Protein AF-A0A0F9TB15-F1 (afdb_monomer_lite)

Secondary structure (DSSP, 8-state):
-EEEE-TTTTTTTEEEEESEEEETTEEEE-TTTEEEEEE-GGGTEEEEEEEEEE-STT-EEEEESSSEEEEE---SS-EEEEEE-SSEEEEEESS--S-EEEEEEEEEE--------HHHHHHTSSEEEEEEEETTEEEEEEEEEEE-TT-EEEEEEESTT-EEEETTEEEESS-EEEEEEEEPS-PPPP--------PPPPPPPP-----------------PPPPPP-----S-TT-TTEEEETTTTTTTGGGGTS--TTEEEEEETTEEEEEEETT-EEEEEESS--TT-EEEEEEEEEEEEET-EEEEEEESSTT--TT-EEEE--SS-EEEEEEEE--PPPTTPPEEEEEE--TT--EEEEEEEEEEEESS-HHHHHHHHHTTT--S----------------TT-----HHHHHHHHHHT-PPP------S---EEEEESSHHHHHHHHHHGGG-TTEEEE--GGG--TT-EEEE-TTS----SEEEES---GGG--HHHHHHHHT-SEEEESBHHHHHHHHHH-TTSEEEE--------PPPP-GGGTT--EEEEE---HHHHHHHHHT--TTSPEEEEET--S---TTEEEE-TT--HHHHHHHHHH-S-EEE--S-TTB--HHHHHHHHTT--EEESSGGGTT-TTEEE----EEETTEEE--HHHHHHHHHHHHTSPPPPP-HHHHHHHHHHHHHHHH-

Radius of gyration: 34.21 Å; chains: 1; bounding box: 85×81×99 Å

Organism: NCBI:txid412755

pLDDT: mean 79.39, std 20.42, range [24.45, 98.0]

Foldseek 3Di:
DKDKQFLVRQVVFWPDWDCWDRDNQAIKQFAAFTKTKGFCVVVQFFKKKWKKAAPDFFQWKWKDAPDIDTDTHPHNPIDIDMDTHRTMMMMGNHHTDHIMGGGIMITHHPDPPPLDPVVVVLVLFPDWPQWDADPSWIKHAAFIKTQRQPQFPDWAWVVGPQWDDDRRMITGHGIITTRDTDGDDDGDDDDDDDDDDDDDDDDDDDDDDDDDDDDDDDDDDDDDDDDDDDDPDDPPPPPPWWQDKCFVVVQLVVCCVPPDPQWDWDADPNAIKIKHFEADKDKGWGDRDDAQFKKKKKWFKAFCDFFQKKWKAKDLDGPDRPPIDIDTHHRDGDIDIDMYTHHDDDPPTTIMIMMHRYNPTHGMMMTRMMIITGPPDPVVVCVCVVVPPDADDDDDDDDDDDDPDPDPPDDPDDDPLLVVLVVLQPPDPDPPPDDDVAFAFEEEEPDPVVVVQCVQVCVVHVRYHYDPDPVPADALYEYEYEQVDTDAYQEYEYADDDPVRHDVVVLVSQLNHQEYEYCFVVVQVVCCVSRVNHHYYHAASAGADDAADDDVVQPPFAEEEEECQDDQQVVLLLVLDDLVFGAYAYACDDDDGPPSHDDHHVPPDPSNVVVCLLRYLAYEDEHQDQRRDDNSVVQSLLSQHAYEYCHSNQPPRPRYDHAPQDDDDSPGRGHHSVSSNVRRVVSNPGDRDDHNNVVSNVVNVVSSSVSRD

Structure (mmCIF, N/CA/C/O backbone):
data_AF-A0A0F9TB15-F1
#
_entry.id   AF-A0A0F9TB15-F1
#
loop_
_atom_site.group_PDB
_atom_site.id
_atom_site.type_symbol
_atom_site.label_atom_id
_atom_site.label_alt_id
_atom_site.label_comp_id
_atom_site.label_asym_id
_atom_site.label_entity_id
_atom_site.label_seq_id
_atom_site.pdbx_PDB_ins_code
_atom_site.Cartn_x
_atom_site.Cartn_y
_atom_site.Cartn_z
_atom_site.occupancy
_atom_site.B_iso_or_equiv
_atom_site.auth_seq_id
_atom_site.auth_comp_id
_atom_site.auth_asym_id
_atom_site.auth_atom_id
_atom_site.pdbx_PDB_model_num
ATOM 1 N N . MET A 1 1 ? -4.907 39.452 16.111 1.00 71.50 1 MET A N 1
ATOM 2 C CA . MET A 1 1 ? -4.316 38.121 15.801 1.00 71.50 1 MET A CA 1
ATOM 3 C C . MET A 1 1 ? -3.968 38.005 14.310 1.00 71.50 1 MET A C 1
ATOM 5 O O . MET A 1 1 ? -4.663 38.622 13.511 1.00 71.50 1 MET A O 1
ATOM 9 N N . LYS A 1 2 ? -2.939 37.228 13.921 1.00 86.19 2 LYS A N 1
ATOM 10 C CA . LYS A 1 2 ? -2.677 36.831 12.517 1.00 86.19 2 LYS A CA 1
ATOM 11 C C . LYS A 1 2 ? -2.929 35.334 12.338 1.00 86.19 2 LYS A C 1
ATOM 13 O O . LYS A 1 2 ? -2.410 34.552 13.129 1.00 86.19 2 LYS A O 1
ATOM 18 N N . ILE A 1 3 ? -3.679 34.955 11.309 1.00 86.38 3 ILE A N 1
ATOM 19 C CA . ILE A 1 3 ? -3.998 33.566 10.952 1.00 86.38 3 ILE A CA 1
ATOM 20 C C . ILE A 1 3 ? -3.618 33.365 9.486 1.00 86.38 3 ILE A C 1
ATOM 22 O O . ILE A 1 3 ? -4.110 34.077 8.614 1.00 86.38 3 ILE A O 1
ATOM 26 N N . GLU A 1 4 ? -2.720 32.423 9.207 1.00 93.12 4 GLU A N 1
ATOM 27 C CA . GLU A 1 4 ? -2.354 32.057 7.839 1.00 93.12 4 GLU A CA 1
ATOM 28 C C . GLU A 1 4 ? -3.167 30.841 7.391 1.00 93.12 4 GLU A C 1
ATOM 30 O O . GLU A 1 4 ? -3.098 29.784 8.008 1.00 93.12 4 GLU A O 1
ATOM 35 N N . ILE A 1 5 ? -3.931 31.014 6.314 1.00 91.56 5 ILE A N 1
ATOM 36 C CA . ILE A 1 5 ? -4.712 29.972 5.656 1.00 91.56 5 ILE A CA 1
ATOM 37 C C . ILE A 1 5 ? -3.845 29.395 4.537 1.00 91.56 5 ILE A C 1
ATOM 39 O O . ILE A 1 5 ? -3.562 30.067 3.534 1.00 91.56 5 ILE A O 1
ATOM 43 N N . LEU A 1 6 ? -3.404 28.155 4.732 1.00 92.25 6 LEU A N 1
ATOM 44 C CA . LEU A 1 6 ? -2.473 27.459 3.843 1.00 92.25 6 LEU A CA 1
ATOM 45 C C . LEU A 1 6 ? -3.167 26.936 2.565 1.00 92.25 6 LEU A C 1
ATOM 47 O O . LEU A 1 6 ? -4.389 26.766 2.565 1.00 92.25 6 LEU A O 1
ATOM 51 N N . PRO A 1 7 ? -2.422 26.631 1.475 1.00 90.00 7 PRO A N 1
ATOM 52 C CA . PRO A 1 7 ? -2.982 26.177 0.194 1.00 90.00 7 PRO A CA 1
ATOM 53 C C . PRO A 1 7 ? -4.069 25.094 0.294 1.00 90.00 7 PRO A C 1
ATOM 55 O O . PRO A 1 7 ? -5.090 25.150 -0.391 1.00 90.00 7 PRO A O 1
ATOM 58 N N . ASN A 1 8 ? -3.855 24.114 1.175 1.00 84.88 8 ASN A N 1
ATOM 59 C CA . ASN A 1 8 ? -4.741 22.978 1.425 1.00 84.88 8 ASN A CA 1
ATOM 60 C C . ASN A 1 8 ? -6.025 23.344 2.194 1.00 84.88 8 ASN A C 1
ATOM 62 O O . ASN A 1 8 ? -6.975 22.564 2.189 1.00 84.88 8 ASN A O 1
ATOM 66 N N . GLU A 1 9 ? -6.066 24.508 2.840 1.00 89.44 9 GLU A N 1
ATOM 67 C CA . GLU A 1 9 ? -7.178 24.979 3.674 1.00 89.44 9 GLU A CA 1
ATOM 68 C C . GLU A 1 9 ? -8.055 26.013 2.959 1.00 89.44 9 GLU A C 1
ATOM 70 O O . GLU A 1 9 ? -9.236 26.131 3.280 1.00 89.44 9 GLU A O 1
ATOM 75 N N . LEU A 1 10 ? -7.530 26.705 1.937 1.00 90.50 10 LEU A N 1
ATOM 76 C CA . LEU A 1 10 ? -8.257 27.727 1.162 1.00 90.50 10 LEU A CA 1
ATOM 77 C C . LEU A 1 10 ? -9.624 27.244 0.639 1.00 90.50 10 LEU A C 1
ATOM 79 O O . LEU A 1 10 ? -10.572 28.025 0.556 1.00 90.50 10 LEU A O 1
ATOM 83 N N . LYS A 1 11 ? -9.753 25.948 0.320 1.00 92.38 11 LYS A N 1
ATOM 84 C CA . LYS A 1 11 ? -11.018 25.348 -0.133 1.00 92.38 11 LYS A CA 1
ATOM 85 C C . LYS A 1 11 ? -12.117 25.372 0.938 1.00 92.38 11 LYS A C 1
ATOM 87 O O . LYS A 1 11 ? -13.277 25.499 0.564 1.00 92.38 11 LYS A O 1
ATOM 92 N N . LYS A 1 12 ? -11.779 25.295 2.235 1.00 91.25 12 LYS A N 1
ATOM 93 C CA . LYS A 1 12 ? -12.755 25.389 3.342 1.00 91.25 12 LYS A CA 1
ATOM 94 C C . LYS A 1 12 ? -13.451 26.754 3.344 1.00 91.25 12 LYS A C 1
ATOM 96 O O . LYS A 1 12 ? -14.655 26.822 3.535 1.00 91.25 12 LYS A O 1
ATOM 101 N N . TYR A 1 13 ? -12.688 27.815 3.092 1.00 92.19 13 TYR A N 1
ATOM 102 C CA . TYR A 1 13 ? -13.160 29.200 3.136 1.00 92.19 13 TYR A CA 1
ATOM 103 C C . TYR A 1 13 ? -13.730 29.696 1.798 1.00 92.19 13 TYR A C 1
ATOM 105 O O . TYR A 1 13 ? -14.078 30.865 1.684 1.00 92.19 13 TYR A O 1
ATOM 113 N N . THR A 1 14 ? -13.801 28.852 0.760 1.00 95.56 14 THR A N 1
ATOM 114 C CA . THR A 1 14 ? -14.317 29.260 -0.556 1.00 95.56 14 THR A CA 1
ATOM 115 C C . THR A 1 14 ? -15.836 29.095 -0.633 1.00 95.56 14 THR A C 1
ATOM 117 O O . THR A 1 14 ? -16.330 27.970 -0.667 1.00 95.56 14 THR A O 1
ATOM 120 N N . VAL A 1 15 ? -16.565 30.203 -0.776 1.00 94.62 15 VAL A N 1
ATOM 121 C CA . VAL A 1 15 ? -18.026 30.224 -0.990 1.00 94.62 15 VAL A CA 1
ATOM 122 C C . VAL A 1 15 ? -18.382 29.834 -2.423 1.00 94.62 15 VAL A C 1
ATOM 124 O O . VAL A 1 15 ? -19.291 29.045 -2.668 1.00 94.62 15 VAL A O 1
ATOM 127 N N . SER A 1 16 ? -17.670 30.394 -3.403 1.00 95.12 16 SER A N 1
ATOM 128 C CA . SER A 1 16 ? -17.926 30.132 -4.822 1.00 95.12 16 SER A CA 1
ATOM 129 C C . SER A 1 16 ? -16.650 30.203 -5.648 1.00 95.12 16 SER A C 1
ATOM 131 O O . SER A 1 16 ? -15.737 30.969 -5.346 1.00 95.12 16 SER A O 1
ATOM 133 N N . SER A 1 17 ? -16.577 29.413 -6.721 1.00 95.19 17 SER A N 1
ATOM 134 C CA . SER A 1 17 ? -15.483 29.498 -7.689 1.00 95.19 17 SER A CA 1
ATOM 135 C C . SER A 1 17 ? -15.953 29.160 -9.106 1.00 95.19 17 SER A C 1
ATOM 137 O O . SER A 1 17 ? -16.857 28.347 -9.301 1.00 95.19 17 SER A O 1
ATOM 139 N N . LYS A 1 18 ? -15.354 29.808 -10.107 1.00 94.44 18 LYS A N 1
ATOM 140 C CA . LYS A 1 18 ? -15.624 29.619 -11.536 1.00 94.44 18 LYS A CA 1
ATOM 141 C C . LYS A 1 18 ? -14.320 29.750 -12.314 1.00 94.44 18 LYS A C 1
ATOM 143 O O . LYS A 1 18 ? -13.594 30.723 -12.133 1.00 94.44 18 LYS A O 1
ATOM 148 N N . SER A 1 19 ? -14.038 28.780 -13.184 1.00 91.00 19 SER A N 1
ATOM 149 C CA . SER A 1 19 ? -12.770 28.689 -13.929 1.00 91.00 19 SER A CA 1
ATOM 150 C C . SER A 1 19 ? -11.528 28.731 -13.017 1.00 91.00 19 SER A C 1
ATOM 152 O O . SER A 1 19 ? -10.506 29.319 -13.372 1.00 91.00 19 SER A O 1
ATOM 154 N N . CYS A 1 20 ? -11.626 28.102 -11.841 1.00 93.31 20 CYS A N 1
ATOM 155 C CA . CYS A 1 20 ? -10.538 27.949 -10.877 1.00 93.31 20 CYS A CA 1
ATOM 156 C C . CYS A 1 20 ? -10.235 26.464 -10.638 1.00 93.31 20 CYS A C 1
ATOM 158 O O . CYS A 1 20 ? -11.141 25.633 -10.691 1.00 93.31 20 CYS A O 1
ATOM 160 N N . VAL A 1 21 ? -8.975 26.138 -10.348 1.00 94.25 21 VAL A N 1
ATOM 161 C CA . VAL A 1 21 ? -8.515 24.775 -10.035 1.00 94.25 21 VAL A CA 1
ATOM 162 C C . VAL A 1 21 ? -7.727 24.807 -8.730 1.00 94.25 21 VAL A C 1
ATOM 164 O O . VAL A 1 21 ? -6.728 25.517 -8.621 1.00 94.25 21 VAL A O 1
ATOM 167 N N . PHE A 1 22 ? -8.175 24.037 -7.741 1.00 93.12 22 PHE A N 1
ATOM 168 C CA . PHE A 1 22 ? -7.489 23.875 -6.459 1.00 93.12 22 PHE A CA 1
ATOM 169 C C . PHE A 1 22 ? -6.326 22.893 -6.623 1.00 93.12 22 PHE A C 1
ATOM 171 O O . PHE A 1 22 ? -6.505 21.823 -7.201 1.00 93.12 22 PHE A O 1
ATOM 178 N N . GLN A 1 23 ? -5.142 23.256 -6.138 1.00 91.44 23 GLN A N 1
ATOM 179 C CA . GLN A 1 23 ? -3.912 22.470 -6.231 1.00 91.44 23 GLN A CA 1
ATOM 180 C C . GLN A 1 23 ? -3.130 22.535 -4.911 1.00 91.44 23 GLN A C 1
ATOM 182 O O . GLN A 1 23 ? -3.443 23.314 -4.013 1.00 91.44 23 GLN A O 1
ATOM 187 N N . LYS A 1 24 ? -2.092 21.702 -4.781 1.00 87.06 24 LYS A N 1
ATOM 188 C CA . LYS A 1 24 ? -1.266 21.626 -3.561 1.00 87.06 24 LYS A CA 1
ATOM 189 C C . LYS A 1 24 ? -0.468 22.904 -3.276 1.00 87.06 24 LYS A C 1
ATOM 191 O O . LYS A 1 24 ? -0.094 23.127 -2.131 1.00 87.06 24 LYS A O 1
ATOM 196 N N . ASP A 1 25 ? -0.194 23.709 -4.299 1.00 87.88 25 ASP A N 1
ATOM 197 C CA . ASP A 1 25 ? 0.546 24.974 -4.232 1.00 87.88 25 ASP A CA 1
ATOM 198 C C . ASP A 1 25 ? -0.358 26.222 -4.212 1.00 87.88 25 ASP A C 1
ATOM 200 O O . ASP A 1 25 ? 0.148 27.341 -4.127 1.00 87.88 25 ASP A O 1
ATOM 204 N N . GLY A 1 26 ? -1.683 26.044 -4.263 1.00 94.00 26 GLY A N 1
ATOM 205 C CA . GLY A 1 26 ? -2.662 27.123 -4.169 1.00 94.00 26 GLY A CA 1
ATOM 206 C C . GLY A 1 26 ? -3.855 26.929 -5.099 1.00 94.00 26 GLY A C 1
ATOM 207 O O . GLY A 1 26 ? -4.160 25.828 -5.553 1.00 94.00 26 GLY A O 1
ATOM 208 N N . ILE A 1 27 ? -4.539 28.024 -5.416 1.00 96.12 27 ILE A N 1
ATOM 209 C CA . ILE A 1 27 ? -5.694 28.035 -6.315 1.00 96.12 27 ILE A CA 1
ATOM 210 C C . ILE A 1 27 ? -5.304 28.714 -7.621 1.00 96.12 27 ILE A C 1
ATOM 212 O O . ILE A 1 27 ? -5.065 29.922 -7.648 1.00 96.12 27 ILE A O 1
ATOM 216 N N . ARG A 1 28 ? -5.271 27.955 -8.721 1.00 95.12 28 ARG A N 1
ATOM 217 C CA . ARG A 1 28 ? -5.123 28.511 -10.071 1.00 95.12 28 ARG A CA 1
ATOM 218 C C . ARG A 1 28 ? -6.407 29.206 -10.487 1.00 95.12 28 ARG A C 1
ATOM 220 O O . ARG A 1 28 ? -7.456 28.571 -10.538 1.00 95.12 28 ARG A O 1
ATOM 227 N N . ILE A 1 29 ? -6.306 30.479 -10.846 1.00 93.88 29 ILE A N 1
ATOM 228 C CA . ILE A 1 29 ? -7.403 31.296 -11.366 1.00 93.88 29 ILE A CA 1
ATOM 229 C C . ILE A 1 29 ? -7.184 31.471 -12.872 1.00 93.88 29 ILE A C 1
ATOM 231 O O . ILE A 1 29 ? -6.251 32.160 -13.311 1.00 93.88 29 ILE A O 1
ATOM 235 N N . GLY A 1 30 ? -8.030 30.811 -13.663 1.00 84.56 30 GLY A N 1
ATOM 236 C CA . GLY A 1 30 ? -7.862 30.661 -15.107 1.00 84.56 30 GLY A CA 1
ATOM 237 C C . GLY A 1 30 ? -7.944 31.968 -15.915 1.00 84.56 30 GLY A C 1
ATOM 238 O O . GLY A 1 30 ? -8.392 33.002 -15.408 1.00 84.56 30 GLY A O 1
ATOM 239 N N . PRO A 1 31 ? -7.500 31.939 -17.186 1.00 79.12 31 PRO A N 1
ATOM 240 C CA . PRO A 1 31 ? -7.587 33.075 -18.103 1.00 79.12 31 PRO A CA 1
ATOM 241 C C . PRO A 1 31 ? -9.041 33.367 -18.486 1.00 79.12 31 PRO A C 1
ATOM 243 O O . PRO A 1 31 ? -9.719 32.469 -18.977 1.00 79.12 31 PRO A O 1
ATOM 246 N N . ARG A 1 32 ? -9.464 34.635 -18.366 1.00 73.00 32 ARG A N 1
ATOM 247 C CA . ARG A 1 32 ? -10.823 35.148 -18.645 1.00 73.00 32 ARG A CA 1
ATOM 248 C C . ARG A 1 32 ? -11.950 34.435 -17.876 1.00 73.00 32 ARG A C 1
ATOM 250 O O . ARG A 1 32 ? -12.155 33.231 -17.965 1.00 73.00 32 ARG A O 1
ATOM 257 N N . PHE A 1 33 ? -12.749 35.215 -17.151 1.00 80.94 33 PHE A N 1
ATOM 258 C CA . PHE A 1 33 ? -13.874 34.738 -16.325 1.00 80.94 33 PHE A CA 1
ATOM 259 C C . PHE A 1 33 ? -13.492 33.866 -15.114 1.00 80.94 33 PHE A C 1
ATOM 261 O O . PHE A 1 33 ? -14.390 33.341 -14.455 1.00 80.94 33 PHE A O 1
ATOM 268 N N . GLY A 1 34 ? -12.200 33.750 -14.783 1.00 89.69 34 GLY A N 1
ATOM 269 C CA . GLY A 1 34 ? -11.756 33.244 -13.484 1.00 89.69 34 GLY A CA 1
ATOM 270 C C . GLY A 1 34 ? -12.341 34.105 -12.366 1.00 89.69 34 GLY A C 1
ATOM 271 O O . GLY A 1 34 ? -12.143 35.322 -12.372 1.00 89.69 34 GLY A O 1
ATOM 272 N N . ARG A 1 35 ? -13.100 33.503 -11.449 1.00 93.44 35 ARG A N 1
ATOM 273 C CA . ARG A 1 35 ? -13.715 34.176 -10.296 1.00 93.44 35 ARG A CA 1
ATOM 274 C C . ARG A 1 35 ? -13.680 33.255 -9.078 1.00 93.44 35 ARG A C 1
ATOM 276 O O . ARG A 1 35 ? -13.991 32.073 -9.206 1.00 93.44 35 ARG A O 1
ATOM 283 N N . ILE A 1 36 ? -13.345 33.780 -7.907 1.00 96.69 36 ILE A N 1
ATOM 284 C CA . ILE A 1 36 ? -13.430 33.063 -6.629 1.00 96.69 36 ILE A CA 1
ATOM 285 C C . ILE A 1 36 ? -13.843 34.019 -5.509 1.00 96.69 36 ILE A C 1
ATOM 287 O O . ILE A 1 36 ? -13.414 35.171 -5.501 1.00 96.69 36 ILE A O 1
ATOM 291 N N . THR A 1 37 ? -14.678 33.536 -4.592 1.00 96.69 37 THR A N 1
ATOM 292 C CA . THR A 1 37 ? -15.153 34.277 -3.417 1.00 96.69 37 THR A CA 1
ATOM 293 C C . THR A 1 37 ? -14.815 33.489 -2.163 1.00 96.69 37 THR A C 1
ATOM 295 O O . THR A 1 37 ? -15.150 32.304 -2.083 1.00 96.69 37 THR A O 1
ATOM 298 N N . PHE A 1 38 ? -14.181 34.140 -1.195 1.00 96.75 38 PHE A N 1
ATOM 299 C CA . PHE A 1 38 ? -13.924 33.599 0.137 1.00 96.75 38 PHE A CA 1
ATOM 300 C C . PHE A 1 38 ? -14.839 34.254 1.164 1.00 96.75 38 PHE A C 1
ATOM 302 O O . PHE A 1 38 ? -15.066 35.454 1.052 1.00 96.75 38 PHE A O 1
ATOM 309 N N . ASP A 1 39 ? -15.278 33.503 2.172 1.00 94.75 39 ASP A N 1
ATOM 310 C CA . ASP A 1 39 ? -15.848 34.050 3.407 1.00 94.75 3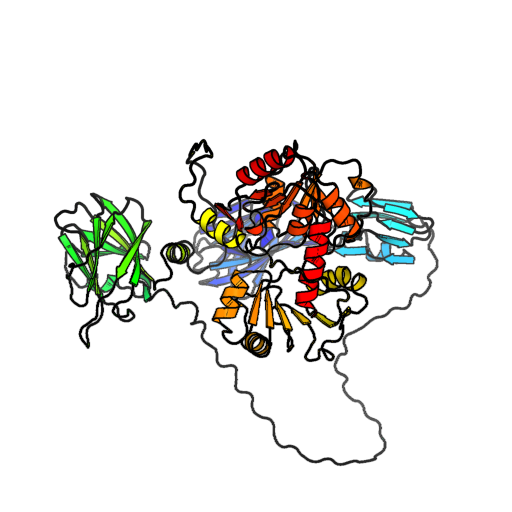9 ASP A CA 1
ATOM 311 C C . ASP A 1 39 ? -14.876 33.793 4.564 1.00 94.75 39 ASP A C 1
ATOM 313 O O . ASP A 1 39 ? -14.378 32.681 4.759 1.00 94.75 39 ASP A O 1
ATOM 317 N N . LEU A 1 40 ? -14.569 34.859 5.295 1.00 92.19 40 LEU A N 1
ATOM 318 C CA . LEU A 1 40 ? -13.649 34.906 6.426 1.00 92.19 40 LEU A CA 1
ATOM 319 C C . LEU A 1 40 ? -14.367 35.364 7.712 1.00 92.19 40 LEU A C 1
ATOM 321 O O . LEU A 1 40 ? -13.704 35.663 8.709 1.00 92.19 40 LEU A O 1
ATOM 325 N N . SER A 1 41 ? -15.707 35.389 7.707 1.00 86.62 41 SER A N 1
ATOM 326 C CA . SER A 1 41 ? -16.565 35.736 8.848 1.00 86.62 41 SER A CA 1
ATOM 327 C C . SER A 1 41 ? -16.239 34.925 10.111 1.00 86.62 41 SER A C 1
ATOM 329 O O . SER A 1 41 ? -16.074 35.515 11.181 1.00 86.62 41 SER A O 1
ATOM 331 N N . GLU A 1 42 ? -16.017 33.607 9.987 1.00 83.19 42 GLU A N 1
ATOM 332 C CA . GLU A 1 42 ? -15.588 32.719 11.090 1.00 83.19 42 GLU A CA 1
ATOM 333 C C . GLU A 1 42 ? -14.339 33.240 11.830 1.00 83.19 42 GLU A C 1
ATOM 335 O O . GLU A 1 42 ? -14.178 33.018 13.030 1.00 83.19 42 GLU A O 1
ATOM 340 N N . ILE A 1 43 ? -13.449 33.949 11.127 1.00 83.50 43 ILE A N 1
ATOM 341 C CA . ILE A 1 43 ? -12.151 34.410 11.639 1.00 83.50 43 ILE A CA 1
ATOM 342 C C . ILE A 1 43 ? -12.252 35.821 12.259 1.00 83.50 43 ILE A C 1
ATOM 344 O O . ILE A 1 43 ? -11.314 36.280 12.913 1.00 83.50 43 ILE A O 1
ATOM 348 N N . ASN A 1 44 ? -13.387 36.521 12.111 1.00 84.19 44 ASN A N 1
ATOM 349 C CA . ASN A 1 44 ? -13.560 37.924 12.527 1.00 84.19 44 ASN A CA 1
ATOM 350 C C . ASN A 1 44 ? -12.418 38.827 12.009 1.00 84.19 44 ASN A C 1
ATOM 352 O O . ASN A 1 44 ? -11.861 39.649 12.747 1.00 84.19 44 ASN A O 1
ATOM 356 N N . ALA A 1 45 ? -11.984 38.603 10.769 1.00 86.50 45 ALA A N 1
ATOM 357 C CA . ALA A 1 45 ? -10.858 39.309 10.175 1.00 86.50 45 ALA A CA 1
ATOM 358 C C . ALA A 1 45 ? -11.291 40.678 9.623 1.00 86.50 45 ALA A C 1
ATOM 360 O O . ALA A 1 45 ? -12.344 40.795 9.015 1.00 86.50 45 ALA A O 1
ATOM 361 N N . THR A 1 46 ? -10.469 41.709 9.823 1.00 88.62 46 THR A N 1
ATOM 362 C CA . THR A 1 46 ? -10.714 43.108 9.397 1.00 88.62 46 THR A CA 1
ATOM 363 C C . THR A 1 46 ? -9.792 43.544 8.255 1.00 88.62 46 THR A C 1
ATOM 365 O O . THR A 1 46 ? -9.991 44.573 7.601 1.00 88.62 46 THR A O 1
ATOM 368 N N . LYS A 1 47 ? -8.744 42.756 8.008 1.00 93.19 47 LYS A N 1
ATOM 369 C CA . LYS A 1 47 ? -7.800 42.896 6.902 1.00 93.19 47 LYS A CA 1
ATOM 370 C C . LYS A 1 47 ? -7.317 41.507 6.496 1.00 93.19 47 LYS A C 1
ATOM 372 O O . LYS A 1 47 ? -7.124 40.650 7.357 1.00 93.19 47 LYS A O 1
ATOM 377 N N . CYS A 1 48 ? -7.040 41.286 5.217 1.00 94.31 48 CYS A N 1
ATOM 378 C CA . CYS A 1 48 ? -6.281 40.120 4.772 1.00 94.31 48 CYS A CA 1
ATOM 379 C C . CYS A 1 48 ? -5.174 40.490 3.781 1.00 94.31 48 CYS A C 1
ATOM 381 O O . CYS A 1 48 ? -5.317 41.418 2.985 1.00 94.31 48 CYS A O 1
ATOM 383 N N . ASP A 1 49 ? -4.094 39.716 3.807 1.00 95.88 49 ASP A N 1
ATOM 384 C CA . ASP A 1 49 ? -3.023 39.747 2.818 1.00 95.88 49 ASP A CA 1
ATOM 385 C C . ASP A 1 49 ? -3.154 38.525 1.896 1.00 95.88 49 ASP A C 1
ATOM 387 O O . ASP A 1 49 ? -3.161 37.384 2.359 1.00 95.88 49 ASP A O 1
ATOM 391 N N . LEU A 1 50 ? -3.276 38.759 0.592 1.00 96.44 50 LEU A N 1
ATOM 392 C CA . LEU A 1 50 ? -3.462 37.735 -0.436 1.00 96.44 50 LEU A CA 1
ATOM 393 C C . LEU A 1 50 ? -2.137 37.496 -1.165 1.00 96.44 50 LEU A C 1
ATOM 395 O O . LEU A 1 50 ? -1.595 38.425 -1.769 1.00 96.44 50 LEU A O 1
ATOM 399 N N . HIS A 1 51 ? -1.616 36.270 -1.138 1.00 96.50 51 HIS A N 1
ATOM 400 C CA . HIS A 1 51 ? -0.314 35.936 -1.729 1.00 96.50 51 HIS A CA 1
ATOM 401 C C . HIS A 1 51 ? -0.491 35.295 -3.105 1.00 96.50 51 HIS A C 1
ATOM 403 O O . HIS A 1 51 ? -1.017 34.189 -3.219 1.00 96.50 51 HIS A O 1
ATOM 409 N N . PHE A 1 52 ? -0.061 35.987 -4.160 1.00 95.88 52 PHE A N 1
ATOM 410 C CA . PHE A 1 52 ? -0.239 35.565 -5.549 1.00 95.88 52 PHE A CA 1
ATOM 411 C C . PHE A 1 52 ? 1.074 35.270 -6.277 1.00 95.88 52 PHE A C 1
ATOM 413 O O . PHE A 1 52 ? 2.081 35.951 -6.106 1.00 95.88 52 PHE A O 1
ATOM 420 N N . LYS A 1 53 ? 1.025 34.322 -7.211 1.00 94.31 53 LYS A N 1
ATOM 421 C CA . LYS A 1 53 ? 2.108 33.964 -8.132 1.00 94.31 53 LYS A CA 1
ATOM 422 C C . LYS A 1 53 ? 1.594 33.961 -9.569 1.00 94.31 53 LYS A C 1
ATOM 424 O O . LYS A 1 53 ? 0.625 33.275 -9.885 1.00 94.31 53 LYS A O 1
ATOM 429 N N . ARG A 1 54 ? 2.254 34.678 -10.479 1.00 94.06 54 ARG A N 1
ATOM 430 C CA . ARG A 1 54 ? 1.961 34.601 -11.916 1.00 94.06 54 ARG A CA 1
ATOM 431 C C . ARG A 1 54 ? 2.602 33.355 -12.514 1.00 94.06 54 ARG A C 1
ATOM 433 O O . ARG A 1 54 ? 3.808 33.148 -12.393 1.00 94.06 54 ARG A O 1
ATOM 440 N N . ILE A 1 55 ? 1.796 32.568 -13.218 1.00 91.44 55 ILE A N 1
ATOM 441 C CA . ILE A 1 55 ? 2.247 31.406 -13.988 1.00 91.44 55 ILE A CA 1
ATOM 442 C C . ILE A 1 55 ? 2.474 31.817 -15.447 1.00 91.44 55 ILE A C 1
ATOM 444 O O . ILE A 1 55 ? 3.533 31.543 -16.011 1.00 91.44 55 ILE A O 1
ATOM 448 N N . SER A 1 56 ? 1.524 32.538 -16.052 1.00 87.62 56 SER A N 1
ATOM 449 C CA . SER A 1 56 ? 1.613 32.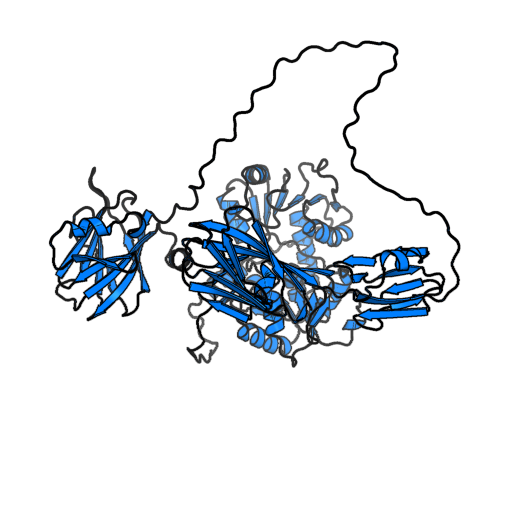985 -17.448 1.00 87.62 56 SER A CA 1
ATOM 450 C C . SER A 1 56 ? 0.793 34.255 -17.721 1.00 87.62 56 SER A C 1
ATOM 452 O O . SER A 1 56 ? -0.042 34.662 -16.917 1.00 87.62 56 SER A O 1
ATOM 454 N N . GLY A 1 57 ? 1.019 34.890 -18.876 1.00 89.50 57 GLY A N 1
ATOM 455 C CA . GLY A 1 57 ? 0.234 36.041 -19.338 1.00 89.50 57 GLY A CA 1
ATOM 456 C C . GLY A 1 57 ? 0.496 37.351 -18.587 1.00 89.50 57 GLY A C 1
ATOM 457 O O . GLY A 1 57 ? 1.634 37.646 -18.215 1.00 89.50 57 GLY A O 1
ATOM 458 N N . ASP A 1 58 ? -0.551 38.164 -18.425 1.00 88.50 58 ASP A N 1
ATOM 459 C CA . ASP A 1 58 ? -0.451 39.560 -17.965 1.00 88.50 58 ASP A CA 1
ATOM 460 C C . ASP A 1 58 ? -0.616 39.746 -16.450 1.00 88.50 58 ASP A C 1
ATOM 462 O O . ASP A 1 58 ? -0.364 40.835 -15.945 1.00 88.50 58 ASP A O 1
ATOM 466 N N . GLY A 1 59 ? -1.020 38.703 -15.718 1.00 88.75 59 GLY A N 1
ATOM 467 C CA . GLY A 1 59 ? -1.176 38.747 -14.260 1.00 88.75 59 GLY A CA 1
ATOM 468 C C . GLY A 1 59 ? -2.322 39.627 -13.745 1.00 88.75 59 GLY A C 1
ATOM 469 O O . GLY A 1 59 ? -2.461 39.765 -12.529 1.00 88.75 59 GLY A O 1
ATOM 470 N N . LYS A 1 60 ? -3.147 40.212 -14.625 1.00 92.38 60 LYS A N 1
ATOM 471 C CA . LYS A 1 60 ? -4.233 41.125 -14.230 1.00 92.38 60 LYS A CA 1
ATOM 472 C C . LYS A 1 60 ? -5.309 40.392 -13.431 1.00 92.38 60 LYS A C 1
ATOM 474 O O . LYS A 1 60 ? -5.807 39.353 -13.886 1.00 92.38 60 LYS A O 1
ATOM 479 N N . THR A 1 61 ? -5.648 40.941 -12.267 1.00 92.06 61 THR A N 1
ATOM 480 C CA . THR A 1 61 ? -6.595 40.387 -11.289 1.00 92.06 61 THR A CA 1
ATOM 481 C C . THR A 1 61 ? -7.256 41.524 -10.509 1.00 92.06 61 THR A C 1
ATOM 483 O O . THR A 1 61 ? -6.555 42.361 -9.960 1.00 92.06 61 THR A O 1
ATOM 486 N N . THR A 1 62 ? -8.581 41.550 -10.416 1.00 93.19 62 THR A N 1
ATOM 487 C CA . THR A 1 62 ? -9.320 42.527 -9.604 1.00 93.19 62 THR A CA 1
ATOM 488 C C . THR A 1 62 ? -9.740 41.868 -8.294 1.00 93.19 62 THR A C 1
ATOM 490 O O . THR A 1 62 ? -10.339 40.794 -8.302 1.00 93.19 62 THR A O 1
ATOM 493 N N . ILE A 1 63 ? -9.425 42.500 -7.168 1.00 94.69 63 ILE A N 1
ATOM 494 C CA . ILE A 1 63 ? -9.743 42.035 -5.815 1.00 94.69 63 ILE A CA 1
ATOM 495 C C . ILE A 1 63 ? -10.767 43.012 -5.229 1.00 94.69 63 ILE A C 1
ATOM 497 O O . ILE A 1 63 ? -10.545 44.220 -5.272 1.00 94.69 63 ILE A O 1
ATOM 501 N N . LYS A 1 64 ? -11.886 42.522 -4.691 1.00 92.12 64 LYS A N 1
ATOM 502 C CA . LYS A 1 64 ? -12.941 43.343 -4.080 1.00 92.12 64 LYS A CA 1
ATOM 503 C C . LYS A 1 64 ? -13.328 42.807 -2.705 1.00 92.12 64 LYS A C 1
ATOM 505 O O . LYS A 1 64 ? -13.460 41.601 -2.524 1.00 92.12 64 LYS A O 1
ATOM 510 N N . SER A 1 65 ? -13.534 43.706 -1.756 1.00 90.25 65 SER A N 1
ATOM 511 C CA . SER A 1 65 ? -14.212 43.439 -0.485 1.00 90.25 65 SER A CA 1
ATOM 512 C C . SER A 1 65 ? -14.940 44.723 -0.078 1.00 90.25 65 SER A C 1
ATOM 514 O O . SER A 1 65 ? -15.852 45.120 -0.797 1.00 90.25 65 SER A O 1
ATOM 516 N N . GLU A 1 66 ? -14.505 45.438 0.965 1.00 84.75 66 GLU A N 1
ATOM 517 C CA . GLU A 1 66 ? -14.948 46.824 1.195 1.00 84.75 66 GLU A CA 1
ATOM 518 C C . GLU A 1 66 ? -14.463 47.765 0.086 1.00 84.75 66 GLU A C 1
ATOM 520 O O . GLU A 1 66 ? -15.227 48.562 -0.451 1.00 84.75 66 GLU A O 1
ATOM 525 N N . ASN A 1 67 ? -13.188 47.630 -0.283 1.00 83.31 67 ASN A N 1
ATOM 526 C CA . ASN A 1 67 ? -12.552 48.396 -1.351 1.00 83.31 67 ASN A CA 1
ATOM 527 C C . ASN A 1 67 ? -12.359 47.522 -2.600 1.00 83.31 67 ASN A C 1
ATOM 529 O O . ASN A 1 67 ? -12.416 46.295 -2.530 1.00 83.31 67 ASN A O 1
ATOM 533 N N . THR A 1 68 ? -12.105 48.143 -3.754 1.00 89.44 68 THR A N 1
ATOM 534 C CA . THR A 1 68 ? -11.679 47.450 -4.984 1.00 89.44 68 THR A CA 1
ATOM 535 C C . THR A 1 68 ? -10.217 47.778 -5.277 1.00 89.44 68 THR A C 1
ATOM 537 O O . THR A 1 68 ? -9.827 48.941 -5.238 1.00 89.44 68 THR A O 1
ATOM 540 N N . ILE A 1 69 ? -9.419 46.756 -5.586 1.00 90.38 69 ILE A N 1
ATOM 541 C CA . ILE A 1 69 ? -8.011 46.856 -5.975 1.00 90.38 69 ILE A CA 1
ATOM 542 C C . ILE A 1 69 ? -7.835 46.152 -7.321 1.00 90.38 69 ILE A C 1
ATOM 544 O O . ILE A 1 69 ? -7.994 44.934 -7.416 1.00 90.38 69 ILE A O 1
ATOM 548 N N . ASP A 1 70 ? -7.453 46.901 -8.353 1.00 88.44 70 ASP A N 1
ATOM 549 C CA . ASP A 1 70 ? -6.992 46.328 -9.618 1.00 88.44 70 ASP A CA 1
ATOM 550 C C . ASP A 1 70 ? -5.496 46.006 -9.524 1.00 88.44 70 ASP A C 1
ATOM 552 O O . ASP A 1 70 ? -4.630 46.879 -9.574 1.00 88.44 70 ASP A O 1
ATOM 556 N N . ALA A 1 71 ? -5.193 44.722 -9.350 1.00 86.88 71 ALA A N 1
ATOM 557 C CA . ALA A 1 71 ? -3.856 44.196 -9.131 1.00 86.88 71 ALA A CA 1
ATOM 558 C C . ALA A 1 71 ? -3.231 43.635 -10.420 1.00 86.88 71 ALA A C 1
ATOM 560 O O . ALA A 1 71 ? -3.884 42.999 -11.255 1.00 86.88 71 ALA A O 1
ATOM 561 N N . ILE A 1 72 ? -1.913 43.806 -10.553 1.00 88.75 72 ILE A N 1
ATOM 562 C CA . ILE A 1 72 ? -1.104 43.167 -11.596 1.00 88.75 72 ILE A CA 1
ATOM 563 C C . ILE A 1 72 ? -0.048 42.299 -10.912 1.00 88.75 72 ILE A C 1
ATOM 565 O O . ILE A 1 72 ? 0.923 42.802 -10.344 1.00 88.75 72 ILE A O 1
ATOM 569 N N . VAL A 1 73 ? -0.245 40.981 -10.961 1.00 88.31 73 VAL A N 1
ATOM 570 C CA . VAL A 1 73 ? 0.697 40.002 -10.406 1.00 88.31 73 VAL A CA 1
ATOM 571 C C . VAL A 1 73 ? 1.880 39.868 -11.368 1.00 88.31 73 VAL A C 1
ATOM 573 O O . VAL A 1 73 ? 1.790 39.193 -12.393 1.00 88.31 73 VAL A O 1
ATOM 576 N N . VAL A 1 74 ? 3.005 40.515 -11.067 1.00 84.94 74 VAL A N 1
ATOM 577 C CA . VAL A 1 74 ? 4.208 40.475 -11.918 1.00 84.94 74 VAL A CA 1
ATOM 578 C C . VAL A 1 74 ? 5.121 39.298 -11.573 1.00 84.94 74 VAL A C 1
ATOM 580 O O . VAL A 1 74 ? 5.713 38.695 -12.477 1.00 84.94 74 VAL A O 1
ATOM 583 N N . SER A 1 75 ? 5.193 38.938 -10.289 1.00 80.56 75 SER A N 1
ATOM 584 C CA . SER A 1 75 ? 6.126 37.951 -9.731 1.00 80.56 75 SER A CA 1
ATOM 585 C C . SER A 1 75 ? 5.806 36.510 -10.140 1.00 80.56 75 SER A C 1
ATOM 587 O O . SER A 1 75 ? 4.659 36.074 -10.058 1.00 80.56 75 SER A O 1
ATOM 589 N N . LYS A 1 76 ? 6.838 35.737 -10.509 1.00 84.62 76 LYS A N 1
ATOM 590 C CA . LYS A 1 76 ? 6.761 34.270 -10.684 1.00 84.62 76 LYS A CA 1
ATOM 591 C C . LYS A 1 76 ? 7.029 33.483 -9.388 1.00 84.62 76 LYS A C 1
ATOM 593 O O . LYS A 1 76 ? 7.029 32.254 -9.426 1.00 84.62 76 LYS A O 1
ATOM 598 N N . VAL A 1 77 ? 7.281 34.159 -8.263 1.00 80.81 77 VAL A N 1
ATOM 599 C CA . VAL A 1 77 ? 7.614 33.524 -6.973 1.00 80.81 77 VAL A CA 1
ATOM 600 C C . VAL A 1 77 ? 6.447 33.685 -6.001 1.00 80.81 77 VAL A C 1
ATOM 602 O O . VAL A 1 77 ? 5.695 32.738 -5.806 1.00 80.81 77 VAL A O 1
ATOM 605 N N . SER A 1 78 ? 6.265 34.889 -5.460 1.00 87.56 78 SER A N 1
ATOM 606 C CA . SER A 1 78 ? 5.065 35.347 -4.753 1.00 87.56 78 SER A CA 1
ATOM 607 C C . SER A 1 78 ? 5.016 36.883 -4.783 1.00 87.56 78 SER A C 1
ATOM 609 O O . SER A 1 78 ? 6.043 37.529 -5.026 1.00 87.56 78 SER A O 1
ATOM 611 N N . GLN A 1 79 ? 3.836 37.462 -4.590 1.00 93.12 79 GLN A N 1
ATOM 612 C CA . GLN A 1 79 ? 3.558 38.892 -4.478 1.00 93.12 79 GLN A CA 1
ATOM 613 C C . GLN A 1 79 ? 2.290 39.080 -3.641 1.00 93.12 79 GLN A C 1
ATOM 615 O O . GLN A 1 79 ? 1.249 38.495 -3.941 1.00 93.12 79 GLN A O 1
ATOM 620 N N . THR A 1 80 ? 2.379 39.902 -2.602 1.00 95.00 80 THR A N 1
ATOM 621 C CA . THR A 1 80 ? 1.312 40.077 -1.612 1.00 95.00 80 THR A CA 1
ATOM 622 C C . THR A 1 80 ? 0.472 41.318 -1.912 1.00 95.00 80 THR A C 1
ATOM 624 O O . THR A 1 80 ? 1.023 42.379 -2.204 1.00 95.00 80 THR A O 1
ATOM 627 N N . PHE A 1 81 ? -0.852 41.204 -1.793 1.00 94.19 81 PHE A N 1
ATOM 628 C CA . PHE A 1 81 ? -1.797 42.319 -1.886 1.00 94.19 81 PHE A CA 1
ATOM 629 C C . PHE A 1 81 ? -2.665 42.379 -0.626 1.00 94.19 81 PHE A C 1
ATOM 631 O O . PHE A 1 81 ? -3.393 41.435 -0.328 1.00 94.19 81 PHE A O 1
ATOM 638 N N . SER A 1 82 ? -2.587 43.486 0.112 1.00 93.75 82 SER A N 1
ATOM 639 C CA . SER A 1 82 ? -3.380 43.725 1.321 1.00 93.75 82 SER A CA 1
ATOM 640 C C . SER A 1 82 ? -4.724 44.376 0.993 1.00 93.75 82 SER A C 1
ATOM 642 O O . SER A 1 82 ? -4.758 45.346 0.238 1.00 93.75 82 SER A O 1
ATOM 644 N N . ILE A 1 83 ? -5.811 43.923 1.618 1.00 93.88 83 ILE A N 1
ATOM 645 C CA . ILE A 1 83 ? -7.149 44.518 1.479 1.00 93.88 83 ILE A CA 1
ATOM 646 C C . ILE A 1 83 ? -7.908 44.516 2.817 1.00 93.88 83 ILE A C 1
ATOM 648 O O . ILE A 1 83 ? -7.753 43.599 3.623 1.00 93.88 83 ILE A O 1
ATOM 652 N N . HIS A 1 84 ? -8.704 45.561 3.060 1.00 90.94 84 HIS A N 1
ATOM 653 C CA . HIS A 1 84 ? -9.641 45.639 4.187 1.00 90.94 84 HIS A CA 1
ATOM 654 C C . HIS A 1 84 ? -10.937 44.901 3.865 1.00 90.94 84 HIS A C 1
ATOM 656 O O . HIS A 1 84 ? -11.417 44.953 2.728 1.00 90.94 84 HIS A O 1
ATOM 662 N N . ILE A 1 85 ? -11.455 44.175 4.853 1.00 89.12 85 ILE A N 1
ATOM 663 C CA . ILE A 1 85 ? -12.525 43.198 4.661 1.00 89.12 85 ILE A CA 1
ATOM 664 C C . ILE A 1 85 ? -13.580 43.317 5.760 1.00 89.12 85 ILE A C 1
ATOM 666 O O . ILE A 1 85 ? -13.249 43.587 6.913 1.00 89.12 85 ILE A O 1
ATOM 670 N N . ARG A 1 86 ? -14.845 43.078 5.390 1.00 80.44 86 ARG A N 1
ATOM 671 C CA . ARG A 1 86 ? -15.933 42.816 6.350 1.00 80.44 86 ARG A CA 1
ATOM 672 C C . ARG A 1 86 ? -16.005 41.328 6.647 1.00 80.44 86 ARG A C 1
ATOM 674 O O . ARG A 1 86 ? -15.565 40.885 7.695 1.00 80.44 86 ARG A O 1
ATOM 681 N N . ASN A 1 87 ? -16.510 40.580 5.667 1.00 84.69 87 ASN A N 1
ATOM 682 C CA . ASN A 1 87 ? -16.701 39.135 5.745 1.00 84.69 87 ASN A CA 1
ATOM 683 C C . ASN A 1 87 ? -16.036 38.455 4.540 1.00 84.69 87 ASN A C 1
ATOM 685 O O . ASN A 1 87 ? -15.204 37.569 4.702 1.00 84.69 87 ASN A O 1
ATOM 689 N N . GLU A 1 88 ? -16.348 38.921 3.325 1.00 92.81 88 GLU A N 1
ATOM 690 C CA . GLU A 1 88 ? -15.995 38.220 2.089 1.00 92.81 88 GLU A CA 1
ATOM 691 C C . GLU A 1 88 ? -14.908 38.905 1.252 1.00 92.81 88 GLU A C 1
ATOM 693 O O . GLU A 1 88 ? -14.769 40.130 1.255 1.00 92.81 88 GLU A O 1
ATOM 698 N N . VAL A 1 89 ? -14.178 38.110 0.466 1.00 95.75 89 VAL A N 1
ATOM 699 C CA . VAL A 1 89 ? -13.165 38.564 -0.500 1.00 95.75 89 VAL A CA 1
ATOM 700 C C . VAL A 1 89 ? -13.437 37.961 -1.870 1.00 95.75 89 VAL A C 1
ATOM 702 O O . VAL A 1 89 ? -13.394 36.747 -2.050 1.00 95.75 89 VAL A O 1
ATOM 705 N N . TYR A 1 90 ? -13.646 38.824 -2.856 1.00 95.38 90 TYR A N 1
ATOM 706 C CA . TYR A 1 90 ? -13.952 38.485 -4.239 1.00 95.38 90 TYR A CA 1
ATOM 707 C C . TYR A 1 90 ? -12.722 38.718 -5.117 1.00 95.38 90 TYR A C 1
ATOM 709 O O . TYR A 1 90 ? -12.150 39.804 -5.115 1.00 95.38 90 TYR A O 1
ATOM 717 N N . ILE A 1 91 ? -12.317 37.729 -5.906 1.00 95.88 91 ILE A N 1
ATOM 718 C CA . ILE A 1 91 ? -11.136 37.802 -6.777 1.00 95.88 91 ILE A CA 1
ATOM 719 C C . ILE A 1 91 ? -11.565 37.422 -8.193 1.00 95.88 91 ILE A C 1
ATOM 721 O O . ILE A 1 91 ? -12.080 36.325 -8.411 1.00 95.88 91 ILE A O 1
ATOM 725 N N . THR A 1 92 ? -11.374 38.312 -9.167 1.00 93.69 92 THR A N 1
ATOM 726 C CA . THR A 1 92 ? -11.866 38.142 -10.543 1.00 93.69 92 THR A CA 1
ATOM 727 C C . THR A 1 92 ? -10.806 38.455 -11.602 1.00 93.69 92 THR A C 1
ATOM 729 O O . THR A 1 92 ? -9.883 39.242 -11.397 1.00 93.69 92 THR A O 1
ATOM 732 N N . ARG A 1 93 ? -10.916 37.812 -12.770 1.00 90.81 93 ARG A N 1
ATOM 733 C CA . ARG A 1 93 ? -10.009 37.977 -13.919 1.00 90.81 93 ARG A CA 1
ATOM 734 C C . ARG A 1 93 ? -10.800 38.134 -15.209 1.00 90.81 93 ARG A C 1
ATOM 736 O O . ARG A 1 93 ? -10.834 37.249 -16.062 1.00 90.81 93 ARG A O 1
ATOM 743 N N . GLU A 1 94 ? -11.488 39.261 -15.337 1.00 79.06 94 GLU A N 1
ATOM 744 C CA . GLU A 1 94 ? -12.455 39.473 -16.424 1.00 79.06 94 GLU A CA 1
ATOM 745 C C . GLU A 1 94 ? -11.770 39.710 -17.778 1.00 79.06 94 GLU A C 1
ATOM 747 O O . GLU A 1 94 ? -12.200 39.165 -18.791 1.00 79.06 94 GLU A O 1
ATOM 752 N N . ILE A 1 95 ? -10.645 40.436 -17.782 1.00 76.94 95 ILE A N 1
ATOM 753 C CA . ILE A 1 95 ? -9.905 40.815 -19.002 1.00 76.94 95 ILE A CA 1
ATOM 754 C C . ILE A 1 95 ? -8.529 40.110 -19.098 1.00 76.94 95 ILE A C 1
ATOM 756 O O . ILE A 1 95 ? -7.937 40.042 -20.177 1.00 76.94 95 ILE A O 1
ATOM 760 N N . GLY A 1 96 ? -8.032 39.541 -17.991 1.00 75.19 96 GLY A N 1
ATOM 761 C CA . GLY A 1 96 ? -6.670 39.006 -17.868 1.00 75.19 96 GLY A CA 1
ATOM 762 C C . GLY A 1 96 ? -6.348 37.804 -18.766 1.00 75.19 96 GLY A C 1
ATOM 763 O O . GLY A 1 96 ? -7.168 36.898 -18.959 1.00 75.19 96 GLY A O 1
ATOM 764 N N . LYS A 1 97 ? -5.115 37.776 -19.282 1.00 82.00 97 LYS A N 1
ATOM 765 C CA . LYS A 1 97 ? -4.539 36.679 -20.084 1.00 82.00 97 LYS A CA 1
ATOM 766 C C . LYS A 1 97 ? -3.647 35.772 -19.220 1.00 82.00 97 LYS A C 1
ATOM 768 O O . LYS A 1 97 ? -3.051 36.226 -18.246 1.00 82.00 97 LYS A O 1
ATOM 773 N N . GLY A 1 98 ? -3.505 34.501 -19.606 1.00 85.44 98 GLY A N 1
ATOM 774 C CA . GLY A 1 98 ? -2.695 33.503 -18.883 1.00 85.44 98 GLY A CA 1
ATOM 775 C C . GLY A 1 98 ? -3.229 33.150 -17.488 1.00 85.44 98 GLY A C 1
ATOM 776 O O . GLY A 1 98 ? -4.389 33.417 -17.195 1.00 85.44 98 GLY A O 1
ATOM 777 N N . GLU A 1 99 ? -2.401 32.554 -16.632 1.00 88.50 99 GLU A N 1
ATOM 778 C CA . GLU A 1 99 ? -2.771 32.000 -15.317 1.00 88.50 99 GLU A CA 1
ATOM 779 C C . GLU A 1 99 ? -2.064 32.700 -14.142 1.00 88.50 99 GLU A C 1
ATOM 781 O O . GLU A 1 99 ? -0.880 33.047 -14.220 1.00 88.50 99 GLU A O 1
ATOM 786 N N . VAL A 1 100 ? -2.775 32.819 -13.016 1.00 93.25 100 VAL A N 1
ATOM 787 C CA . VAL A 1 100 ? -2.219 33.180 -11.699 1.00 93.25 100 VAL A CA 1
ATOM 788 C C . VAL A 1 100 ? -2.634 32.141 -10.655 1.00 93.25 100 VAL A C 1
ATOM 790 O O . VAL A 1 100 ? -3.686 31.520 -10.788 1.00 93.25 100 VAL A O 1
ATOM 793 N N . VAL A 1 101 ? -1.818 31.963 -9.621 1.00 96.25 101 VAL A N 1
ATOM 794 C CA . VAL A 1 101 ? -2.085 31.138 -8.436 1.00 96.25 101 VAL A CA 1
ATOM 795 C C . VAL A 1 101 ? -2.248 32.057 -7.232 1.00 96.25 101 VAL A C 1
ATOM 797 O O . VAL A 1 101 ? -1.406 32.928 -7.033 1.00 96.25 101 VAL A O 1
ATOM 800 N N . LEU A 1 102 ? -3.284 31.852 -6.422 1.00 96.44 102 LEU A N 1
ATOM 801 C CA . LEU A 1 102 ? -3.358 32.348 -5.044 1.00 96.44 102 LEU A CA 1
ATOM 802 C C . LEU A 1 102 ? -2.798 31.255 -4.123 1.00 96.44 102 LEU A C 1
ATOM 804 O O . LEU A 1 102 ? -3.421 30.201 -4.004 1.00 96.44 102 LEU A O 1
ATOM 808 N N . SER A 1 103 ? -1.626 31.463 -3.523 1.00 95.00 103 SER A N 1
ATOM 809 C CA . SER A 1 103 ? -0.942 30.444 -2.714 1.00 95.00 103 SER A CA 1
ATOM 810 C C . SER A 1 103 ? -1.439 30.391 -1.271 1.00 95.00 103 SER A C 1
ATOM 812 O O . SER A 1 103 ? -1.620 29.306 -0.734 1.00 95.00 103 SER A O 1
ATOM 814 N N . SER A 1 104 ? -1.682 31.538 -0.637 1.00 95.94 104 SER A N 1
ATOM 815 C CA . SER A 1 104 ? -2.189 31.608 0.741 1.00 95.94 104 SER A CA 1
ATOM 816 C C . SER A 1 104 ? -2.917 32.926 1.010 1.00 95.94 104 SER A C 1
ATOM 818 O O . SER A 1 104 ? -2.801 33.892 0.246 1.00 95.94 104 SER A O 1
ATOM 820 N N . ILE A 1 105 ? -3.675 32.958 2.107 1.00 96.50 105 ILE A N 1
ATOM 821 C CA . ILE A 1 105 ? -4.328 34.160 2.640 1.00 96.50 105 ILE A CA 1
ATOM 822 C C . ILE A 1 105 ? -3.872 34.332 4.089 1.00 96.50 105 ILE A C 1
ATOM 824 O O . ILE A 1 105 ? -4.038 33.421 4.894 1.00 96.50 105 ILE A O 1
ATOM 828 N N . THR A 1 106 ? -3.331 35.492 4.454 1.00 95.69 106 THR A N 1
ATOM 829 C CA . THR A 1 106 ? -3.060 35.837 5.858 1.00 95.69 106 THR A CA 1
ATOM 830 C C . THR A 1 106 ? -4.150 36.774 6.363 1.00 95.69 106 THR A C 1
ATOM 832 O O . THR A 1 106 ? -4.175 37.953 6.016 1.00 95.69 106 THR A O 1
ATOM 835 N N . ALA A 1 107 ? -5.066 36.257 7.174 1.00 92.06 107 ALA A N 1
ATOM 836 C CA . ALA A 1 107 ? -6.118 37.025 7.821 1.00 92.06 107 ALA A CA 1
ATOM 837 C C . ALA A 1 107 ? -5.585 37.728 9.083 1.00 92.06 107 ALA A C 1
ATOM 839 O O . ALA A 1 107 ? -4.871 37.132 9.895 1.00 92.06 107 ALA A O 1
ATOM 840 N N . HIS A 1 108 ? -5.955 38.992 9.272 1.00 88.94 108 HIS A N 1
ATOM 841 C CA . HIS A 1 108 ? -5.669 39.783 10.468 1.00 88.94 108 HIS A CA 1
ATOM 842 C C . HIS A 1 108 ? -6.997 40.104 11.149 1.00 88.94 108 HIS A C 1
ATOM 844 O O . HIS A 1 108 ? -7.849 40.770 10.562 1.00 88.94 108 HIS A O 1
ATOM 850 N N . SER A 1 109 ? -7.177 39.633 12.380 1.00 81.06 109 SER A N 1
ATOM 851 C CA . SER A 1 109 ? -8.324 40.001 13.213 1.00 81.06 109 SER A CA 1
ATOM 852 C C . SER A 1 109 ? -7.932 41.075 14.221 1.00 81.06 109 SER A C 1
ATOM 854 O O . SER A 1 109 ? -6.909 40.939 14.903 1.00 81.06 109 SER A O 1
ATOM 856 N N . ASN A 1 110 ? -8.777 42.103 14.343 1.00 64.12 110 ASN A N 1
ATOM 857 C CA . ASN A 1 110 ? -8.680 43.137 15.378 1.00 64.12 110 ASN A CA 1
ATOM 858 C C . ASN A 1 110 ? -9.122 42.644 16.763 1.00 64.12 110 ASN A C 1
ATOM 860 O O . ASN A 1 110 ? -8.960 43.378 17.734 1.00 64.12 110 ASN A O 1
ATOM 864 N N . LYS A 1 111 ? -9.656 41.421 16.888 1.00 53.22 111 LYS A N 1
ATOM 865 C CA . LYS A 1 111 ? -9.861 40.822 18.203 1.00 53.22 111 LYS A CA 1
ATOM 866 C C . LYS A 1 111 ? -8.506 40.521 18.845 1.00 53.22 111 LYS A C 1
ATOM 868 O O . LYS A 1 111 ? -7.839 39.534 18.523 1.00 53.22 111 LYS A O 1
ATOM 873 N N . GLU A 1 112 ? -8.133 41.365 19.797 1.00 48.06 112 GLU A N 1
ATOM 874 C CA . GLU A 1 112 ? -7.453 40.914 21.008 1.00 48.06 112 GLU A CA 1
ATOM 875 C C . GLU A 1 112 ? -8.479 40.161 21.865 1.00 48.06 112 GLU A C 1
ATOM 877 O O . GLU A 1 112 ? -8.995 40.660 22.860 1.00 48.06 112 GLU A O 1
ATOM 882 N N . GLU A 1 113 ? -8.815 38.934 21.457 1.00 46.22 113 GLU A N 1
ATOM 883 C CA . GLU A 1 113 ? -9.282 37.971 22.449 1.00 46.22 113 GLU A CA 1
ATOM 884 C C . GLU A 1 113 ? -8.108 37.724 23.401 1.00 46.22 113 GLU A C 1
ATOM 886 O O . GLU A 1 113 ? -6.983 37.489 22.949 1.00 46.22 113 GLU A O 1
ATOM 891 N N . ASN A 1 114 ? -8.372 37.834 24.708 1.00 50.31 114 ASN A N 1
ATOM 892 C CA . ASN A 1 114 ? -7.405 37.645 25.790 1.00 50.31 114 ASN A CA 1
ATOM 893 C C . ASN A 1 114 ? -6.883 36.198 25.803 1.00 50.31 114 ASN A C 1
ATOM 895 O O . ASN A 1 114 ? -7.246 35.403 26.670 1.00 50.31 114 ASN A O 1
ATOM 899 N N . MET A 1 115 ? -6.023 35.841 24.846 1.00 55.00 115 MET A N 1
ATOM 900 C CA . MET A 1 115 ? -5.237 34.619 24.929 1.00 55.00 115 MET A CA 1
ATOM 901 C C . MET A 1 115 ? -4.391 34.711 26.201 1.00 55.00 115 MET A C 1
ATOM 903 O O . MET A 1 115 ? -3.621 35.668 26.339 1.00 55.00 115 MET A O 1
ATOM 907 N N . PRO A 1 116 ? -4.507 33.746 27.131 1.00 64.44 116 PRO A N 1
ATOM 908 C CA . PRO A 1 116 ? -3.691 33.747 28.332 1.00 64.44 116 PRO A CA 1
ATOM 909 C C . PRO A 1 116 ? -2.215 33.828 27.941 1.00 64.44 116 PRO A C 1
ATOM 911 O O . PRO A 1 116 ? -1.779 33.141 27.013 1.00 64.44 116 PRO A O 1
ATOM 914 N N . ASN A 1 117 ? -1.427 34.655 28.635 1.00 77.88 117 ASN A N 1
ATOM 915 C CA . ASN A 1 117 ? 0.010 34.748 28.383 1.00 77.88 117 ASN A CA 1
ATOM 916 C C . ASN A 1 117 ? 0.696 33.463 28.873 1.00 77.88 117 ASN A C 1
ATOM 918 O O . ASN A 1 117 ? 1.316 33.426 29.937 1.00 77.88 117 ASN A O 1
ATOM 922 N N . TRP A 1 118 ? 0.576 32.381 28.101 1.00 83.12 118 TRP A N 1
ATOM 923 C CA . TRP A 1 118 ? 1.024 31.041 28.474 1.00 83.12 118 TRP A CA 1
ATOM 924 C C . TRP A 1 118 ? 2.507 30.997 28.834 1.00 83.12 118 TRP A C 1
ATOM 926 O O . TRP A 1 118 ? 2.904 30.216 29.695 1.00 83.12 118 TRP A O 1
ATOM 936 N N . ARG A 1 119 ? 3.329 31.861 28.221 1.00 77.81 119 ARG A N 1
ATOM 937 C CA . ARG A 1 119 ? 4.751 31.997 28.570 1.00 77.81 119 ARG A CA 1
ATOM 938 C C . ARG A 1 119 ? 4.942 32.499 29.994 1.00 77.81 119 ARG A C 1
ATOM 940 O O . ARG A 1 119 ? 5.870 32.060 30.658 1.00 77.81 119 ARG A O 1
ATOM 947 N N . GLU A 1 120 ? 4.105 33.418 30.449 1.00 79.81 120 GLU A N 1
ATOM 948 C CA . GLU A 1 120 ? 4.178 33.983 31.792 1.00 79.81 120 GLU A CA 1
ATOM 949 C C . GLU A 1 120 ? 3.538 33.057 32.831 1.00 79.81 120 GLU A C 1
ATOM 951 O O . GLU A 1 120 ? 4.144 32.801 33.866 1.00 79.81 120 GLU A O 1
ATOM 956 N N . ILE A 1 121 ? 2.380 32.469 32.520 1.00 81.94 121 ILE A N 1
ATOM 957 C CA . ILE A 1 121 ? 1.698 31.497 33.390 1.00 81.94 121 ILE A CA 1
ATOM 958 C C . ILE A 1 121 ? 2.605 30.289 33.668 1.00 81.94 121 ILE A C 1
ATOM 960 O O . ILE A 1 121 ? 2.824 29.925 34.822 1.00 81.94 121 ILE A O 1
ATOM 964 N N . ILE A 1 122 ? 3.211 29.708 32.627 1.00 82.19 122 ILE A N 1
ATOM 965 C CA . ILE A 1 122 ? 4.113 28.557 32.777 1.00 82.19 122 ILE A CA 1
ATOM 966 C C . ILE A 1 122 ? 5.461 28.953 33.407 1.00 82.19 122 ILE A C 1
ATOM 968 O O . ILE A 1 122 ? 6.054 28.135 34.103 1.00 82.19 122 ILE A O 1
ATOM 972 N N . LYS A 1 123 ? 5.922 30.206 33.264 1.00 79.69 123 LYS A N 1
ATOM 973 C CA . LYS A 1 123 ? 7.090 30.727 34.009 1.00 79.69 123 LYS A CA 1
ATOM 974 C C . LYS A 1 123 ? 6.862 30.819 35.521 1.00 79.69 123 LYS A C 1
ATOM 976 O O . LYS A 1 123 ? 7.839 30.770 36.259 1.00 79.69 123 LYS A O 1
ATOM 981 N N . ARG A 1 124 ? 5.614 30.973 35.981 1.00 81.25 124 ARG A N 1
ATOM 982 C CA . ARG A 1 124 ? 5.264 30.986 37.415 1.00 81.25 124 ARG A CA 1
ATOM 983 C C . ARG A 1 124 ? 5.180 29.576 38.024 1.00 81.25 124 ARG A C 1
ATOM 985 O O . ARG A 1 124 ? 5.060 29.448 39.237 1.00 81.25 124 ARG A O 1
ATOM 992 N N . CYS A 1 125 ? 5.247 28.529 37.201 1.00 82.38 125 CYS A N 1
ATOM 993 C CA . CYS A 1 125 ? 5.317 27.136 37.642 1.00 82.38 125 CYS A CA 1
ATOM 994 C C . CYS A 1 125 ? 6.783 26.728 37.867 1.00 82.38 125 CYS A C 1
ATOM 996 O O . CYS A 1 125 ? 7.661 27.154 37.116 1.00 82.38 125 CYS A O 1
ATOM 998 N N . SER A 1 126 ? 7.069 25.891 38.867 1.00 76.12 126 SER A N 1
ATOM 999 C CA . SER A 1 126 ? 8.452 25.588 39.271 1.00 76.12 126 SER A CA 1
ATOM 1000 C C . SER A 1 126 ? 9.175 24.670 38.280 1.00 76.12 126 SER A C 1
ATOM 1002 O O . SER A 1 126 ? 10.339 24.912 37.955 1.00 76.12 126 SER A O 1
ATOM 1004 N N . LYS A 1 127 ? 8.489 23.649 37.747 1.00 87.75 127 LYS A N 1
ATOM 1005 C CA . LYS A 1 127 ? 8.955 22.816 36.620 1.00 87.75 127 LYS A CA 1
ATOM 1006 C C . LYS A 1 127 ? 7.784 22.353 35.760 1.00 87.75 127 LYS A C 1
ATOM 1008 O O . LYS A 1 127 ? 6.646 22.293 36.208 1.00 87.75 127 LYS A O 1
ATOM 1013 N N . TYR A 1 128 ? 8.066 21.941 34.528 1.00 91.06 128 TYR A N 1
ATOM 1014 C CA . TYR A 1 128 ? 7.093 21.261 33.675 1.00 91.06 128 TYR A CA 1
ATOM 1015 C C . TYR A 1 128 ? 7.781 20.301 32.698 1.00 91.06 128 TYR A C 1
ATOM 1017 O O . TYR A 1 128 ? 8.963 20.452 32.381 1.00 91.06 128 TYR A O 1
ATOM 1025 N N . LYS A 1 129 ? 7.045 19.300 32.203 1.00 90.69 129 LYS A N 1
ATOM 1026 C CA . LYS A 1 129 ? 7.543 18.318 31.226 1.00 90.69 129 LYS A CA 1
ATOM 1027 C C . LYS A 1 129 ? 6.449 17.908 30.245 1.00 90.69 129 LYS A C 1
ATOM 1029 O O . LYS A 1 129 ? 5.304 17.712 30.637 1.00 90.69 129 LYS A O 1
ATOM 1034 N N . CYS A 1 130 ? 6.828 17.717 28.979 1.00 89.81 130 CYS A N 1
ATOM 1035 C CA . CYS A 1 130 ? 5.937 17.298 27.884 1.00 89.81 130 CYS A CA 1
ATOM 1036 C C . CYS A 1 130 ? 4.723 18.224 27.661 1.00 89.81 130 CYS A C 1
ATOM 1038 O O . CYS A 1 130 ? 3.675 17.776 27.191 1.00 89.81 130 CYS A O 1
ATOM 1040 N N . ILE A 1 131 ? 4.906 19.516 27.952 1.00 89.88 131 ILE A N 1
ATOM 1041 C CA . ILE A 1 131 ? 3.988 20.604 27.610 1.00 89.88 131 ILE A CA 1
ATOM 1042 C C . ILE A 1 131 ? 4.637 21.421 26.496 1.00 89.88 131 ILE A C 1
ATOM 1044 O O . ILE A 1 131 ? 5.843 21.676 26.537 1.00 89.88 131 ILE A O 1
ATOM 1048 N N . ARG A 1 132 ? 3.860 21.791 25.480 1.00 86.06 132 ARG A N 1
ATOM 1049 C CA . ARG A 1 132 ? 4.332 22.526 24.302 1.00 86.06 132 ARG A CA 1
ATOM 1050 C C . ARG A 1 132 ? 3.299 23.540 23.834 1.00 86.06 132 ARG A C 1
ATOM 1052 O O . ARG A 1 132 ? 2.105 23.359 24.046 1.00 86.06 132 ARG A O 1
ATOM 1059 N N . MET A 1 133 ? 3.771 24.566 23.142 1.00 81.25 133 MET A N 1
ATOM 1060 C CA . MET A 1 133 ? 2.933 25.588 22.524 1.00 81.25 133 MET A CA 1
ATOM 1061 C C . MET A 1 133 ? 2.849 25.332 21.018 1.00 81.25 133 MET A C 1
ATOM 1063 O O . MET A 1 133 ? 3.881 25.118 20.380 1.00 81.25 133 MET A O 1
ATOM 1067 N N . VAL A 1 134 ? 1.644 25.339 20.451 1.00 70.50 134 VAL A N 1
ATOM 1068 C CA . VAL A 1 134 ? 1.401 25.182 19.005 1.00 70.50 134 VAL A CA 1
ATOM 1069 C C . VAL A 1 134 ? 0.307 26.173 18.619 1.00 70.50 134 VAL A C 1
ATOM 1071 O O . VAL A 1 134 ? -0.731 26.201 19.263 1.00 70.50 134 VAL A O 1
ATOM 1074 N N . GLY A 1 135 ? 0.547 27.035 17.626 1.00 67.25 135 GLY A N 1
ATOM 1075 C CA . GLY A 1 135 ? -0.458 28.011 17.167 1.00 67.25 135 GLY A CA 1
ATOM 1076 C C . GLY A 1 135 ? -0.919 29.047 18.210 1.00 67.25 135 GLY A C 1
ATOM 1077 O O . GLY A 1 135 ? -1.947 29.677 18.016 1.00 67.25 135 GLY A O 1
ATOM 1078 N N . GLY A 1 136 ? -0.188 29.217 19.320 1.00 73.62 136 GLY A N 1
ATOM 1079 C CA . GLY A 1 136 ? -0.603 30.050 20.461 1.00 73.62 136 GLY A CA 1
ATOM 1080 C C . GLY A 1 136 ? -1.393 29.299 21.541 1.00 73.62 136 GLY A C 1
ATOM 1081 O O . GLY A 1 136 ? -1.492 29.790 22.660 1.00 73.62 136 GLY A O 1
ATOM 1082 N N . GLN A 1 137 ? -1.864 28.083 21.257 1.00 82.44 137 GLN A N 1
ATOM 1083 C CA . GLN A 1 137 ? -2.498 27.187 22.227 1.00 82.44 137 GLN A CA 1
ATOM 1084 C C . GLN A 1 137 ? -1.450 26.374 23.002 1.00 82.44 137 GLN A C 1
ATOM 1086 O O . GLN A 1 137 ? -0.337 26.124 22.516 1.00 82.44 137 GLN A O 1
ATOM 1091 N N . LEU A 1 138 ? -1.812 25.940 24.211 1.00 90.56 138 LEU A N 1
ATOM 1092 C CA . LEU A 1 138 ? -0.961 25.152 25.098 1.00 90.56 138 LEU A CA 1
ATOM 1093 C C . LEU A 1 138 ? -1.441 23.694 25.134 1.00 90.56 138 LEU A C 1
ATOM 1095 O O . LEU A 1 138 ? -2.609 23.425 25.381 1.00 90.56 138 LEU A O 1
ATOM 1099 N N . PHE A 1 139 ? -0.537 22.740 24.917 1.00 91.88 139 PHE A N 1
ATOM 1100 C CA . PHE A 1 139 ? -0.857 21.311 24.865 1.00 91.88 139 PHE A CA 1
ATOM 1101 C C . PHE A 1 139 ? 0.014 20.510 25.825 1.00 91.88 139 PHE A C 1
ATOM 1103 O O . PHE A 1 139 ? 1.238 20.661 25.822 1.00 91.88 139 PHE A O 1
ATOM 1110 N N . ALA A 1 140 ? -0.600 19.591 26.564 1.00 94.69 140 ALA A N 1
ATOM 1111 C CA . ALA A 1 140 ? 0.091 18.547 27.309 1.00 94.69 140 ALA A CA 1
ATOM 1112 C C . ALA A 1 140 ? 0.051 17.209 26.553 1.00 94.69 140 ALA A C 1
ATOM 1114 O O . ALA A 1 140 ? -0.869 16.926 25.784 1.00 94.69 140 ALA A O 1
ATOM 1115 N N . SER A 1 141 ? 1.062 16.372 26.782 1.00 88.50 141 SER A N 1
ATOM 1116 C CA . SER A 1 141 ? 1.089 14.971 26.339 1.00 88.50 141 SER A CA 1
ATOM 1117 C C . SER A 1 141 ? 0.846 14.038 27.528 1.00 88.50 141 SER A C 1
ATOM 1119 O O . SER A 1 141 ? 1.137 14.407 28.665 1.00 88.50 141 SER A O 1
ATOM 1121 N N . SER A 1 142 ? 0.408 12.804 27.263 1.00 88.00 142 SER A N 1
ATOM 1122 C CA . SER A 1 142 ? 0.266 11.749 28.282 1.00 88.00 142 SER A CA 1
ATOM 1123 C C . SER A 1 142 ? 1.518 11.616 29.162 1.00 88.00 142 SER A C 1
ATOM 1125 O O . SER A 1 142 ? 2.629 11.487 28.647 1.00 88.00 142 SER A O 1
ATOM 1127 N N . GLY A 1 143 ? 1.346 11.641 30.486 1.00 82.44 143 GLY A N 1
ATOM 1128 C CA . GLY A 1 143 ? 2.442 11.586 31.465 1.00 82.44 143 GLY A CA 1
ATOM 1129 C C . GLY A 1 143 ? 3.242 12.889 31.620 1.00 82.44 143 GLY A C 1
ATOM 1130 O O . GLY A 1 143 ? 4.160 12.951 32.444 1.00 82.44 143 GLY A O 1
ATOM 1131 N N . GLY A 1 144 ? 2.899 13.933 30.859 1.00 93.00 144 GLY A N 1
ATOM 1132 C CA . GLY A 1 144 ? 3.381 15.293 31.074 1.00 93.00 144 GLY A CA 1
ATOM 1133 C C . GLY A 1 144 ? 2.896 15.862 32.403 1.00 93.00 144 GLY A C 1
ATOM 1134 O O . GLY A 1 144 ? 1.969 15.334 33.021 1.00 93.00 144 GLY A O 1
ATOM 1135 N N . PHE A 1 145 ? 3.540 16.926 32.873 1.00 94.00 145 PHE A N 1
ATOM 1136 C CA . PHE A 1 145 ? 3.213 17.515 34.168 1.00 94.00 145 PHE A CA 1
ATOM 1137 C C . PHE A 1 145 ? 3.609 18.984 34.301 1.00 94.00 145 PHE A C 1
ATOM 1139 O O . PHE A 1 145 ? 4.483 19.463 33.576 1.00 94.00 145 PHE A O 1
ATOM 1146 N N . ILE A 1 146 ? 2.994 19.643 35.282 1.00 93.50 146 ILE A N 1
ATOM 1147 C CA . ILE A 1 146 ? 3.376 20.931 35.867 1.00 93.50 146 ILE A CA 1
ATOM 1148 C C . ILE A 1 146 ? 3.634 20.673 37.354 1.00 93.50 146 ILE A C 1
ATOM 1150 O O . ILE A 1 146 ? 2.736 20.205 38.045 1.00 93.50 146 ILE A O 1
ATOM 1154 N N . GLU A 1 147 ? 4.836 20.951 37.848 1.00 91.38 147 GLU A N 1
ATOM 1155 C CA . GLU A 1 147 ? 5.064 21.196 39.275 1.00 91.38 147 GLU A CA 1
ATOM 1156 C C . GLU A 1 147 ? 4.633 22.643 39.541 1.00 91.38 147 GLU A C 1
ATOM 1158 O O . GLU A 1 147 ? 5.208 23.588 38.993 1.00 91.38 147 GLU A O 1
ATOM 1163 N N . ASP A 1 148 ? 3.560 22.806 40.310 1.00 86.12 148 ASP A N 1
ATOM 1164 C CA . ASP A 1 148 ? 2.914 24.094 40.564 1.00 86.12 148 ASP A CA 1
ATOM 1165 C C . ASP A 1 148 ? 3.085 24.557 42.016 1.00 86.12 148 ASP A C 1
ATOM 1167 O O . ASP A 1 148 ? 2.700 25.676 42.338 1.00 86.12 148 ASP A O 1
ATOM 1171 N N . ASN A 1 149 ? 3.639 23.718 42.900 1.00 84.50 149 ASN A N 1
ATOM 1172 C CA . ASN A 1 149 ? 3.726 23.976 44.344 1.00 84.50 149 ASN A CA 1
ATOM 1173 C C . ASN A 1 149 ? 2.363 24.376 44.946 1.00 84.50 149 ASN A C 1
ATOM 1175 O O . ASN A 1 149 ? 2.278 25.254 45.802 1.00 84.50 149 ASN A O 1
ATOM 1179 N N . ASN A 1 150 ? 1.288 23.760 44.446 1.00 81.00 150 ASN A N 1
ATOM 1180 C CA . ASN A 1 150 ? -0.102 24.072 44.767 1.00 81.00 150 ASN A CA 1
ATOM 1181 C C . ASN A 1 150 ? -0.608 25.484 44.398 1.00 81.00 150 ASN A C 1
ATOM 1183 O O . ASN A 1 150 ? -1.706 25.870 44.810 1.00 81.00 150 ASN A O 1
ATOM 1187 N N . THR A 1 151 ? 0.124 26.244 43.580 1.00 84.94 151 THR A N 1
ATOM 1188 C CA . THR A 1 151 ? -0.310 27.576 43.128 1.00 84.94 151 THR A CA 1
ATOM 1189 C C . THR A 1 151 ? -1.436 27.543 42.095 1.00 84.94 151 THR A C 1
ATOM 1191 O O . THR A 1 151 ? -2.213 28.492 42.043 1.00 84.94 151 THR A O 1
ATOM 1194 N N . ILE A 1 152 ? -1.618 26.481 41.304 1.00 89.00 152 ILE A N 1
ATOM 1195 C CA . ILE A 1 152 ? -2.744 26.378 40.363 1.00 89.00 152 ILE A CA 1
ATOM 1196 C C . ILE A 1 152 ? -3.995 25.958 41.139 1.00 89.00 152 ILE A C 1
ATOM 1198 O O . ILE A 1 152 ? -4.092 24.829 41.621 1.00 89.00 152 ILE A O 1
ATOM 1202 N N . LYS A 1 153 ? -4.992 26.844 41.235 1.00 85.69 153 LYS A N 1
ATOM 1203 C CA . LYS A 1 153 ? -6.278 26.553 41.897 1.00 85.69 153 LYS A CA 1
ATOM 1204 C C . LYS A 1 153 ? -7.267 25.836 40.983 1.00 85.69 153 LYS A C 1
ATOM 1206 O O . LYS A 1 153 ? -8.029 24.997 41.452 1.00 85.69 153 LYS A O 1
ATOM 1211 N N . LYS A 1 154 ? -7.263 26.157 39.689 1.00 87.44 154 LYS A N 1
ATOM 1212 C CA . LYS A 1 154 ? -8.148 25.554 38.685 1.00 87.44 154 LYS A CA 1
ATOM 1213 C C . LYS A 1 154 ? -7.399 25.438 37.363 1.00 87.44 154 LYS A C 1
ATOM 1215 O O . LYS A 1 154 ? -6.691 26.358 36.970 1.00 87.44 154 LYS A O 1
ATOM 1220 N N . ILE A 1 155 ? -7.579 24.315 36.683 1.00 91.75 155 ILE A N 1
ATOM 1221 C CA . ILE A 1 155 ? -7.108 24.083 35.318 1.00 91.75 155 ILE A CA 1
ATOM 1222 C C . ILE A 1 155 ? -8.254 23.452 34.529 1.00 91.75 155 ILE A C 1
ATOM 1224 O O . ILE A 1 155 ? -8.997 22.629 35.070 1.00 91.75 155 ILE A O 1
ATOM 1228 N N . SER A 1 156 ? -8.422 23.844 33.270 1.00 91.12 156 SER A N 1
ATOM 1229 C CA . SER A 1 156 ? -9.374 23.207 32.358 1.00 91.12 156 SER A CA 1
ATOM 1230 C C . SER A 1 156 ? -8.671 22.704 31.100 1.00 91.12 156 SER A C 1
ATOM 1232 O O . SER A 1 156 ? -7.635 23.225 30.682 1.00 91.12 156 SER A O 1
ATOM 1234 N N . THR A 1 157 ? -9.198 21.618 30.545 1.00 93.81 157 THR A N 1
ATOM 1235 C CA . THR A 1 157 ? -8.557 20.827 29.491 1.00 93.81 157 THR A CA 1
ATOM 1236 C C . THR A 1 157 ? -9.572 20.419 28.429 1.00 93.81 157 THR A C 1
ATOM 1238 O O . THR A 1 157 ? -10.771 20.364 28.706 1.00 93.81 157 THR A O 1
ATOM 1241 N N . ASN A 1 158 ? -9.089 20.130 27.222 1.00 80.31 158 ASN A N 1
ATOM 1242 C CA . ASN A 1 158 ? -9.855 19.490 26.155 1.00 80.31 158 ASN A CA 1
ATOM 1243 C C . ASN A 1 158 ? -9.109 18.224 25.674 1.00 80.31 158 ASN A C 1
ATOM 1245 O O . ASN A 1 158 ? -8.008 18.359 25.128 1.00 80.31 158 ASN A O 1
ATOM 1249 N N . PRO A 1 159 ? -9.645 17.001 25.869 1.00 84.25 159 PRO A N 1
ATOM 1250 C CA . PRO A 1 159 ? -10.890 16.678 26.579 1.00 84.25 159 PRO A CA 1
ATOM 1251 C C . PRO A 1 159 ? -10.901 17.136 28.054 1.00 84.25 159 PRO A C 1
ATOM 1253 O O . PRO A 1 159 ? -9.828 17.308 28.638 1.00 84.25 159 PRO A O 1
ATOM 1256 N N . PRO A 1 160 ? -12.080 17.340 28.671 1.00 86.88 160 PRO A N 1
ATOM 1257 C CA . PRO A 1 160 ? -12.182 17.767 30.066 1.00 86.88 160 PRO A CA 1
ATOM 1258 C C . PRO A 1 160 ? -11.698 16.687 31.041 1.00 86.88 160 PRO A C 1
ATOM 1260 O O . PRO A 1 160 ? -11.852 15.493 30.800 1.00 86.88 160 PRO A O 1
ATOM 1263 N N . GLY A 1 161 ? -11.131 17.117 32.173 1.00 85.19 161 GLY A N 1
ATOM 1264 C CA . GLY A 1 161 ? -10.691 16.218 33.250 1.00 85.19 161 GLY A CA 1
ATOM 1265 C C . GLY A 1 161 ? -9.421 15.415 32.944 1.00 85.19 161 GLY A C 1
ATOM 1266 O O . GLY A 1 161 ? -9.135 14.441 33.633 1.00 85.19 161 GLY A O 1
ATOM 1267 N N . MET A 1 162 ? -8.630 15.806 31.940 1.00 94.00 162 MET A N 1
ATOM 1268 C CA . MET A 1 162 ? -7.469 15.037 31.456 1.00 94.00 162 MET A CA 1
ATOM 1269 C C . MET A 1 162 ? -6.213 15.129 32.346 1.00 94.00 162 MET A C 1
ATOM 1271 O O . MET A 1 162 ? -5.087 14.970 31.869 1.00 94.00 162 MET A O 1
ATOM 1275 N N . PHE A 1 163 ? -6.381 15.367 33.647 1.00 94.94 163 PHE A N 1
ATOM 1276 C CA . PHE A 1 163 ? -5.297 15.520 34.614 1.00 94.94 163 PHE A CA 1
ATOM 1277 C C . PHE A 1 163 ? -5.670 14.966 35.997 1.00 94.94 163 PHE A C 1
ATOM 1279 O O . PHE A 1 163 ? -6.836 14.940 36.380 1.00 94.94 163 PHE A O 1
ATOM 1286 N N . THR A 1 164 ? -4.657 14.588 36.773 1.00 92.75 164 THR A N 1
ATOM 1287 C CA . THR A 1 164 ? -4.741 14.346 38.220 1.00 92.75 164 THR A CA 1
ATOM 1288 C C . THR A 1 164 ? -3.842 15.323 38.973 1.00 92.75 164 THR A C 1
ATOM 1290 O O . THR A 1 164 ? -2.896 15.880 38.408 1.00 92.75 164 THR A O 1
ATOM 1293 N N . ARG A 1 165 ? -4.139 15.543 40.258 1.00 89.12 165 ARG A N 1
ATOM 1294 C CA . ARG A 1 165 ? -3.295 16.316 41.176 1.00 89.12 165 ARG A CA 1
ATOM 1295 C C . ARG A 1 165 ? -2.594 15.353 42.134 1.00 89.12 165 ARG A C 1
ATOM 1297 O O . ARG A 1 165 ? -3.256 14.613 42.852 1.00 89.12 165 ARG A O 1
ATOM 1304 N N . GLU A 1 166 ? -1.269 15.365 42.115 1.00 88.06 166 GLU A N 1
ATOM 1305 C CA . GLU A 1 166 ? -0.371 14.587 42.970 1.00 88.06 166 GLU A CA 1
ATOM 1306 C C . GLU A 1 166 ? 0.424 15.595 43.817 1.00 88.06 166 GLU A C 1
ATOM 1308 O O . GLU A 1 166 ? 1.397 16.173 43.341 1.00 88.06 166 GLU A O 1
ATOM 1313 N N . GLU A 1 167 ? -0.031 15.865 45.045 1.00 82.94 167 GLU A N 1
ATOM 1314 C CA . GLU A 1 167 ? 0.556 16.855 45.970 1.00 82.94 167 GLU A CA 1
ATOM 1315 C C . GLU A 1 167 ? 0.811 18.236 45.330 1.00 82.94 167 GLU A C 1
ATOM 1317 O O . GLU A 1 167 ? -0.123 19.017 45.169 1.00 82.94 167 GLU A O 1
ATOM 1322 N N . ASN A 1 168 ? 2.065 18.540 44.976 1.00 87.38 168 ASN A N 1
ATOM 1323 C CA . ASN A 1 168 ? 2.554 19.802 44.400 1.00 87.38 168 ASN A CA 1
ATOM 1324 C C . ASN A 1 168 ? 2.633 19.783 42.859 1.00 87.38 168 ASN A C 1
ATOM 1326 O O . ASN A 1 168 ? 3.389 20.558 42.259 1.00 87.38 168 ASN A O 1
ATOM 1330 N N . ARG A 1 169 ? 1.944 18.832 42.217 1.00 91.19 169 ARG A N 1
ATOM 1331 C CA . ARG A 1 169 ? 2.089 18.537 40.793 1.00 91.19 169 ARG A CA 1
ATOM 1332 C C . ARG A 1 169 ? 0.760 18.187 40.132 1.00 91.19 169 ARG A C 1
ATOM 1334 O O . ARG A 1 169 ? 0.021 17.316 40.580 1.00 91.19 169 ARG A O 1
ATOM 1341 N N . ILE A 1 170 ? 0.502 18.802 38.985 1.00 93.00 170 ILE A N 1
ATOM 1342 C CA . ILE A 1 170 ? -0.571 18.436 38.058 1.00 93.00 170 ILE A CA 1
ATOM 1343 C C . ILE A 1 170 ? 0.022 17.524 36.984 1.00 93.00 170 ILE A C 1
ATOM 1345 O O . ILE A 1 170 ? 1.030 17.864 36.363 1.00 93.00 170 ILE A O 1
ATOM 1349 N N . LYS A 1 171 ? -0.585 16.361 36.756 1.00 94.94 171 LYS A N 1
ATOM 1350 C CA . LYS A 1 171 ? -0.095 15.316 35.846 1.00 94.94 171 LYS A CA 1
ATOM 1351 C C . LYS A 1 171 ? -1.169 14.960 34.833 1.00 94.94 171 LYS A C 1
ATOM 1353 O O . LYS A 1 171 ? -2.289 14.636 35.206 1.00 94.94 171 LYS A O 1
ATOM 1358 N N . PHE A 1 172 ? -0.831 15.004 33.551 1.00 95.19 172 PHE A N 1
ATOM 1359 C CA . PHE A 1 172 ? -1.795 14.800 32.474 1.00 95.19 172 PHE A CA 1
ATOM 1360 C C . PHE A 1 172 ? -1.946 13.315 32.142 1.00 95.19 172 PHE A C 1
ATOM 1362 O O . PHE A 1 172 ? -0.966 12.615 31.866 1.00 95.19 172 PHE A O 1
ATOM 1369 N N . LEU A 1 173 ? -3.189 12.837 32.174 1.00 83.50 173 LEU A N 1
ATOM 1370 C CA . LEU A 1 173 ? -3.546 11.431 31.968 1.00 83.50 173 LEU A CA 1
ATOM 1371 C C . LEU A 1 173 ? -3.393 11.002 30.504 1.00 83.50 173 LEU A C 1
ATOM 1373 O O . LEU A 1 173 ? -3.065 9.854 30.224 1.00 83.50 173 LEU A O 1
ATOM 1377 N N . GLY A 1 174 ? -3.580 11.938 29.575 1.00 79.88 174 GLY A N 1
ATOM 1378 C CA . GLY A 1 174 ? -3.432 11.733 28.139 1.00 79.88 174 GLY A CA 1
ATOM 1379 C C . GLY A 1 174 ? -3.013 13.021 27.437 1.00 79.88 174 GLY A C 1
ATOM 1380 O O . GLY A 1 174 ? -2.667 14.007 28.083 1.00 79.88 174 GLY A O 1
ATOM 1381 N N . SER A 1 175 ? -3.026 13.014 26.106 1.00 89.12 175 SER A N 1
ATOM 1382 C CA . SER A 1 175 ? -2.813 14.242 25.335 1.00 89.12 175 SER A CA 1
ATOM 1383 C C . SER A 1 175 ? -4.065 15.116 25.375 1.00 89.12 175 SER A C 1
ATOM 1385 O O . SER A 1 175 ? -5.149 14.637 25.046 1.00 89.12 175 SER A O 1
ATOM 1387 N N . CYS A 1 176 ? -3.908 16.384 25.746 1.00 89.50 176 CYS A N 1
ATOM 1388 C CA . CYS A 1 176 ? -4.997 17.355 25.818 1.00 89.50 176 CYS A CA 1
ATOM 1389 C C . CYS A 1 176 ? -4.499 18.774 25.515 1.00 89.50 176 CYS A C 1
ATOM 1391 O O . CYS A 1 176 ? -3.333 19.111 25.746 1.00 89.50 176 CYS A O 1
ATOM 1393 N N . GLU A 1 177 ? -5.399 19.621 25.034 1.00 92.56 177 GLU A N 1
ATOM 1394 C CA . GLU A 1 177 ? -5.229 21.072 25.087 1.00 92.56 177 GLU A CA 1
ATOM 1395 C C . GLU A 1 177 ? -5.481 21.550 26.524 1.00 92.56 177 GLU A C 1
ATOM 1397 O O . GLU A 1 177 ? -6.339 21.004 27.222 1.00 92.56 177 GLU A O 1
ATOM 1402 N N . ILE A 1 178 ? -4.731 22.550 26.976 1.00 92.44 178 ILE A N 1
ATOM 1403 C CA . ILE A 1 178 ? -4.970 23.271 28.225 1.00 92.44 178 ILE A CA 1
ATOM 1404 C C . ILE A 1 178 ? -5.657 24.579 27.839 1.00 92.44 178 ILE A C 1
ATOM 1406 O O . ILE A 1 178 ? -5.045 25.431 27.199 1.00 92.44 178 ILE A O 1
ATOM 1410 N N . LEU A 1 179 ? -6.927 24.713 28.214 1.00 87.12 179 LEU A N 1
ATOM 1411 C CA . LEU A 1 179 ? -7.761 25.854 27.831 1.00 87.12 179 LEU A CA 1
ATOM 1412 C C . LEU A 1 179 ? -7.590 27.039 28.791 1.00 87.12 179 LEU A C 1
ATOM 1414 O O . LEU A 1 179 ? -7.650 28.190 28.373 1.00 87.12 179 LEU A O 1
ATOM 1418 N N . ASP A 1 180 ? -7.374 26.760 30.081 1.00 87.81 180 ASP A N 1
ATOM 1419 C CA . ASP A 1 180 ? -7.303 27.768 31.145 1.00 87.81 180 ASP A CA 1
ATOM 1420 C C . ASP A 1 180 ? -6.494 27.243 32.347 1.00 87.81 180 ASP A C 1
ATOM 1422 O O . ASP A 1 180 ? -6.597 26.064 32.697 1.00 87.81 180 ASP A O 1
ATOM 1426 N N . ILE A 1 181 ? -5.717 28.126 32.984 1.00 88.25 181 ILE A N 1
ATOM 1427 C CA . ILE A 1 181 ? -5.005 27.915 34.252 1.00 88.25 181 ILE A CA 1
ATOM 1428 C C . ILE A 1 181 ? -5.233 29.154 35.133 1.00 88.25 181 ILE A C 1
ATOM 1430 O O . ILE A 1 181 ? -4.686 30.223 34.866 1.00 88.25 181 ILE A O 1
ATOM 1434 N N . HIS A 1 182 ? -5.962 28.993 36.237 1.00 85.00 182 HIS A N 1
ATOM 1435 C CA . HIS A 1 182 ? -6.095 30.015 37.275 1.00 85.00 182 HIS A CA 1
ATOM 1436 C C . HIS A 1 182 ? -5.099 29.765 38.413 1.00 85.00 182 HIS A C 1
ATOM 1438 O O . HIS A 1 182 ? -5.206 28.780 39.154 1.00 85.00 182 HIS A O 1
ATOM 1444 N N . MET A 1 183 ? -4.173 30.706 38.595 1.00 82.81 183 MET A N 1
ATOM 1445 C CA . MET A 1 183 ? -3.238 30.743 39.722 1.00 82.81 183 MET A CA 1
ATOM 1446 C C . MET A 1 183 ? -3.910 31.363 40.959 1.00 82.81 183 MET A C 1
ATOM 1448 O O . MET A 1 183 ? -4.582 32.389 40.872 1.00 82.81 183 MET A O 1
ATOM 1452 N N . GLY A 1 184 ? -3.710 30.769 42.132 1.00 70.56 184 GLY A N 1
ATOM 1453 C CA . GLY A 1 184 ? -4.003 31.368 43.427 1.00 70.56 184 GLY A CA 1
ATOM 1454 C C . GLY A 1 184 ? -2.840 32.236 43.898 1.00 70.56 184 GLY A C 1
ATOM 1455 O O . GLY A 1 184 ? -1.700 31.784 43.926 1.00 70.56 184 GLY A O 1
ATOM 1456 N N . GLY A 1 185 ? -3.127 33.477 44.291 1.00 51.34 185 GLY A N 1
ATOM 1457 C CA . GLY A 1 185 ? -2.097 34.428 44.708 1.00 51.34 185 GLY A CA 1
ATOM 1458 C C . GLY A 1 185 ? -1.398 34.061 46.020 1.00 51.34 185 GLY A C 1
ATOM 1459 O O . GLY A 1 185 ? -1.970 34.243 47.094 1.00 51.34 185 GLY A O 1
ATOM 1460 N N . LYS A 1 186 ? -0.146 33.610 45.909 1.00 43.03 186 LYS A N 1
ATOM 1461 C CA . LYS A 1 186 ? 1.043 34.119 46.622 1.00 43.03 186 LYS A CA 1
ATOM 1462 C C . LYS A 1 186 ? 2.278 33.589 45.885 1.00 43.03 186 LYS A C 1
ATOM 1464 O O . LYS A 1 186 ? 2.333 32.400 45.583 1.00 43.03 186 LYS A O 1
ATOM 1469 N N . ASP A 1 187 ? 3.221 34.465 45.551 1.00 38.53 187 ASP A N 1
ATOM 1470 C CA . ASP A 1 187 ? 4.336 34.119 44.662 1.00 38.53 187 ASP A CA 1
ATOM 1471 C C . ASP A 1 187 ? 5.295 33.090 45.295 1.00 38.53 187 ASP A C 1
ATOM 1473 O O . ASP A 1 187 ? 5.787 33.318 46.405 1.00 38.53 187 ASP A O 1
ATOM 1477 N N . PRO A 1 188 ? 5.599 31.965 44.618 1.00 39.78 188 PRO A N 1
ATOM 1478 C CA . PRO A 1 188 ? 6.640 31.049 45.056 1.00 39.78 188 PRO A CA 1
ATOM 1479 C C . PRO A 1 188 ? 8.032 31.595 44.705 1.00 39.78 188 PRO A C 1
ATOM 1481 O O . PRO A 1 188 ? 8.263 32.179 43.647 1.00 39.78 188 PRO A O 1
ATOM 1484 N N . ILE A 1 189 ? 8.972 31.372 45.622 1.00 40.16 189 ILE A N 1
ATOM 1485 C CA . ILE A 1 189 ? 10.328 31.931 45.615 1.00 40.16 189 ILE A CA 1
ATOM 1486 C C . ILE A 1 189 ? 11.128 31.475 44.384 1.00 40.16 189 ILE A C 1
ATOM 1488 O O . ILE A 1 189 ? 11.144 30.296 44.030 1.00 40.16 189 ILE A O 1
ATOM 1492 N N . SER A 1 190 ? 11.848 32.417 43.768 1.00 30.25 190 SER A N 1
ATOM 1493 C CA . SER A 1 190 ? 12.758 32.148 42.651 1.00 30.25 190 SER A CA 1
ATOM 1494 C C . SER A 1 190 ? 13.916 31.247 43.101 1.00 30.25 190 SER A C 1
ATOM 1496 O O . SER A 1 190 ? 14.712 31.644 43.953 1.00 30.25 190 SER A O 1
ATOM 1498 N N . VAL A 1 191 ? 14.058 30.080 42.471 1.00 33.59 191 VAL A N 1
ATOM 1499 C CA . VAL A 1 191 ? 15.265 29.246 42.549 1.00 33.59 191 VAL A CA 1
ATOM 1500 C C . VAL A 1 191 ? 15.824 29.095 41.140 1.00 33.59 191 VAL A C 1
ATOM 1502 O O . VAL A 1 191 ? 15.104 28.739 40.206 1.00 33.59 191 VAL A O 1
ATOM 1505 N N . SER A 1 192 ? 17.109 29.399 40.976 1.00 32.31 192 SER A N 1
ATOM 1506 C CA . SER A 1 192 ? 17.806 29.313 39.697 1.00 32.31 192 SER A CA 1
ATOM 1507 C C . SER A 1 192 ? 17.866 27.869 39.188 1.00 32.31 192 SER A C 1
ATOM 1509 O O . SER A 1 192 ? 18.228 26.941 39.908 1.00 32.31 192 SER A O 1
ATOM 1511 N N . SER A 1 193 ? 17.528 27.686 37.912 1.00 29.52 193 SER A N 1
ATOM 1512 C CA . SER A 1 193 ? 17.632 26.409 37.200 1.00 29.52 193 SER A CA 1
ATOM 1513 C C . SER A 1 193 ? 18.666 26.542 36.074 1.00 29.52 193 SER A C 1
ATOM 1515 O O . SER A 1 193 ? 18.696 27.587 35.414 1.00 29.52 193 SER A O 1
ATOM 1517 N N . PRO A 1 194 ? 19.539 25.543 35.846 1.00 30.45 194 PRO A N 1
ATOM 1518 C CA . PRO A 1 194 ? 20.627 25.659 34.884 1.00 30.45 194 PRO A CA 1
ATOM 1519 C C . PRO A 1 194 ? 20.102 25.601 33.445 1.00 30.45 194 PRO A C 1
ATOM 1521 O O . PRO A 1 194 ? 19.598 24.577 32.980 1.00 30.45 194 PRO A O 1
ATOM 1524 N N . TYR A 1 195 ? 20.269 26.697 32.707 1.00 29.42 195 TYR A N 1
ATOM 1525 C CA . TYR A 1 195 ? 20.023 26.716 31.269 1.00 29.42 195 TYR A CA 1
ATOM 1526 C C . TYR A 1 195 ? 21.158 26.017 30.515 1.00 29.42 195 TYR A C 1
ATOM 1528 O O . TYR A 1 195 ? 22.306 26.450 30.560 1.00 29.42 195 TYR A O 1
ATOM 1536 N N . ALA A 1 196 ? 20.813 25.001 29.725 1.00 28.08 196 ALA A N 1
ATOM 1537 C CA . ALA A 1 196 ? 21.667 24.486 28.660 1.00 28.08 196 ALA A CA 1
ATOM 1538 C C . ALA A 1 196 ? 21.222 25.076 27.310 1.00 28.08 196 ALA A C 1
ATOM 1540 O O . ALA A 1 196 ? 20.533 24.423 26.525 1.00 28.08 196 ALA A O 1
ATOM 1541 N N . HIS A 1 197 ? 21.610 26.325 27.032 1.00 31.42 197 HIS A N 1
ATOM 1542 C CA . HIS A 1 197 ? 21.526 26.874 25.678 1.00 31.42 197 HIS A CA 1
ATOM 1543 C C . HIS A 1 197 ? 22.658 26.291 24.819 1.00 31.42 197 HIS A C 1
ATOM 1545 O O . HIS A 1 197 ? 23.834 26.470 25.124 1.00 31.42 197 HIS A O 1
ATOM 1551 N N . ARG A 1 198 ? 22.311 25.621 23.713 1.00 28.67 198 ARG A N 1
ATOM 1552 C CA . ARG A 1 198 ? 23.232 25.397 22.588 1.00 28.67 198 ARG A CA 1
ATOM 1553 C C . ARG A 1 198 ? 22.892 26.386 21.483 1.00 28.67 198 ARG A C 1
ATOM 1555 O O . ARG A 1 198 ? 22.005 26.138 20.669 1.00 28.67 198 ARG A O 1
ATOM 1562 N N . GLU A 1 199 ? 23.594 27.509 21.478 1.00 31.11 199 GLU A N 1
ATOM 1563 C CA . GLU A 1 199 ? 23.584 28.433 20.347 1.00 31.11 199 GLU A CA 1
ATOM 1564 C C . GLU A 1 199 ? 24.459 27.895 19.205 1.00 31.11 199 GLU A C 1
ATOM 1566 O O . GLU A 1 199 ? 25.361 27.078 19.410 1.00 31.11 199 GLU A O 1
ATOM 1571 N N . LYS A 1 200 ? 24.163 28.324 17.975 1.00 31.20 200 LYS A N 1
ATOM 1572 C CA . LYS A 1 200 ? 25.001 28.021 16.809 1.00 31.20 200 LYS A CA 1
ATOM 1573 C C . LYS A 1 200 ? 26.254 28.904 16.864 1.00 31.20 200 LYS A C 1
ATOM 1575 O O . LYS A 1 200 ? 26.090 30.108 17.051 1.00 31.20 200 LYS A O 1
ATOM 1580 N N . PRO A 1 201 ? 27.468 28.381 16.624 1.00 32.81 201 PRO A N 1
ATOM 1581 C CA . PRO A 1 201 ? 28.637 29.236 16.474 1.00 32.81 201 PRO A CA 1
ATOM 1582 C C . PRO A 1 201 ? 28.526 30.057 15.180 1.00 32.81 201 PRO A C 1
ATOM 1584 O O . PRO A 1 201 ? 28.442 29.501 14.083 1.00 32.81 201 PRO A O 1
ATOM 1587 N N . GLY A 1 202 ? 28.515 31.383 15.325 1.00 29.27 202 GLY A N 1
ATOM 1588 C CA . GLY A 1 202 ? 28.848 32.317 14.249 1.00 29.27 202 GLY A CA 1
ATOM 1589 C C . GLY A 1 202 ? 30.370 32.414 14.044 1.00 29.27 202 GLY A C 1
ATOM 1590 O O . GLY A 1 202 ? 31.132 31.852 14.834 1.00 29.27 202 GLY A O 1
ATOM 1591 N N . PRO A 1 203 ? 30.836 33.095 12.984 1.00 31.53 203 PRO A N 1
ATOM 1592 C CA . PRO A 1 203 ? 32.257 33.176 12.667 1.00 31.53 203 PRO A CA 1
ATOM 1593 C C . PRO A 1 203 ? 32.984 34.154 13.602 1.00 31.53 203 PRO A C 1
ATOM 1595 O O . PRO A 1 203 ? 32.627 35.329 13.670 1.00 31.53 203 PRO A O 1
ATOM 1598 N N . ASN A 1 204 ? 34.043 33.694 14.272 1.00 31.47 204 ASN A N 1
ATOM 1599 C CA . ASN A 1 204 ? 34.933 34.579 15.023 1.00 31.47 204 ASN A CA 1
ATOM 1600 C C . ASN A 1 204 ? 35.944 35.249 14.086 1.00 31.47 204 ASN A C 1
ATOM 1602 O O . ASN A 1 204 ? 36.748 34.580 13.437 1.00 31.47 204 ASN A O 1
ATOM 1606 N N . ILE A 1 205 ? 35.921 36.581 14.071 1.00 30.14 205 ILE A N 1
ATOM 1607 C CA . ILE A 1 205 ? 37.000 37.420 13.546 1.00 30.14 205 ILE A CA 1
ATOM 1608 C C . ILE A 1 205 ? 38.123 37.451 14.592 1.00 30.14 205 ILE A C 1
ATOM 1610 O O . ILE A 1 205 ? 37.865 37.504 15.793 1.00 30.14 205 ILE A O 1
ATOM 1614 N N . SER A 1 206 ? 39.372 37.394 14.136 1.00 29.44 206 SER A N 1
ATOM 1615 C CA . SER A 1 206 ? 40.556 37.368 14.995 1.00 29.44 206 SER A CA 1
ATOM 1616 C C . SER A 1 206 ? 40.895 38.734 15.593 1.00 29.44 206 SER A C 1
ATOM 1618 O O . SER A 1 206 ? 40.978 39.719 14.859 1.00 29.44 206 SER A O 1
ATOM 1620 N N . THR A 1 207 ? 41.287 38.752 16.865 1.00 30.31 207 THR A N 1
ATOM 1621 C CA . THR A 1 207 ? 42.248 39.728 17.398 1.00 30.31 207 THR A CA 1
ATOM 1622 C C . THR A 1 207 ? 43.420 39.004 18.062 1.00 30.31 207 THR A C 1
ATOM 1624 O O . THR A 1 207 ? 43.293 37.898 18.582 1.00 30.31 207 THR A O 1
ATOM 1627 N N . SER A 1 208 ? 44.596 39.610 17.937 1.00 30.95 208 SER A N 1
ATOM 1628 C CA . SER A 1 208 ? 45.922 39.029 18.162 1.00 30.95 208 SER A CA 1
ATOM 1629 C C . SER A 1 208 ? 46.507 39.332 19.541 1.00 30.95 208 SER A C 1
ATOM 1631 O O . SER A 1 208 ? 46.450 40.491 19.942 1.00 30.95 208 SER A O 1
ATOM 1633 N N . VAL A 1 209 ? 47.227 38.374 20.147 1.00 31.19 209 VAL A N 1
ATOM 1634 C CA . VAL A 1 209 ? 48.464 38.613 20.934 1.00 31.19 209 VAL A CA 1
ATOM 1635 C C . VAL A 1 209 ? 49.421 37.411 20.756 1.00 31.19 209 VAL A C 1
ATOM 1637 O O . VAL A 1 209 ? 48.977 36.285 20.551 1.00 31.19 209 VAL A O 1
ATOM 1640 N N . GLU A 1 210 ? 50.732 37.668 20.784 1.00 28.72 210 GLU A N 1
ATOM 1641 C CA . GLU A 1 210 ? 51.849 36.702 20.667 1.00 28.72 210 GLU A CA 1
ATOM 1642 C C . GLU A 1 210 ? 52.118 35.918 21.987 1.00 28.72 210 GLU A C 1
ATOM 1644 O O . GLU A 1 210 ? 51.509 36.248 22.999 1.00 28.72 210 GLU A O 1
ATOM 1649 N N . ARG A 1 211 ? 52.991 34.900 22.152 1.00 27.66 211 ARG A N 1
ATOM 1650 C CA . ARG A 1 211 ? 54.061 34.169 21.396 1.00 27.66 211 ARG A CA 1
ATOM 1651 C C . ARG A 1 211 ? 54.297 32.815 22.161 1.00 27.66 211 ARG A C 1
ATOM 1653 O O . ARG A 1 211 ? 53.615 32.622 23.167 1.00 27.66 211 ARG A O 1
ATOM 1660 N N . PRO A 1 212 ? 55.280 31.922 21.865 1.00 35.75 212 PRO A N 1
ATOM 1661 C CA . PRO A 1 212 ? 56.098 31.709 20.664 1.00 35.75 212 PRO A CA 1
ATOM 1662 C C . PRO A 1 212 ? 56.147 30.243 20.136 1.00 35.75 212 PRO A C 1
ATOM 1664 O O . PRO A 1 212 ? 56.019 29.273 20.872 1.00 35.75 212 PRO A O 1
ATOM 1667 N N . VAL A 1 213 ? 56.441 30.119 18.837 1.00 29.33 213 VAL A N 1
ATOM 1668 C CA . VAL A 1 213 ? 57.339 29.139 18.175 1.00 29.33 213 VAL A CA 1
ATOM 1669 C C . VAL A 1 213 ? 57.639 27.788 18.865 1.00 29.33 213 VAL A C 1
ATOM 1671 O O . VAL A 1 213 ? 58.458 27.711 19.775 1.00 29.33 213 VAL A O 1
ATOM 1674 N N . ASN A 1 214 ? 57.197 26.692 18.231 1.00 29.83 214 ASN A N 1
ATOM 1675 C CA . ASN A 1 214 ? 58.137 25.661 17.764 1.00 29.83 214 ASN A CA 1
ATOM 1676 C C . ASN A 1 214 ? 57.604 24.927 16.524 1.00 29.83 214 ASN A C 1
ATOM 1678 O O . ASN A 1 214 ? 56.403 24.710 16.382 1.00 29.83 214 ASN A O 1
ATOM 1682 N N . SER A 1 215 ? 58.496 24.628 15.577 1.00 28.98 215 SER A N 1
ATOM 1683 C CA . SER A 1 215 ? 58.144 24.290 14.194 1.00 28.98 215 SER A CA 1
ATOM 1684 C C . SER A 1 215 ? 58.367 22.816 13.855 1.00 28.98 215 SER A C 1
ATOM 1686 O O . SER A 1 215 ? 59.412 22.249 14.157 1.00 28.98 215 SER A O 1
ATOM 1688 N N . ILE A 1 216 ? 57.420 22.214 13.128 1.00 32.66 216 ILE A N 1
ATOM 1689 C CA . ILE A 1 216 ? 57.656 20.991 12.348 1.00 32.66 216 ILE A CA 1
ATOM 1690 C C . ILE A 1 216 ? 57.119 21.230 10.934 1.00 32.66 216 ILE A C 1
ATOM 1692 O O . ILE A 1 216 ? 55.941 21.527 10.744 1.00 32.66 216 ILE A O 1
ATOM 1696 N N . LYS A 1 217 ? 58.008 21.135 9.941 1.00 28.64 217 LYS A N 1
ATOM 1697 C CA . LYS A 1 217 ? 57.683 21.243 8.512 1.00 28.64 217 LYS A CA 1
ATOM 1698 C C . LYS A 1 217 ? 57.281 19.868 7.977 1.00 28.64 217 LYS A C 1
ATOM 1700 O O . LYS A 1 217 ? 58.068 18.936 8.106 1.00 28.64 217 LYS A O 1
ATOM 1705 N N . ILE A 1 218 ? 56.143 19.763 7.291 1.00 32.53 218 ILE A N 1
ATOM 1706 C CA . ILE A 1 218 ? 55.851 18.663 6.352 1.00 32.53 218 ILE A CA 1
ATOM 1707 C C . ILE A 1 218 ? 55.341 19.278 5.037 1.00 32.53 218 ILE A C 1
ATOM 1709 O O . ILE A 1 218 ? 54.817 20.390 5.027 1.00 32.53 218 ILE A O 1
ATOM 1713 N N . ALA A 1 219 ? 55.648 18.611 3.924 1.00 30.03 219 ALA A N 1
ATOM 1714 C CA . ALA A 1 219 ? 55.817 19.218 2.607 1.00 30.03 219 ALA A CA 1
ATOM 1715 C C . ALA A 1 219 ? 54.528 19.510 1.810 1.00 30.03 219 ALA A C 1
ATOM 1717 O O . ALA A 1 219 ? 53.447 18.996 2.086 1.00 30.03 219 ALA A O 1
ATOM 1718 N N . ASN A 1 220 ? 54.709 20.330 0.771 1.00 29.59 220 ASN A N 1
ATOM 1719 C CA . ASN A 1 220 ? 53.695 20.770 -0.186 1.00 29.59 220 ASN A CA 1
ATOM 1720 C C . ASN A 1 220 ? 52.983 19.608 -0.902 1.00 29.59 220 ASN A C 1
ATOM 1722 O O . ASN A 1 220 ? 53.636 18.703 -1.421 1.00 29.59 220 ASN A O 1
ATOM 1726 N N . VAL A 1 221 ? 51.664 19.736 -1.075 1.00 31.09 221 VAL A N 1
ATOM 1727 C CA . VAL A 1 221 ? 50.889 19.034 -2.113 1.00 31.09 221 VAL A CA 1
ATOM 1728 C C . VAL A 1 221 ? 50.284 20.100 -3.040 1.00 31.09 221 VAL A C 1
ATOM 1730 O O . VAL A 1 221 ? 49.687 21.052 -2.532 1.00 31.09 221 VAL A O 1
ATOM 1733 N N . PRO A 1 222 ? 50.461 20.011 -4.372 1.00 32.28 222 PRO A N 1
ATOM 1734 C CA . PRO A 1 222 ? 50.063 21.076 -5.288 1.00 32.28 222 PRO A CA 1
ATOM 1735 C C . PRO A 1 222 ? 48.578 21.038 -5.684 1.00 32.28 222 PRO A C 1
ATOM 1737 O O . PRO A 1 222 ? 48.012 19.977 -5.913 1.00 32.28 222 PRO A O 1
ATOM 1740 N N . ASN A 1 223 ? 48.030 22.246 -5.844 1.00 30.39 223 ASN A N 1
ATOM 1741 C CA . ASN A 1 223 ? 46.881 22.684 -6.648 1.00 30.39 223 ASN A CA 1
ATOM 1742 C C . ASN A 1 223 ? 45.562 21.886 -6.665 1.00 30.39 223 ASN A C 1
ATOM 1744 O O . ASN A 1 223 ? 45.458 20.728 -7.054 1.00 30.39 223 ASN A O 1
ATOM 1748 N N . GLN A 1 224 ? 44.499 22.634 -6.366 1.00 32.12 224 GLN A N 1
ATOM 1749 C CA . GLN A 1 224 ? 43.106 22.219 -6.468 1.00 32.12 224 GLN A CA 1
ATOM 1750 C C . GLN A 1 224 ? 42.690 21.929 -7.917 1.00 32.12 224 GLN A C 1
ATOM 1752 O O . GLN A 1 224 ? 43.012 22.671 -8.845 1.00 32.12 224 GLN A O 1
ATOM 1757 N N . ILE A 1 225 ? 41.886 20.879 -8.071 1.00 32.03 225 ILE A N 1
ATOM 1758 C CA . ILE A 1 225 ? 41.142 20.557 -9.289 1.00 32.03 225 ILE A CA 1
ATOM 1759 C C . ILE A 1 225 ? 40.005 21.585 -9.451 1.00 32.03 225 ILE A C 1
ATOM 1761 O O . ILE A 1 225 ? 39.241 21.774 -8.499 1.00 32.03 225 ILE A O 1
ATOM 1765 N N . PRO A 1 226 ? 39.824 22.225 -10.622 1.00 30.73 226 PRO A N 1
ATOM 1766 C CA . PRO A 1 226 ? 38.619 23.001 -10.885 1.00 30.73 226 PRO A CA 1
ATOM 1767 C C . PRO A 1 226 ? 37.427 22.049 -11.047 1.00 30.73 226 PRO A C 1
ATOM 1769 O O . PRO A 1 226 ? 37.436 21.163 -11.902 1.00 30.73 226 PRO A O 1
ATOM 1772 N N . PHE A 1 227 ? 36.384 22.231 -10.234 1.00 29.64 227 PHE A N 1
ATOM 1773 C CA . PHE A 1 227 ? 35.133 21.491 -10.401 1.00 29.64 227 PHE A CA 1
ATOM 1774 C C . PHE A 1 227 ? 34.494 21.836 -11.759 1.00 29.64 227 PHE A C 1
ATOM 1776 O O . PHE A 1 227 ? 34.252 23.020 -12.017 1.00 29.64 227 PHE A O 1
ATOM 1783 N N . PRO A 1 228 ? 34.153 20.852 -12.613 1.00 28.53 228 PRO A N 1
ATOM 1784 C CA . PRO A 1 228 ? 33.253 21.110 -13.727 1.00 28.53 228 PRO A CA 1
ATOM 1785 C C . PRO A 1 228 ? 31.870 21.483 -13.175 1.00 28.53 228 PRO A C 1
ATOM 1787 O O . PRO A 1 228 ? 31.397 20.886 -12.204 1.00 28.53 228 PRO A O 1
ATOM 1790 N N . LEU A 1 229 ? 31.210 22.466 -13.796 1.00 29.03 229 LEU A N 1
ATOM 1791 C CA . LEU A 1 229 ? 29.813 22.766 -13.478 1.00 29.03 229 LEU A CA 1
ATOM 1792 C C . LEU A 1 229 ? 28.943 21.516 -13.707 1.00 29.03 229 LEU A C 1
ATOM 1794 O O . LEU A 1 229 ? 29.228 20.753 -14.633 1.00 29.03 229 LEU A O 1
ATOM 1798 N N . PRO A 1 230 ? 27.858 21.317 -12.934 1.00 26.86 230 PRO A N 1
ATOM 1799 C CA . PRO A 1 230 ? 26.924 20.232 -13.193 1.00 26.86 230 PRO A CA 1
ATOM 1800 C C . PRO A 1 230 ? 26.310 20.389 -14.586 1.00 26.86 230 PRO A C 1
ATOM 1802 O O . PRO A 1 230 ? 25.481 21.272 -14.819 1.00 26.86 230 PRO A O 1
ATOM 1805 N N . THR A 1 231 ? 26.706 19.519 -15.513 1.00 29.08 231 THR A N 1
ATOM 1806 C CA . THR A 1 231 ? 26.013 19.350 -16.787 1.00 29.08 231 THR A CA 1
ATOM 1807 C C . THR A 1 231 ? 24.560 18.996 -16.485 1.00 29.08 231 THR A C 1
ATOM 1809 O O . THR A 1 231 ? 24.298 18.094 -15.686 1.00 29.08 231 THR A O 1
ATOM 1812 N N . GLN A 1 232 ? 23.608 19.695 -17.104 1.00 31.94 232 GLN A N 1
ATOM 1813 C CA . GLN A 1 232 ? 22.197 19.325 -17.008 1.00 31.94 232 GLN A CA 1
ATOM 1814 C C . GLN A 1 232 ? 22.024 17.919 -17.596 1.00 31.94 232 GLN A C 1
ATOM 1816 O O . GLN A 1 232 ? 22.094 17.749 -18.808 1.00 31.94 232 GLN A O 1
ATOM 1821 N N . GLN A 1 233 ? 21.837 16.908 -16.744 1.00 28.53 233 GLN A N 1
ATOM 1822 C CA . GLN A 1 233 ? 21.462 15.575 -17.207 1.00 28.53 233 GLN A CA 1
ATOM 1823 C C . GLN A 1 233 ? 19.990 15.579 -17.626 1.00 28.53 233 GLN A C 1
ATOM 1825 O O . GLN A 1 233 ? 19.116 16.020 -16.876 1.00 28.53 233 GLN A O 1
ATOM 1830 N N . ASP A 1 234 ? 19.744 15.097 -18.842 1.00 30.30 234 ASP A N 1
ATOM 1831 C CA . ASP A 1 234 ? 18.437 15.095 -19.490 1.00 30.30 234 ASP A CA 1
ATOM 1832 C C . ASP A 1 234 ? 17.345 14.383 -18.682 1.00 30.30 234 ASP A C 1
ATOM 1834 O O . ASP A 1 234 ? 17.496 13.245 -18.234 1.00 30.30 234 ASP A O 1
ATOM 1838 N N . GLN A 1 235 ? 16.164 15.000 -18.629 1.00 30.02 235 GLN A N 1
ATOM 1839 C CA . GLN A 1 235 ? 14.929 14.373 -18.143 1.00 30.02 235 GLN A CA 1
ATOM 1840 C C . GLN A 1 235 ? 14.283 13.466 -19.217 1.00 30.02 235 GLN A C 1
ATOM 1842 O O . GLN A 1 235 ? 13.079 13.544 -19.456 1.00 30.02 235 GLN A O 1
ATOM 1847 N N . SER A 1 236 ? 15.062 12.622 -19.905 1.00 35.12 236 SER A N 1
ATOM 1848 C CA . SER A 1 236 ? 14.611 11.899 -21.111 1.00 35.12 236 SER A CA 1
ATOM 1849 C C . SER A 1 236 ? 14.185 10.434 -20.902 1.00 35.12 236 SER A C 1
ATOM 1851 O O . SER A 1 236 ? 13.480 9.883 -21.745 1.00 35.12 236 SER A O 1
ATOM 1853 N N . GLN A 1 237 ? 14.534 9.786 -19.783 1.00 34.19 237 GLN A N 1
ATOM 1854 C CA . GLN A 1 237 ? 14.448 8.315 -19.651 1.00 34.19 237 GLN A CA 1
ATOM 1855 C C . GLN A 1 237 ? 13.114 7.715 -19.138 1.00 34.19 237 GLN A C 1
ATOM 1857 O O . GLN A 1 237 ? 13.085 6.552 -18.738 1.00 34.19 237 GLN A O 1
ATOM 1862 N N . MET A 1 238 ? 11.987 8.441 -19.165 1.00 32.94 238 MET A N 1
ATOM 1863 C CA . MET A 1 238 ? 10.657 7.857 -18.854 1.00 32.94 238 MET A CA 1
ATOM 1864 C C . MET A 1 238 ? 9.730 7.655 -20.068 1.00 32.94 238 MET A C 1
ATOM 1866 O O . MET A 1 238 ? 8.612 7.172 -19.896 1.00 32.94 238 MET A O 1
ATOM 1870 N N . ASN A 1 239 ? 10.186 7.942 -21.293 1.00 45.66 239 ASN A N 1
ATOM 1871 C CA . ASN A 1 239 ? 9.353 7.853 -22.504 1.00 45.66 239 ASN A CA 1
ATOM 1872 C C . ASN A 1 239 ? 9.387 6.484 -23.222 1.00 45.66 239 ASN A C 1
ATOM 1874 O O . ASN A 1 239 ? 8.584 6.257 -24.126 1.00 45.66 239 ASN A O 1
ATOM 1878 N N . ASN A 1 240 ? 10.271 5.564 -22.816 1.00 53.78 240 ASN A N 1
ATOM 1879 C CA . ASN A 1 240 ? 10.705 4.380 -23.585 1.00 53.78 240 ASN A CA 1
ATOM 1880 C C . ASN A 1 240 ? 9.682 3.220 -23.686 1.00 53.78 240 ASN A C 1
ATOM 1882 O O . ASN A 1 240 ? 10.033 2.064 -23.485 1.00 53.78 240 ASN A O 1
ATOM 1886 N N . SER A 1 241 ? 8.405 3.499 -23.947 1.00 71.88 241 SER A N 1
ATOM 1887 C CA . SER A 1 241 ? 7.422 2.457 -24.304 1.00 71.88 241 SER A CA 1
ATOM 1888 C C . SER A 1 241 ? 6.413 2.887 -25.366 1.00 71.88 241 SER A C 1
ATOM 1890 O O . SER A 1 241 ? 5.821 2.022 -26.006 1.00 71.88 241 SER A O 1
ATOM 1892 N N . ILE A 1 242 ? 6.221 4.193 -25.594 1.00 83.56 242 ILE A N 1
ATOM 1893 C CA . ILE A 1 242 ? 5.375 4.708 -26.678 1.00 83.56 242 ILE A CA 1
ATOM 1894 C C . ILE A 1 242 ? 6.282 5.022 -27.872 1.00 83.56 242 ILE A C 1
ATOM 1896 O O . ILE A 1 242 ? 6.911 6.073 -27.908 1.00 83.56 242 ILE A O 1
ATOM 1900 N N . VAL A 1 243 ? 6.327 4.114 -28.849 1.00 89.06 243 VAL A N 1
ATOM 1901 C CA . VAL A 1 243 ? 7.163 4.224 -30.066 1.00 89.06 243 VAL A CA 1
ATOM 1902 C C . VAL A 1 243 ? 6.513 5.061 -31.177 1.00 89.06 243 VAL A C 1
ATOM 1904 O O . VAL A 1 243 ? 7.106 5.302 -32.223 1.00 89.06 243 VAL A O 1
ATOM 1907 N N . PHE A 1 244 ? 5.259 5.489 -30.989 1.00 91.75 244 PHE A N 1
ATOM 1908 C CA . PHE A 1 244 ? 4.582 6.426 -31.887 1.00 91.75 244 PHE A CA 1
ATOM 1909 C C . PHE A 1 244 ? 3.417 7.133 -31.186 1.00 91.75 244 PHE A C 1
ATOM 1911 O O . PHE A 1 244 ? 2.605 6.489 -30.518 1.00 91.75 244 PHE A O 1
ATOM 1918 N N . ASN A 1 245 ? 3.279 8.442 -31.414 1.00 90.62 245 ASN A N 1
ATOM 1919 C CA . ASN A 1 245 ? 2.112 9.234 -31.020 1.00 90.62 245 ASN A CA 1
ATOM 1920 C C . ASN A 1 245 ? 1.705 10.176 -32.171 1.00 90.62 245 ASN A C 1
ATOM 1922 O O . ASN A 1 245 ? 2.450 11.088 -32.539 1.00 90.62 245 ASN A O 1
ATOM 1926 N N . SER A 1 246 ? 0.501 9.986 -32.726 1.00 90.75 246 SER A N 1
ATOM 1927 C CA . SER A 1 246 ? 0.005 10.783 -33.859 1.00 90.75 246 SER A CA 1
ATOM 1928 C C . SER A 1 246 ? -0.202 12.265 -33.541 1.00 90.75 246 SER A C 1
ATOM 1930 O O . SER A 1 246 ? -0.098 13.100 -34.440 1.00 90.75 246 SER A O 1
ATOM 1932 N N . THR A 1 247 ? -0.532 12.591 -32.291 1.00 84.69 247 THR A N 1
ATOM 1933 C CA . THR A 1 247 ? -0.790 13.954 -31.812 1.00 84.69 247 THR A CA 1
ATOM 1934 C C . THR A 1 247 ? 0.521 14.720 -31.671 1.00 84.69 247 THR A C 1
ATOM 1936 O O . THR A 1 247 ? 0.654 15.811 -32.223 1.00 84.69 247 THR A O 1
ATOM 1939 N N . ALA A 1 248 ? 1.507 14.122 -30.996 1.00 82.06 248 ALA A N 1
ATOM 1940 C CA . ALA A 1 248 ? 2.826 14.713 -30.766 1.00 82.06 248 ALA A CA 1
ATOM 1941 C C . ALA A 1 248 ? 3.586 14.956 -32.080 1.00 82.06 248 ALA A C 1
ATOM 1943 O O . ALA A 1 248 ? 4.158 16.024 -32.278 1.00 82.06 248 ALA A O 1
ATOM 1944 N N . LEU A 1 249 ? 3.520 13.999 -33.013 1.00 83.25 249 LEU A N 1
ATOM 1945 C CA . LEU A 1 249 ? 4.143 14.098 -34.338 1.00 83.25 249 LEU A CA 1
ATOM 1946 C C . LEU A 1 249 ? 3.290 14.870 -35.364 1.00 83.25 249 LEU A C 1
ATOM 1948 O O . LEU A 1 249 ? 3.669 14.963 -36.531 1.00 83.25 249 LEU A O 1
ATOM 1952 N N . ASN A 1 250 ? 2.117 15.385 -34.968 1.00 83.88 250 ASN A N 1
ATOM 1953 C CA . ASN A 1 250 ? 1.139 16.037 -35.850 1.00 83.88 250 ASN A CA 1
ATOM 1954 C C . ASN A 1 250 ? 0.837 15.223 -37.136 1.00 83.88 250 ASN A C 1
ATOM 1956 O O . ASN A 1 250 ? 0.629 15.767 -38.226 1.00 83.88 250 ASN A O 1
ATOM 1960 N N . ALA A 1 251 ? 0.822 13.892 -37.019 1.00 85.69 251 ALA A N 1
ATOM 1961 C CA . ALA A 1 251 ? 0.940 12.957 -38.139 1.00 85.69 251 ALA A CA 1
ATOM 1962 C C . ALA A 1 251 ? -0.240 13.006 -39.130 1.00 85.69 251 ALA A C 1
ATOM 1964 O O . ALA A 1 251 ? -0.118 12.553 -40.269 1.00 85.69 251 ALA A O 1
ATOM 1965 N N . PHE A 1 252 ? -1.379 13.575 -38.723 1.00 89.25 252 PHE A N 1
ATOM 1966 C CA . PHE A 1 252 ? -2.548 13.762 -39.585 1.00 89.25 252 PHE A CA 1
ATOM 1967 C C . PHE A 1 252 ? -2.421 14.954 -40.548 1.00 89.25 252 PHE A C 1
ATOM 1969 O O . PHE A 1 252 ? -3.135 14.993 -41.551 1.00 89.25 252 PHE A O 1
ATOM 1976 N N . ALA A 1 253 ? -1.510 15.904 -40.301 1.00 82.69 253 ALA A N 1
ATOM 1977 C CA . ALA A 1 253 ? -1.376 17.115 -41.117 1.00 82.69 253 ALA A CA 1
ATOM 1978 C C . ALA A 1 253 ? -1.046 16.816 -42.590 1.00 82.69 253 ALA A C 1
ATOM 1980 O O . ALA A 1 253 ? -1.550 17.502 -43.482 1.00 82.69 253 ALA A O 1
ATOM 1981 N N . LYS A 1 254 ? -0.290 15.742 -42.865 1.00 81.56 254 LYS A N 1
ATOM 1982 C CA . LYS A 1 254 ? 0.054 15.316 -44.233 1.00 81.56 254 LYS A CA 1
ATOM 1983 C C . LYS A 1 254 ? -1.171 14.997 -45.100 1.00 81.56 254 LYS A C 1
ATOM 1985 O O . LYS A 1 254 ? -1.149 15.217 -46.306 1.00 81.56 254 LYS A O 1
ATOM 1990 N N . PHE A 1 255 ? -2.274 14.545 -44.496 1.00 81.75 255 PHE A N 1
ATOM 1991 C CA . PHE A 1 255 ? -3.517 14.276 -45.225 1.00 81.75 255 PHE A CA 1
ATOM 1992 C C . PHE A 1 255 ? -4.251 15.560 -45.642 1.00 81.75 255 PHE A C 1
ATOM 1994 O O . PHE A 1 255 ? -5.165 15.493 -46.453 1.00 81.75 255 PHE A O 1
ATOM 2001 N N . GLY A 1 256 ? -3.848 16.734 -45.140 1.00 72.19 256 GLY A N 1
ATOM 2002 C CA . GLY A 1 256 ? -4.421 18.024 -45.540 1.00 72.19 256 GLY A CA 1
ATOM 2003 C C . GLY A 1 256 ? -3.940 18.502 -46.910 1.00 72.19 256 GLY A C 1
ATOM 2004 O O . GLY A 1 256 ? -4.621 19.291 -47.557 1.00 72.19 256 GLY A O 1
ATOM 2005 N N . GLN A 1 257 ? -2.790 17.997 -47.366 1.00 67.56 257 GLN A N 1
ATOM 2006 C CA . GLN A 1 257 ? -2.233 18.275 -48.693 1.00 67.56 257 GLN A CA 1
ATOM 2007 C C . GLN A 1 257 ? -2.866 17.391 -49.782 1.00 67.56 257 GLN A C 1
ATOM 2009 O O . GLN A 1 257 ? -2.872 17.748 -50.958 1.00 67.56 257 GLN A O 1
ATOM 2014 N N . ILE A 1 258 ? -3.439 16.247 -49.396 1.00 67.44 258 ILE A N 1
ATOM 2015 C CA . ILE A 1 258 ? -4.067 15.292 -50.309 1.00 67.44 258 ILE A CA 1
ATOM 2016 C C . ILE A 1 258 ? -5.549 15.659 -50.453 1.00 67.44 258 ILE A C 1
ATOM 2018 O O . ILE A 1 258 ? -6.310 15.576 -49.493 1.00 67.44 258 ILE A O 1
ATOM 2022 N N . LYS A 1 259 ? -6.005 16.006 -51.666 1.00 65.38 259 LYS A N 1
ATOM 2023 C CA . LYS A 1 259 ? -7.419 16.337 -51.965 1.00 65.38 259 LYS A CA 1
ATOM 2024 C C . LYS A 1 259 ? -8.363 15.110 -51.953 1.00 65.38 259 LYS A C 1
ATOM 2026 O O . LYS A 1 259 ? -9.288 15.023 -52.760 1.00 65.38 259 LYS A O 1
ATOM 2031 N N . ASN A 1 260 ? -8.155 14.149 -51.053 1.00 73.62 260 ASN A N 1
ATOM 2032 C CA . ASN A 1 260 ? -9.001 12.965 -50.926 1.00 73.62 260 ASN A CA 1
ATOM 2033 C C . ASN A 1 260 ? -10.264 13.294 -50.108 1.00 73.62 260 ASN A C 1
ATOM 2035 O O . ASN A 1 260 ? -10.192 13.600 -48.922 1.00 73.62 260 ASN A O 1
ATOM 2039 N N . LYS A 1 261 ? -11.452 13.195 -50.719 1.00 77.69 261 LYS A N 1
ATOM 2040 C CA . LYS A 1 261 ? -12.731 13.447 -50.025 1.00 77.69 261 LYS A CA 1
ATOM 2041 C C . LYS A 1 261 ? -13.085 12.391 -48.963 1.00 77.69 261 LYS A C 1
ATOM 2043 O O . LYS A 1 261 ? -14.004 12.646 -48.181 1.00 77.69 261 LYS A O 1
ATOM 2048 N N . LEU A 1 262 ? -12.403 11.240 -48.945 1.00 88.00 262 LEU A N 1
ATOM 2049 C CA . LEU A 1 262 ? -12.662 10.098 -48.056 1.00 88.00 262 LEU A CA 1
ATOM 2050 C C . LEU A 1 262 ? -11.783 10.083 -46.790 1.00 88.00 262 LEU A C 1
ATOM 2052 O O . LEU A 1 262 ? -12.164 9.462 -45.800 1.00 88.00 262 LEU A O 1
ATOM 2056 N N . VAL A 1 263 ? -10.641 10.780 -46.804 1.00 90.94 263 VAL A N 1
ATOM 2057 C CA . VAL A 1 263 ? -9.732 10.940 -45.654 1.00 90.94 263 VAL A CA 1
ATOM 2058 C C . VAL A 1 263 ? -9.441 12.423 -45.484 1.00 90.94 263 VAL A C 1
ATOM 2060 O O . VAL A 1 263 ? -8.758 13.011 -46.318 1.00 90.94 263 VAL A O 1
ATOM 2063 N N . LYS A 1 264 ? -9.955 13.039 -44.417 1.00 90.75 264 LYS A N 1
ATOM 2064 C CA . LYS A 1 264 ? -9.864 14.492 -44.207 1.00 90.75 264 LYS A CA 1
ATOM 2065 C C . LYS A 1 264 ? -9.381 14.816 -42.791 1.00 90.75 264 LYS A C 1
ATOM 2067 O O . LYS A 1 264 ? -10.059 14.430 -41.838 1.00 90.75 264 LYS A O 1
ATOM 2072 N N . PRO A 1 265 ? -8.282 15.570 -42.604 1.00 90.25 265 PRO A N 1
ATOM 2073 C CA . PRO A 1 265 ? -7.966 16.115 -41.293 1.00 90.25 265 PRO A CA 1
ATOM 2074 C C . PRO A 1 265 ? -8.950 17.234 -40.929 1.00 90.25 265 PRO A C 1
ATOM 2076 O O . PRO A 1 265 ? -9.332 18.057 -41.766 1.00 90.25 265 PRO A O 1
ATOM 2079 N N . ILE A 1 266 ? -9.362 17.272 -39.667 1.00 89.75 266 ILE A N 1
ATOM 2080 C CA . ILE A 1 266 ? -10.280 18.271 -39.113 1.00 89.75 266 ILE A CA 1
ATOM 2081 C C . ILE A 1 266 ? -9.620 18.890 -37.887 1.00 89.75 266 ILE A C 1
ATOM 2083 O O . ILE A 1 266 ? -9.187 18.170 -36.994 1.00 89.75 266 ILE A O 1
ATOM 2087 N N . ARG A 1 267 ? -9.581 20.222 -37.807 1.00 85.50 267 ARG A N 1
ATOM 2088 C CA . ARG A 1 267 ? -9.124 20.936 -36.612 1.00 85.50 267 ARG A CA 1
ATOM 2089 C C . ARG A 1 267 ? -10.324 21.505 -35.863 1.00 85.50 267 ARG A C 1
ATOM 2091 O O . ARG A 1 267 ? -11.123 22.227 -36.452 1.00 85.50 267 ARG A O 1
ATOM 2098 N N . SER A 1 268 ? -10.457 21.176 -34.582 1.00 83.94 268 SER A N 1
ATOM 2099 C CA . SER A 1 268 ? -11.531 21.669 -33.709 1.00 83.94 268 SER A CA 1
ATOM 2100 C C . SER A 1 268 ? -11.045 21.715 -32.262 1.00 83.94 268 SER A C 1
ATOM 2102 O O . SER A 1 268 ? -10.293 20.837 -31.847 1.00 83.94 268 SER A O 1
ATOM 2104 N N . ASN A 1 269 ? -11.426 22.743 -31.498 1.00 79.38 269 ASN A N 1
ATOM 2105 C CA . ASN A 1 269 ? -11.019 22.935 -30.095 1.00 79.38 269 ASN A CA 1
ATOM 2106 C C . ASN A 1 269 ? -9.503 22.745 -29.856 1.00 79.38 269 ASN A C 1
ATOM 2108 O O . ASN A 1 269 ? -9.085 22.078 -28.914 1.00 79.38 269 ASN A O 1
ATOM 2112 N N . ASN A 1 270 ? -8.676 23.303 -30.751 1.00 78.19 270 ASN A N 1
ATOM 2113 C CA . ASN A 1 270 ? -7.212 23.153 -30.792 1.00 78.19 270 ASN A CA 1
ATOM 2114 C C . ASN A 1 270 ? -6.660 21.719 -30.933 1.00 78.19 270 ASN A C 1
ATOM 2116 O O . ASN A 1 270 ? -5.444 21.547 -30.886 1.00 78.19 270 ASN A O 1
ATOM 2120 N N . LYS A 1 271 ? -7.501 20.715 -31.201 1.00 80.69 271 LYS A N 1
ATOM 2121 C CA . LYS A 1 271 ? -7.095 19.342 -31.529 1.00 80.69 271 LYS A CA 1
ATOM 2122 C C . LYS A 1 271 ? -7.195 19.067 -33.028 1.00 80.69 271 LYS A C 1
ATOM 2124 O O . LYS A 1 271 ? -8.063 19.616 -33.712 1.00 80.69 271 LYS A O 1
ATOM 2129 N N . ASN A 1 272 ? -6.314 18.196 -33.516 1.00 85.69 272 ASN A N 1
ATOM 2130 C CA . ASN A 1 272 ? -6.317 17.687 -34.885 1.00 85.69 272 ASN A CA 1
ATOM 2131 C C . ASN A 1 272 ? -6.902 16.271 -34.881 1.00 85.69 272 ASN A C 1
ATOM 2133 O O . ASN A 1 272 ? -6.388 15.394 -34.199 1.00 85.69 272 ASN A O 1
ATOM 2137 N N . TYR A 1 273 ? -7.957 16.063 -35.656 1.00 91.81 273 TYR A N 1
ATOM 2138 C CA . TYR A 1 273 ? -8.646 14.790 -35.837 1.00 91.81 273 TYR A CA 1
ATOM 2139 C C . TYR A 1 273 ? -8.456 14.292 -37.270 1.00 91.81 273 TYR A C 1
ATOM 2141 O O . TYR A 1 273 ? -8.262 15.096 -38.185 1.00 91.81 273 TYR A O 1
ATOM 2149 N N . LEU A 1 274 ? -8.608 12.988 -37.490 1.00 94.50 274 LEU A N 1
ATOM 2150 C CA . LEU A 1 274 ? -8.695 12.386 -38.820 1.00 94.50 274 LEU A CA 1
ATOM 2151 C C . LEU A 1 274 ? -10.102 11.820 -39.044 1.00 94.50 274 LEU A C 1
ATOM 2153 O O . LEU A 1 274 ? -10.523 10.899 -38.343 1.00 94.50 274 LEU A O 1
ATOM 2157 N N . LEU A 1 275 ? -10.832 12.372 -40.015 1.00 94.56 275 LEU A N 1
ATOM 2158 C CA . LEU A 1 275 ? -12.094 11.814 -40.498 1.00 94.56 275 LEU A CA 1
ATOM 2159 C C . LEU A 1 275 ? -11.799 10.765 -41.573 1.00 94.56 275 LEU A C 1
ATOM 2161 O O . LEU A 1 275 ? -11.172 11.082 -42.586 1.00 94.56 275 LEU A O 1
ATOM 2165 N N . ILE A 1 276 ? -12.288 9.547 -41.362 1.00 94.81 276 ILE A N 1
ATOM 2166 C CA . ILE A 1 276 ? -12.207 8.417 -42.290 1.00 94.81 276 ILE A CA 1
ATOM 2167 C C . ILE A 1 276 ? -13.634 8.019 -42.685 1.00 94.81 276 ILE A C 1
ATOM 2169 O O . ILE A 1 276 ? -14.513 7.894 -41.832 1.00 94.81 276 ILE A O 1
ATOM 2173 N N . ARG A 1 277 ? -13.872 7.846 -43.985 1.00 95.19 277 ARG A N 1
ATOM 2174 C CA . ARG A 1 277 ? -15.175 7.490 -44.571 1.00 95.19 277 ARG A CA 1
ATOM 2175 C C . ARG A 1 277 ? -15.162 6.085 -45.159 1.00 95.19 277 ARG A C 1
ATOM 2177 O O . ARG A 1 277 ? -14.100 5.533 -45.420 1.00 95.19 277 ARG A O 1
ATOM 2184 N N . LYS A 1 278 ? -16.340 5.537 -45.456 1.00 94.12 278 LYS A N 1
ATOM 2185 C CA . LYS A 1 278 ? -16.487 4.350 -46.314 1.00 94.12 278 LYS A CA 1
ATOM 2186 C C . LYS A 1 278 ? -15.597 4.430 -47.574 1.00 94.12 278 LYS A C 1
ATOM 2188 O O . LYS A 1 278 ? -15.562 5.468 -48.233 1.00 94.12 278 LYS A O 1
ATOM 2193 N N . GLY A 1 279 ? -14.894 3.340 -47.887 1.00 90.19 279 GLY A N 1
ATOM 2194 C CA . GLY A 1 279 ? -13.955 3.214 -49.011 1.00 90.19 279 GLY A CA 1
ATOM 2195 C C . GLY A 1 279 ? -12.571 3.834 -48.766 1.00 90.19 279 GLY A C 1
ATOM 2196 O O . GLY A 1 279 ? -11.665 3.692 -49.589 1.00 90.19 279 GLY A O 1
ATOM 2197 N N . ALA A 1 280 ? -12.365 4.524 -47.642 1.00 93.38 280 ALA A N 1
ATOM 2198 C CA . ALA A 1 280 ? -11.101 5.177 -47.335 1.00 93.38 280 ALA A CA 1
ATOM 2199 C C . ALA A 1 280 ? -9.984 4.186 -46.991 1.00 93.38 280 ALA A C 1
ATOM 2201 O O . ALA A 1 280 ? -10.178 3.216 -46.252 1.00 93.38 280 ALA A O 1
ATOM 2202 N N . ARG A 1 281 ? -8.771 4.514 -47.444 1.00 93.31 281 ARG A N 1
ATOM 2203 C CA . ARG A 1 281 ? -7.515 3.884 -47.028 1.00 93.31 281 ARG A CA 1
ATOM 2204 C C . ARG A 1 281 ? -6.465 4.972 -46.811 1.00 93.31 281 ARG A C 1
ATOM 2206 O O . ARG A 1 281 ? -6.410 5.936 -47.577 1.00 93.31 281 ARG A O 1
ATOM 2213 N N . CYS A 1 282 ? -5.656 4.846 -45.766 1.00 93.31 282 CYS A N 1
ATOM 2214 C CA . CYS A 1 282 ? -4.536 5.743 -45.492 1.00 93.31 282 CYS A CA 1
ATOM 2215 C C . CYS A 1 282 ? -3.413 5.024 -44.739 1.00 93.31 282 CYS A C 1
ATOM 2217 O O . CYS A 1 282 ? -3.660 4.052 -44.030 1.00 93.31 282 CYS A O 1
ATOM 2219 N N . SER A 1 283 ? -2.192 5.548 -44.854 1.00 93.12 283 SER A N 1
ATOM 2220 C CA . SER A 1 283 ? -0.987 4.937 -44.280 1.00 93.12 283 SER A CA 1
ATOM 2221 C C . SER A 1 283 ? -0.209 5.958 -43.444 1.00 93.12 283 SER A C 1
ATOM 2223 O O . SER A 1 283 ? 0.017 7.089 -43.890 1.00 93.12 283 SER A O 1
ATOM 2225 N N . LEU A 1 284 ? 0.228 5.588 -42.241 1.00 93.06 284 LEU A N 1
ATOM 2226 C CA . LEU A 1 284 ? 1.138 6.371 -41.391 1.00 93.06 284 LEU A CA 1
ATOM 2227 C C . LEU A 1 284 ? 2.520 5.710 -41.400 1.00 93.06 284 LEU A C 1
ATOM 2229 O O . LEU A 1 284 ? 2.606 4.528 -41.109 1.00 93.06 284 LEU A O 1
ATOM 2233 N N . SER A 1 285 ? 3.578 6.449 -41.744 1.00 89.56 285 SER A N 1
ATOM 2234 C CA . SER A 1 285 ? 4.954 5.926 -41.764 1.00 89.56 285 SER A CA 1
ATOM 2235 C C . SER A 1 285 ? 5.545 5.929 -40.357 1.00 89.56 285 SER A C 1
ATOM 2237 O O . SER A 1 285 ? 5.306 6.881 -39.613 1.00 89.56 285 SER A O 1
ATOM 2239 N N . LEU A 1 286 ? 6.312 4.895 -40.012 1.00 90.94 286 LEU A N 1
ATOM 2240 C CA . LEU A 1 286 ? 6.802 4.623 -38.661 1.00 90.94 286 LEU A CA 1
ATOM 2241 C C . LEU A 1 286 ? 8.311 4.353 -38.721 1.00 90.94 286 LEU A C 1
ATOM 2243 O O . LEU A 1 286 ? 8.747 3.396 -39.358 1.00 90.94 286 LEU A O 1
ATOM 2247 N N . SER A 1 287 ? 9.104 5.212 -38.083 1.00 76.69 287 SER A N 1
ATOM 2248 C CA . SER A 1 287 ? 10.574 5.157 -38.091 1.00 76.69 287 SER A CA 1
ATOM 2249 C C . SER A 1 287 ? 11.175 4.294 -36.978 1.00 76.69 287 SER A C 1
ATOM 2251 O O . SER A 1 287 ? 12.287 3.807 -37.131 1.00 76.69 287 SER A O 1
ATOM 2253 N N . GLU A 1 288 ? 10.454 4.111 -35.869 1.00 80.88 288 GLU A N 1
ATOM 2254 C CA . GLU A 1 288 ? 10.987 3.588 -34.595 1.00 80.88 288 GLU A CA 1
ATOM 2255 C C . GLU A 1 288 ? 10.444 2.191 -34.237 1.00 80.88 288 GLU A C 1
ATOM 2257 O O . GLU A 1 288 ? 10.474 1.766 -33.085 1.00 80.88 288 GLU A O 1
ATOM 2262 N N . ILE A 1 289 ? 9.922 1.463 -35.227 1.00 87.56 289 ILE A N 1
ATOM 2263 C CA . ILE A 1 289 ? 9.316 0.139 -35.042 1.00 87.56 289 ILE A CA 1
ATOM 2264 C C . ILE A 1 289 ? 10.233 -0.951 -35.599 1.00 87.56 289 ILE A C 1
ATOM 2266 O O . ILE A 1 289 ? 10.722 -0.844 -36.722 1.00 87.56 289 ILE A O 1
ATOM 2270 N N . GLN A 1 290 ? 10.433 -2.009 -34.812 1.00 87.62 290 GLN A N 1
ATOM 2271 C CA . GLN A 1 290 ? 11.302 -3.140 -35.137 1.00 87.62 290 GLN A CA 1
ATOM 2272 C C . GLN A 1 290 ? 10.567 -4.221 -35.944 1.00 87.62 290 GLN A C 1
ATOM 2274 O O . GLN A 1 290 ? 9.347 -4.379 -35.852 1.00 87.62 290 GLN A O 1
ATOM 2279 N N . ASP A 1 291 ? 11.330 -5.005 -36.704 1.00 89.00 291 ASP A N 1
ATOM 2280 C CA . ASP A 1 291 ? 10.850 -6.167 -37.456 1.00 89.00 291 ASP A CA 1
ATOM 2281 C C . ASP A 1 291 ? 10.475 -7.344 -36.538 1.00 89.00 291 ASP A C 1
ATOM 2283 O O . ASP A 1 291 ? 11.121 -7.586 -35.522 1.00 89.00 291 ASP A O 1
ATOM 2287 N N . ASN A 1 292 ? 9.459 -8.121 -36.933 1.00 87.88 292 ASN A N 1
ATOM 2288 C CA . ASN A 1 292 ? 8.971 -9.343 -36.261 1.00 87.88 292 ASN A CA 1
ATOM 2289 C C . ASN A 1 292 ? 8.446 -9.181 -34.815 1.00 87.88 292 ASN A C 1
ATOM 2291 O O . ASN A 1 292 ? 8.042 -10.172 -34.182 1.00 87.88 292 ASN A O 1
ATOM 2295 N N . SER A 1 293 ? 8.379 -7.942 -34.331 1.00 88.81 293 SER A N 1
ATOM 2296 C CA . SER A 1 293 ? 7.925 -7.546 -33.000 1.00 88.81 293 SER A CA 1
ATOM 2297 C C . SER A 1 293 ? 6.410 -7.338 -32.931 1.00 88.81 293 SER A C 1
ATOM 2299 O O . SER A 1 293 ? 5.732 -7.030 -33.913 1.00 88.81 293 SER A O 1
ATOM 2301 N N . GLU A 1 294 ? 5.859 -7.530 -31.736 1.00 89.81 294 GLU A N 1
ATOM 2302 C CA . GLU A 1 294 ? 4.449 -7.294 -31.430 1.00 89.81 294 GLU A CA 1
ATOM 2303 C C . GLU A 1 294 ? 4.278 -5.927 -30.759 1.00 89.81 294 GLU A C 1
ATOM 2305 O O . GLU A 1 294 ? 5.085 -5.538 -29.917 1.00 89.81 294 GLU A O 1
ATOM 2310 N N . TYR A 1 295 ? 3.217 -5.206 -31.117 1.00 92.31 295 TYR A N 1
ATOM 2311 C CA . TYR A 1 295 ? 2.890 -3.897 -30.562 1.00 92.31 295 TYR A CA 1
ATOM 2312 C C . TYR A 1 295 ? 1.399 -3.786 -30.275 1.00 92.31 295 TYR A C 1
ATOM 2314 O O . TYR A 1 295 ? 0.557 -4.370 -30.964 1.00 92.31 295 TYR A O 1
ATOM 2322 N N . ILE A 1 296 ? 1.062 -2.965 -29.286 1.00 93.00 296 ILE A N 1
ATOM 2323 C CA . ILE A 1 296 ? -0.323 -2.629 -28.971 1.00 93.00 296 ILE A CA 1
ATOM 2324 C C . ILE A 1 296 ? -0.606 -1.246 -29.551 1.00 93.00 296 ILE A C 1
ATOM 2326 O O . ILE A 1 296 ? -0.121 -0.227 -29.055 1.00 93.00 296 ILE A O 1
ATOM 2330 N N . VAL A 1 297 ? -1.395 -1.221 -30.622 1.00 94.38 297 VAL A N 1
ATOM 2331 C CA . VAL A 1 297 ? -1.917 0.001 -31.231 1.00 94.38 297 VAL A CA 1
ATOM 2332 C C . VAL A 1 297 ? -3.173 0.414 -30.483 1.00 94.38 297 VAL A C 1
ATOM 2334 O O . VAL A 1 297 ? -4.110 -0.373 -30.330 1.00 94.38 297 VAL A O 1
ATOM 2337 N N . VAL A 1 298 ? -3.204 1.659 -30.019 1.00 94.19 298 VAL A N 1
ATOM 2338 C CA . VAL A 1 298 ? -4.343 2.215 -29.293 1.00 94.19 298 VAL A CA 1
ATOM 2339 C C . VAL A 1 298 ? -4.917 3.382 -30.066 1.00 94.19 298 VAL A C 1
ATOM 2341 O O . VAL A 1 298 ? -4.266 4.406 -30.256 1.00 94.19 298 VAL A O 1
ATOM 2344 N N . ILE A 1 299 ? -6.153 3.207 -30.521 1.00 95.25 299 ILE A N 1
ATOM 2345 C CA . ILE A 1 299 ? -6.892 4.192 -31.303 1.00 95.25 299 ILE A CA 1
ATOM 2346 C C . ILE A 1 299 ? -7.919 4.842 -30.392 1.00 95.25 299 ILE A C 1
ATOM 2348 O O . ILE A 1 299 ? -8.842 4.177 -29.915 1.00 95.25 299 ILE A O 1
ATOM 2352 N N . LYS A 1 300 ? -7.799 6.148 -30.191 1.00 95.25 300 LYS A N 1
ATOM 2353 C CA . LYS A 1 300 ? -8.807 6.961 -29.522 1.00 95.25 300 LYS A CA 1
ATOM 2354 C C . LYS A 1 300 ? -9.725 7.556 -30.580 1.00 95.25 300 LYS A C 1
ATOM 2356 O O . LYS A 1 300 ? -9.343 8.481 -31.299 1.00 95.25 300 LYS A O 1
ATOM 2361 N N . ALA A 1 301 ? -10.924 7.001 -30.721 1.00 95.25 301 ALA A N 1
ATOM 2362 C CA . ALA A 1 301 ? -11.832 7.357 -31.809 1.00 95.25 301 ALA A CA 1
ATOM 2363 C C . ALA A 1 301 ? -13.307 7.169 -31.437 1.00 95.25 301 ALA A C 1
ATOM 2365 O O . ALA A 1 301 ? -13.641 6.503 -30.455 1.00 95.25 301 ALA A O 1
ATOM 2366 N N . LYS A 1 302 ? -14.194 7.733 -32.261 1.00 93.94 302 LYS A N 1
ATOM 2367 C CA . LYS A 1 302 ? -15.633 7.433 -32.269 1.00 93.94 302 LYS A CA 1
ATOM 2368 C C . LYS A 1 302 ? -16.137 7.172 -33.680 1.00 93.94 302 LYS A C 1
ATOM 2370 O O . LYS A 1 302 ? -15.618 7.745 -34.641 1.00 93.94 302 LYS A O 1
ATOM 2375 N N . LYS A 1 303 ? -17.208 6.390 -33.807 1.00 94.88 303 LYS A N 1
ATOM 2376 C CA . LYS A 1 303 ? -18.053 6.458 -35.005 1.00 94.88 303 LYS A CA 1
ATOM 2377 C C . LYS A 1 303 ? -18.931 7.707 -34.929 1.00 94.88 303 LYS A C 1
ATOM 2379 O O . LYS A 1 303 ? -19.424 8.043 -33.854 1.00 94.88 303 LYS A O 1
ATOM 2384 N N . LEU A 1 304 ? -19.124 8.388 -36.053 1.00 91.31 304 LEU A N 1
ATOM 2385 C CA . LEU A 1 304 ? -20.080 9.495 -36.157 1.00 91.31 304 LEU A CA 1
ATOM 2386 C C . LEU A 1 304 ? -21.462 8.977 -36.562 1.00 91.31 304 LEU A C 1
ATOM 2388 O O . LEU A 1 304 ? -22.475 9.413 -36.028 1.00 91.31 304 LEU A O 1
ATOM 2392 N N . ASN A 1 305 ? -21.493 8.004 -37.471 1.00 87.62 305 ASN A N 1
ATOM 2393 C CA . ASN A 1 305 ? -22.685 7.296 -37.926 1.00 87.62 305 ASN A CA 1
ATOM 2394 C C . ASN A 1 305 ? -22.293 5.891 -38.440 1.00 87.62 305 ASN A C 1
ATOM 2396 O O . ASN A 1 305 ? -21.114 5.537 -38.489 1.00 87.62 305 ASN A O 1
ATOM 2400 N N . GLY A 1 306 ? -23.284 5.062 -38.777 1.00 90.38 306 GLY A N 1
ATOM 2401 C CA . GLY A 1 306 ? -23.064 3.718 -39.323 1.00 90.38 306 GLY A CA 1
ATOM 2402 C C . GLY A 1 306 ? -22.459 2.703 -38.340 1.00 90.38 306 GLY A C 1
ATOM 2403 O O . GLY A 1 306 ? -22.748 2.714 -37.134 1.00 90.38 306 GLY A O 1
ATOM 2404 N N . ASN A 1 307 ? -21.663 1.765 -38.866 1.00 89.00 307 ASN A N 1
ATOM 2405 C CA . ASN A 1 307 ? -21.201 0.588 -38.120 1.00 89.00 307 ASN A CA 1
ATOM 2406 C C . ASN A 1 307 ? -19.866 0.777 -37.377 1.00 89.00 307 ASN A C 1
ATOM 2408 O O . ASN A 1 307 ? -19.571 -0.011 -36.481 1.00 89.00 307 ASN A O 1
ATOM 2412 N N . GLY A 1 308 ? -19.094 1.824 -37.688 1.00 89.69 308 GLY A N 1
ATOM 2413 C CA . GLY A 1 308 ? -17.860 2.154 -36.968 1.00 89.69 308 GLY A CA 1
ATOM 2414 C C . GLY A 1 308 ? -16.741 1.114 -37.088 1.00 89.69 308 GLY A C 1
ATOM 2415 O O . GLY A 1 308 ? -15.919 1.026 -36.178 1.00 89.69 308 GLY A O 1
ATOM 2416 N N . LYS A 1 309 ? -16.729 0.301 -38.153 1.00 94.25 309 LYS A N 1
ATOM 2417 C CA . LYS A 1 309 ? -15.681 -0.699 -38.404 1.00 94.25 309 LYS A CA 1
ATOM 2418 C C . LYS A 1 309 ? -14.450 -0.068 -39.069 1.00 94.25 309 LYS A C 1
ATOM 2420 O O . LYS A 1 309 ? -14.572 0.518 -40.145 1.00 94.25 309 LYS A O 1
ATOM 2425 N N . LEU A 1 310 ? -13.280 -0.249 -38.459 1.00 95.06 310 LEU A N 1
ATOM 2426 C CA . LEU A 1 310 ? -11.959 0.029 -39.033 1.00 95.06 310 LEU A CA 1
ATOM 2427 C C . LEU A 1 310 ? -11.140 -1.260 -39.147 1.00 95.06 310 LEU A C 1
ATOM 2429 O O . LEU A 1 310 ? -11.316 -2.178 -38.347 1.00 95.06 310 LEU A O 1
ATOM 2433 N N . TRP A 1 311 ? -10.193 -1.280 -40.079 1.00 95.62 311 TRP A N 1
ATOM 2434 C CA . TRP A 1 311 ? -9.199 -2.337 -40.251 1.00 95.62 311 TRP A CA 1
ATOM 2435 C C . TRP A 1 311 ? -7.790 -1.756 -40.203 1.00 95.62 311 TRP A C 1
ATOM 2437 O O . TRP A 1 311 ? -7.537 -0.720 -40.823 1.00 95.62 311 TRP A O 1
ATOM 2447 N N . LEU A 1 312 ? -6.880 -2.410 -39.479 1.00 96.69 312 LEU A N 1
ATOM 2448 C CA . LEU A 1 312 ? -5.503 -1.950 -39.309 1.00 96.69 312 LEU A CA 1
ATOM 2449 C C . LEU A 1 312 ? -4.488 -3.076 -39.490 1.00 96.69 312 LEU A C 1
ATOM 2451 O O . LEU A 1 312 ? -4.745 -4.209 -39.093 1.00 96.69 312 LEU A O 1
ATOM 2455 N N . THR A 1 313 ? -3.325 -2.759 -40.056 1.00 96.31 313 THR A N 1
ATOM 2456 C CA . THR A 1 313 ? -2.172 -3.671 -40.117 1.00 96.31 313 THR A CA 1
ATOM 2457 C C . THR A 1 313 ? -0.852 -2.901 -40.167 1.00 96.31 313 THR A C 1
ATOM 2459 O O . THR A 1 313 ? -0.841 -1.716 -40.519 1.00 96.31 313 THR A O 1
ATOM 2462 N N . PHE A 1 314 ? 0.256 -3.577 -39.860 1.00 95.31 314 PHE A N 1
ATOM 2463 C CA . PHE A 1 314 ? 1.592 -3.107 -40.220 1.00 95.31 314 PHE A CA 1
ATOM 2464 C C . PHE A 1 314 ? 2.038 -3.752 -41.531 1.00 95.31 314 PHE A C 1
ATOM 2466 O O . PHE A 1 314 ? 1.948 -4.966 -41.687 1.00 95.31 314 PHE A O 1
ATOM 2473 N N . ALA A 1 315 ? 2.567 -2.951 -42.454 1.00 93.00 315 ALA A N 1
ATOM 2474 C CA . ALA A 1 315 ? 3.214 -3.442 -43.668 1.00 93.00 315 ALA A CA 1
ATOM 2475 C C . ALA A 1 315 ? 4.272 -2.446 -44.165 1.00 93.00 315 ALA A C 1
ATOM 2477 O O . ALA A 1 315 ? 4.210 -1.260 -43.847 1.00 93.00 315 ALA A O 1
ATOM 2478 N N . SER A 1 316 ? 5.216 -2.895 -44.996 1.00 87.88 316 SER A N 1
ATOM 2479 C CA . SER A 1 316 ? 6.187 -1.993 -45.641 1.00 87.88 316 SER A CA 1
ATOM 2480 C C . SER A 1 316 ? 5.589 -1.222 -46.831 1.00 87.88 316 SER A C 1
ATOM 2482 O O . SER A 1 316 ? 6.057 -0.140 -47.200 1.00 87.88 316 SER A O 1
ATOM 2484 N N . LYS A 1 317 ? 4.519 -1.760 -47.435 1.00 90.25 317 LYS A N 1
ATOM 2485 C CA . LYS A 1 317 ? 3.809 -1.188 -48.585 1.00 90.25 317 LYS A CA 1
ATOM 2486 C C . LYS A 1 317 ? 2.526 -0.477 -48.148 1.00 90.25 317 LYS A C 1
ATOM 2488 O O . LYS A 1 317 ? 1.796 -0.947 -47.281 1.00 90.25 317 LYS A O 1
ATOM 2493 N N . GLU A 1 318 ? 2.225 0.653 -48.785 1.00 88.19 318 GLU A N 1
ATOM 2494 C CA . GLU A 1 318 ? 0.964 1.370 -48.557 1.00 88.19 318 GLU A CA 1
ATOM 2495 C C . GLU A 1 318 ? -0.227 0.596 -49.108 1.00 88.19 318 GLU A C 1
ATOM 2497 O O . GLU A 1 318 ? -0.161 0.022 -50.196 1.00 88.19 318 GLU A O 1
ATOM 2502 N N . ASN A 1 319 ? -1.337 0.649 -48.372 1.00 85.00 319 ASN A N 1
ATOM 2503 C CA . ASN A 1 319 ? -2.590 -0.033 -48.699 1.00 85.00 319 ASN A CA 1
ATOM 2504 C C . ASN A 1 319 ? -2.497 -1.570 -48.795 1.00 85.00 319 ASN A C 1
ATOM 2506 O O . ASN A 1 319 ? -3.405 -2.195 -49.347 1.00 85.00 319 ASN A O 1
ATOM 2510 N N . ASP A 1 320 ? -1.441 -2.173 -48.247 1.00 90.44 320 ASP A N 1
ATOM 2511 C CA . ASP A 1 320 ? -1.401 -3.604 -47.952 1.00 90.44 320 ASP A CA 1
ATOM 2512 C C . ASP A 1 320 ? -2.218 -3.875 -46.679 1.00 90.44 320 ASP A C 1
ATOM 2514 O O . ASP A 1 320 ? -2.066 -3.182 -45.672 1.00 90.44 320 ASP A O 1
ATOM 2518 N N . PHE A 1 321 ? -3.124 -4.846 -46.752 1.00 88.50 321 PHE A N 1
ATOM 2519 C CA . PHE A 1 321 ? -4.060 -5.214 -45.687 1.00 88.50 321 PHE A CA 1
ATOM 2520 C C . PHE A 1 321 ? -4.123 -6.736 -45.480 1.00 88.50 321 PHE A C 1
ATOM 2522 O O . PHE A 1 321 ? -5.119 -7.244 -44.964 1.00 88.50 321 PHE A O 1
ATOM 2529 N N . THR A 1 322 ? -3.077 -7.460 -45.893 1.00 85.94 322 THR A N 1
ATOM 2530 C CA . THR A 1 322 ? -3.045 -8.934 -45.905 1.00 85.94 322 THR A CA 1
ATOM 2531 C C . THR A 1 322 ? -3.300 -9.542 -44.518 1.00 85.94 322 THR A C 1
ATOM 2533 O O . THR A 1 322 ? -4.065 -10.493 -44.402 1.00 85.94 322 THR A O 1
ATOM 2536 N N . ASP A 1 323 ? -2.762 -8.933 -43.457 1.00 86.88 323 ASP A N 1
ATOM 2537 C CA . ASP A 1 323 ? -2.892 -9.387 -42.064 1.00 86.88 323 ASP A CA 1
ATOM 2538 C C . ASP A 1 323 ? -3.681 -8.371 -41.213 1.00 86.88 323 ASP A C 1
ATOM 2540 O O . ASP A 1 323 ? -3.270 -7.981 -40.117 1.00 86.88 323 ASP A O 1
ATOM 2544 N N . ARG A 1 324 ? -4.780 -7.830 -41.755 1.00 91.69 324 ARG A N 1
ATOM 2545 C CA . ARG A 1 324 ? -5.579 -6.797 -41.071 1.00 91.69 324 ARG A CA 1
ATOM 2546 C C . ARG A 1 324 ? -6.332 -7.327 -39.846 1.00 91.69 324 ARG A C 1
ATOM 2548 O O . ARG A 1 324 ? -7.012 -8.348 -39.909 1.00 91.69 324 ARG A O 1
ATOM 2555 N N . VAL A 1 325 ? -6.315 -6.552 -38.764 1.00 92.94 325 VAL A N 1
ATOM 2556 C CA . VAL A 1 325 ? -7.139 -6.764 -37.565 1.00 92.94 325 VAL A CA 1
ATOM 2557 C C . VAL A 1 325 ? -8.259 -5.724 -37.522 1.00 92.94 325 VAL A C 1
ATOM 2559 O O . VAL A 1 325 ? -8.053 -4.549 -37.836 1.00 92.94 325 VAL A O 1
ATOM 2562 N N . GLY A 1 326 ? -9.469 -6.166 -37.179 1.00 88.94 326 GLY A N 1
ATOM 2563 C CA . GLY A 1 326 ? -10.671 -5.332 -37.157 1.00 88.94 326 GLY A CA 1
ATOM 2564 C C . GLY A 1 326 ? -10.932 -4.677 -35.802 1.00 88.94 326 GLY A C 1
ATOM 2565 O O . GLY A 1 326 ? -10.778 -5.302 -34.755 1.00 88.94 326 GLY A O 1
ATOM 2566 N N . ALA A 1 327 ? -11.407 -3.434 -35.822 1.00 90.06 327 ALA A N 1
ATOM 2567 C CA . ALA A 1 327 ? -11.840 -2.687 -34.647 1.00 90.06 327 ALA A CA 1
ATOM 2568 C C . ALA A 1 327 ? -13.254 -2.130 -34.839 1.00 90.06 327 ALA A C 1
ATOM 2570 O O . ALA A 1 327 ? -13.565 -1.542 -35.874 1.00 90.06 327 ALA A O 1
ATOM 2571 N N . VAL A 1 328 ? -14.106 -2.278 -33.819 1.00 92.44 328 VAL A N 1
ATOM 2572 C CA . VAL A 1 328 ? -15.475 -1.737 -33.812 1.00 92.44 328 VAL A CA 1
ATOM 2573 C C . VAL A 1 328 ? -15.573 -0.600 -32.798 1.00 92.44 328 VAL A C 1
ATOM 2575 O O . VAL A 1 328 ? -15.389 -0.801 -31.590 1.00 92.44 328 VAL A O 1
ATOM 2578 N N . LEU A 1 329 ? -15.854 0.604 -33.293 1.00 91.62 329 LEU A N 1
ATOM 2579 C CA . LEU A 1 329 ? -15.960 1.828 -32.500 1.00 91.62 329 LEU A CA 1
ATOM 2580 C C . LEU A 1 329 ? -17.381 2.055 -31.962 1.00 91.62 329 LEU A C 1
ATOM 2582 O O . LEU A 1 329 ? -18.374 1.703 -32.600 1.00 91.62 329 LEU A O 1
ATOM 2586 N N . SER A 1 330 ? -17.483 2.692 -30.795 1.00 87.62 330 SER A N 1
ATOM 2587 C CA . SER A 1 330 ? -18.751 3.171 -30.230 1.00 87.62 330 SER A CA 1
ATOM 2588 C C . SER A 1 330 ? -19.036 4.620 -30.664 1.00 87.62 330 SER A C 1
ATOM 2590 O O . SER A 1 330 ? -18.201 5.264 -31.303 1.00 87.62 330 SER A O 1
ATOM 2592 N N . GLY A 1 331 ? -20.236 5.134 -30.359 1.00 81.69 331 GLY A N 1
ATOM 2593 C CA . GLY A 1 331 ? -20.618 6.524 -30.674 1.00 81.69 331 GLY A CA 1
ATOM 2594 C C . GLY A 1 331 ? -19.894 7.588 -29.835 1.00 81.69 331 GLY A C 1
ATOM 2595 O O . GLY A 1 331 ? -19.827 8.752 -30.229 1.00 81.69 331 GLY A O 1
ATOM 2596 N N . ASN A 1 332 ? -19.302 7.183 -28.709 1.00 85.38 332 ASN A N 1
ATOM 2597 C CA . ASN A 1 332 ? -18.506 8.042 -27.837 1.00 85.38 332 ASN A CA 1
ATOM 2598 C C . ASN A 1 332 ? -17.015 7.863 -28.136 1.00 85.38 332 ASN A C 1
ATOM 2600 O O . ASN A 1 332 ? -16.581 6.779 -28.530 1.00 85.38 332 ASN A O 1
ATOM 2604 N N . ILE A 1 333 ? -16.220 8.921 -27.933 1.00 86.81 333 ILE A N 1
ATOM 2605 C CA . ILE A 1 333 ? -14.763 8.817 -28.080 1.00 86.81 333 ILE A CA 1
ATOM 2606 C C . ILE A 1 333 ? -14.256 7.858 -27.007 1.00 86.81 333 ILE A C 1
ATOM 2608 O O . ILE A 1 333 ? -14.457 8.092 -25.818 1.00 86.81 333 ILE A O 1
ATOM 2612 N N . SER A 1 334 ? -13.628 6.770 -27.439 1.00 85.75 334 SER A N 1
ATOM 2613 C CA . SER A 1 334 ? -13.113 5.726 -26.557 1.00 85.75 334 SER A CA 1
ATOM 2614 C C . SER A 1 334 ? -11.820 5.139 -27.110 1.00 85.75 334 SER A C 1
ATOM 2616 O O . SER A 1 334 ? -11.568 5.181 -28.317 1.00 85.75 334 SER A O 1
ATOM 2618 N N . ASN A 1 335 ? -10.998 4.598 -26.213 1.00 90.56 335 ASN A N 1
ATOM 2619 C CA . ASN A 1 335 ? -9.772 3.900 -26.575 1.00 90.56 335 ASN A CA 1
ATOM 2620 C C . ASN A 1 335 ? -10.104 2.478 -27.046 1.00 90.56 335 ASN A C 1
ATOM 2622 O O . ASN A 1 335 ? -10.858 1.748 -26.394 1.00 90.56 335 ASN A O 1
ATOM 2626 N N . LYS A 1 336 ? -9.513 2.062 -28.163 1.00 92.75 336 LYS A N 1
ATOM 2627 C CA . LYS A 1 336 ? -9.558 0.688 -28.669 1.00 92.75 336 LYS A CA 1
ATOM 2628 C C . LYS A 1 336 ? -8.142 0.163 -28.798 1.00 92.75 336 LYS A C 1
ATOM 2630 O O . LYS A 1 336 ? -7.318 0.788 -29.452 1.00 92.75 336 LYS A O 1
ATOM 2635 N N . TYR A 1 337 ? -7.896 -0.972 -28.157 1.00 91.62 337 TYR A N 1
ATOM 2636 C CA . TYR A 1 337 ? -6.590 -1.607 -28.026 1.00 91.62 337 TYR A CA 1
ATOM 2637 C C . TYR A 1 337 ? -6.537 -2.778 -29.005 1.00 91.62 337 TYR A C 1
ATOM 2639 O O . TYR A 1 337 ? -7.426 -3.630 -28.978 1.00 91.62 337 TYR A O 1
ATOM 2647 N N . ILE A 1 338 ? -5.537 -2.788 -29.880 1.00 92.19 338 ILE A N 1
ATOM 2648 C CA . ILE A 1 338 ? -5.393 -3.748 -30.975 1.00 92.19 338 ILE A CA 1
ATOM 2649 C C . ILE A 1 338 ? -3.952 -4.241 -30.969 1.00 92.19 338 ILE A C 1
ATOM 2651 O O . ILE A 1 338 ? -3.028 -3.448 -31.138 1.00 92.19 338 ILE A O 1
ATOM 2655 N N . THR A 1 339 ? -3.755 -5.541 -30.795 1.00 91.88 339 THR A N 1
ATOM 2656 C CA . THR A 1 339 ? -2.437 -6.153 -30.964 1.00 91.88 339 THR A CA 1
ATOM 2657 C C . THR A 1 339 ? -2.164 -6.338 -32.454 1.00 91.88 339 THR A C 1
ATOM 2659 O O . THR A 1 339 ? -2.962 -6.964 -33.152 1.00 91.88 339 THR A O 1
ATOM 2662 N N . LEU A 1 340 ? -1.053 -5.788 -32.941 1.00 92.88 340 LEU A N 1
ATOM 2663 C CA . LEU A 1 340 ? -0.552 -5.966 -34.305 1.00 92.88 340 LEU A CA 1
ATOM 2664 C C . LEU A 1 340 ? 0.904 -6.433 -34.249 1.00 92.88 340 LEU A C 1
ATOM 2666 O O . LEU A 1 340 ? 1.653 -6.045 -33.352 1.00 92.88 340 LEU A O 1
ATOM 2670 N N . ARG A 1 341 ? 1.326 -7.223 -35.236 1.00 91.69 341 ARG A N 1
ATOM 2671 C CA . ARG A 1 341 ? 2.702 -7.716 -35.352 1.00 91.69 341 ARG A CA 1
ATOM 2672 C C . ARG A 1 341 ? 3.341 -7.208 -36.638 1.00 91.69 341 ARG A C 1
ATOM 2674 O O . ARG A 1 341 ? 2.688 -7.209 -37.680 1.00 91.69 341 ARG A O 1
ATOM 2681 N N . THR A 1 342 ? 4.593 -6.773 -36.574 1.00 91.00 342 THR A N 1
ATOM 2682 C CA . THR A 1 342 ? 5.378 -6.470 -37.774 1.00 91.00 342 THR A CA 1
ATOM 2683 C C . THR A 1 342 ? 5.914 -7.748 -38.415 1.00 91.00 342 THR A C 1
ATOM 2685 O O . THR A 1 342 ? 6.059 -8.787 -37.770 1.00 91.00 342 THR A O 1
ATOM 2688 N N . LYS A 1 343 ? 6.220 -7.668 -39.709 1.00 88.69 343 LYS A N 1
ATOM 2689 C CA . LYS A 1 343 ? 6.995 -8.672 -40.456 1.00 88.69 343 LYS A CA 1
ATOM 2690 C C . LYS A 1 343 ? 8.383 -8.099 -40.757 1.00 88.69 343 LYS A C 1
ATOM 2692 O O . LYS A 1 343 ? 8.613 -6.922 -40.499 1.00 88.69 343 LYS A O 1
ATOM 2697 N N . THR A 1 344 ? 9.298 -8.888 -41.312 1.00 88.12 344 THR A N 1
ATOM 2698 C CA . THR A 1 344 ? 10.580 -8.359 -41.807 1.00 88.12 344 THR A CA 1
ATOM 2699 C C . THR A 1 344 ? 10.362 -7.351 -42.946 1.00 88.12 344 THR A C 1
ATOM 2701 O O . THR A 1 344 ? 9.698 -7.672 -43.937 1.00 88.12 344 THR A O 1
ATOM 2704 N N . CYS A 1 345 ? 10.930 -6.150 -42.836 1.00 81.69 345 CYS A N 1
ATOM 2705 C CA . CYS A 1 345 ? 10.962 -5.164 -43.916 1.00 81.69 345 CYS A CA 1
ATOM 2706 C C . CYS A 1 345 ? 12.087 -5.479 -44.914 1.00 81.69 345 CYS A C 1
ATOM 2708 O O . CYS A 1 345 ? 13.135 -6.019 -44.563 1.00 81.69 345 CYS A O 1
ATOM 2710 N N . LYS A 1 346 ? 11.913 -5.101 -46.188 1.00 80.31 346 LYS A N 1
ATOM 2711 C CA . LYS A 1 346 ? 13.050 -5.086 -47.124 1.00 80.31 346 LYS A CA 1
ATOM 2712 C C . LYS A 1 346 ? 14.003 -3.955 -46.734 1.00 80.31 346 LYS A C 1
ATOM 2714 O O . LYS A 1 346 ? 13.549 -2.894 -46.313 1.00 80.31 346 LYS A O 1
ATOM 2719 N N . TYR A 1 347 ? 15.306 -4.167 -46.920 1.00 69.06 347 TYR A N 1
ATOM 2720 C CA . TYR A 1 347 ? 16.337 -3.176 -46.603 1.00 69.06 347 TYR A CA 1
ATOM 2721 C C . TYR A 1 347 ? 16.006 -1.798 -47.208 1.00 69.06 347 TYR A C 1
ATOM 2723 O O . TYR A 1 347 ? 15.670 -1.697 -48.390 1.00 69.06 347 TYR A O 1
ATOM 2731 N N . GLY A 1 348 ? 16.055 -0.747 -46.384 1.00 68.06 348 GLY A N 1
ATOM 2732 C CA . GLY A 1 348 ? 15.682 0.620 -46.768 1.00 68.06 348 GLY A CA 1
ATOM 2733 C C . GLY A 1 348 ? 14.176 0.935 -46.777 1.00 68.06 348 GLY A C 1
ATOM 2734 O O . GLY A 1 348 ? 13.805 2.053 -47.130 1.00 68.06 348 GLY A O 1
ATOM 2735 N N . GLN A 1 349 ? 13.295 0.000 -46.397 1.00 80.62 349 GLN A N 1
ATOM 2736 C CA . GLN A 1 349 ? 11.861 0.263 -46.212 1.00 80.62 349 GLN A CA 1
ATOM 2737 C C . GLN A 1 349 ? 11.511 0.455 -44.732 1.00 80.62 349 GLN A C 1
ATOM 2739 O O . GLN A 1 349 ? 12.009 -0.260 -43.869 1.00 80.62 349 GLN A O 1
ATOM 2744 N N . PHE A 1 350 ? 10.607 1.397 -44.457 1.00 85.50 350 PHE A N 1
ATOM 2745 C CA . PHE A 1 350 ? 10.049 1.642 -43.125 1.00 85.50 350 PHE A CA 1
ATOM 2746 C C . PHE A 1 350 ? 8.675 0.988 -42.973 1.00 85.50 350 PHE A C 1
ATOM 2748 O O . PHE A 1 350 ? 7.909 0.910 -43.940 1.00 85.50 350 PHE A O 1
ATOM 2755 N N . HIS A 1 351 ? 8.329 0.605 -41.743 1.00 91.38 351 HIS A N 1
ATOM 2756 C CA . HIS A 1 351 ? 6.982 0.143 -41.407 1.00 91.38 351 HIS A CA 1
ATOM 2757 C C . HIS A 1 351 ? 5.941 1.238 -41.619 1.00 91.38 351 HIS A C 1
ATOM 2759 O O . HIS A 1 351 ? 6.192 2.429 -41.413 1.00 91.38 351 HIS A O 1
ATOM 2765 N N . LYS A 1 352 ? 4.734 0.826 -42.007 1.00 94.19 352 LYS A N 1
ATOM 2766 C CA . LYS A 1 352 ? 3.571 1.700 -42.132 1.00 94.19 352 LYS A CA 1
ATOM 2767 C C . LYS A 1 352 ? 2.380 1.094 -41.404 1.00 94.19 352 LYS A C 1
ATOM 2769 O O . LYS A 1 352 ? 2.073 -0.080 -41.595 1.00 94.19 352 LYS A O 1
ATOM 2774 N N . LEU A 1 353 ? 1.690 1.901 -40.597 1.00 96.50 353 LEU A N 1
ATOM 2775 C CA . LEU A 1 353 ? 0.369 1.562 -40.071 1.00 96.50 353 LEU A CA 1
ATOM 2776 C C . LEU A 1 353 ? -0.648 1.898 -41.158 1.00 96.50 353 LEU A C 1
ATOM 2778 O O . LEU A 1 353 ? -0.960 3.071 -41.390 1.00 96.50 353 LEU A O 1
ATOM 2782 N N . ASN A 1 354 ? -1.142 0.866 -41.829 1.00 95.56 354 ASN A N 1
ATOM 2783 C CA . ASN A 1 354 ? -2.197 0.978 -42.823 1.00 95.56 354 ASN A CA 1
ATOM 2784 C C . ASN A 1 354 ? -3.551 0.922 -42.106 1.00 95.56 354 ASN A C 1
ATOM 2786 O O . ASN A 1 354 ? -3.786 0.035 -41.287 1.00 95.56 354 ASN A O 1
ATOM 2790 N N . ILE A 1 355 ? -4.440 1.866 -42.413 1.00 96.44 355 ILE A N 1
ATOM 2791 C CA . ILE A 1 355 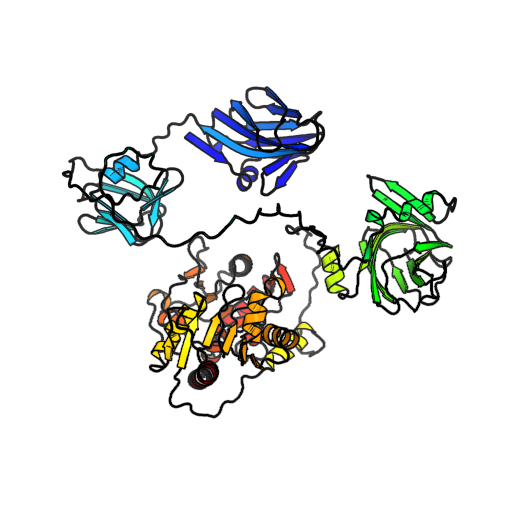? -5.777 2.009 -41.823 1.00 96.44 355 ILE A CA 1
ATOM 2792 C C . ILE A 1 355 ? -6.792 2.064 -42.962 1.00 96.44 355 ILE A C 1
ATOM 2794 O O . ILE A 1 355 ? -6.625 2.853 -43.897 1.00 96.44 355 ILE A O 1
ATOM 2798 N N . SER A 1 356 ? -7.851 1.260 -42.900 1.00 95.12 356 SER A N 1
ATOM 2799 C CA . SER A 1 356 ? -8.949 1.325 -43.868 1.00 95.12 356 SER A CA 1
ATOM 2800 C C . SER A 1 356 ? -10.332 1.214 -43.240 1.00 95.12 356 SER A C 1
ATOM 2802 O O . SER A 1 356 ? -10.528 0.645 -42.166 1.00 95.12 356 SER A O 1
ATOM 2804 N N . MET A 1 357 ? -11.304 1.772 -43.954 1.00 94.62 357 MET A N 1
ATOM 2805 C CA . MET A 1 357 ? -12.729 1.575 -43.742 1.00 94.62 357 MET A CA 1
ATOM 2806 C C . MET A 1 357 ? -13.299 1.091 -45.076 1.00 94.62 357 MET A C 1
ATOM 2808 O O . MET A 1 357 ? -13.429 1.864 -46.017 1.00 94.62 357 MET A O 1
ATOM 2812 N N . GLU A 1 358 ? -13.559 -0.208 -45.187 1.00 91.06 358 GLU A N 1
ATOM 2813 C CA . GLU A 1 358 ? -13.872 -0.865 -46.462 1.00 91.06 358 GLU A CA 1
ATOM 2814 C C . GLU A 1 358 ? -15.226 -0.459 -47.059 1.00 91.06 358 GLU A C 1
ATOM 2816 O O . GLU A 1 358 ? -16.088 0.113 -46.392 1.00 91.06 358 GLU A O 1
ATOM 2821 N N . ASP A 1 359 ? -15.453 -0.823 -48.322 1.00 88.19 359 ASP A N 1
ATOM 2822 C CA . ASP A 1 359 ? -16.727 -0.618 -49.023 1.00 88.19 359 ASP A CA 1
ATOM 2823 C C . ASP A 1 359 ? -17.874 -1.510 -48.502 1.00 88.19 359 ASP A C 1
ATOM 2825 O O . ASP A 1 359 ? -19.039 -1.324 -48.862 1.00 88.19 359 ASP A O 1
ATOM 2829 N N . THR A 1 360 ? -17.568 -2.438 -47.596 1.00 87.31 360 THR A N 1
ATOM 2830 C CA . THR A 1 360 ? -18.534 -3.193 -46.781 1.00 87.31 360 THR A CA 1
ATOM 2831 C C . THR A 1 360 ? -18.904 -2.465 -45.479 1.00 87.31 360 THR A C 1
ATOM 2833 O O . THR A 1 360 ? -19.889 -2.814 -44.825 1.00 87.31 360 THR A O 1
ATOM 2836 N N . CYS A 1 361 ? -18.146 -1.436 -45.082 1.00 90.31 361 CYS A N 1
ATOM 2837 C CA . CYS A 1 361 ? -18.450 -0.606 -43.921 1.00 90.31 361 CYS A CA 1
ATOM 2838 C C . CYS A 1 361 ? -19.529 0.443 -44.238 1.00 90.31 361 CYS A C 1
ATOM 2840 O O . CYS A 1 361 ? -19.832 0.743 -45.396 1.00 90.31 361 CYS A O 1
ATOM 2842 N N . SER A 1 362 ? -20.108 1.033 -43.190 1.00 88.06 362 SER A N 1
ATOM 2843 C CA . SER A 1 362 ? -21.090 2.112 -43.318 1.00 88.06 362 SER A CA 1
ATOM 2844 C C . SER A 1 362 ? -20.768 3.274 -42.386 1.00 88.06 362 SER A C 1
ATOM 2846 O O . SER A 1 362 ? -20.331 3.069 -41.251 1.00 88.06 362 SER A O 1
ATOM 2848 N N . GLY A 1 363 ? -21.025 4.490 -42.872 1.00 91.69 363 GLY A N 1
ATOM 2849 C CA . GLY A 1 363 ? -20.839 5.735 -42.132 1.00 91.69 363 GLY A CA 1
ATOM 2850 C C . GLY A 1 363 ? -19.418 6.305 -42.165 1.00 91.69 363 GLY A C 1
ATOM 2851 O O . GLY A 1 363 ? -18.672 6.126 -43.131 1.00 91.69 363 GLY A O 1
ATOM 2852 N N . GLU A 1 364 ? -19.081 7.020 -41.096 1.00 94.69 364 GLU A N 1
ATOM 2853 C CA . GLU A 1 364 ? -17.853 7.785 -40.907 1.00 94.69 364 GLU A CA 1
ATOM 2854 C C . GLU A 1 364 ? -17.280 7.578 -39.497 1.00 94.69 364 GLU A C 1
ATOM 2856 O O . GLU A 1 364 ? -18.008 7.409 -38.509 1.00 94.69 364 GLU A O 1
ATOM 2861 N N . VAL A 1 365 ? -15.958 7.661 -39.394 1.00 95.94 365 VAL A N 1
ATOM 2862 C CA . VAL A 1 365 ? -15.185 7.523 -38.160 1.00 95.94 365 VAL A CA 1
ATOM 2863 C C . VAL A 1 365 ? -14.320 8.759 -37.943 1.00 95.94 365 VAL A C 1
ATOM 2865 O O . VAL A 1 365 ? -13.642 9.217 -38.860 1.00 95.94 365 VAL A O 1
ATOM 2868 N N . LEU A 1 366 ? -14.310 9.271 -36.712 1.00 95.56 366 LEU A N 1
ATOM 2869 C CA . LEU A 1 366 ? -13.446 10.367 -36.283 1.00 95.56 366 LEU A CA 1
ATOM 2870 C C . LEU A 1 366 ? -12.395 9.842 -35.301 1.00 95.56 366 LEU A C 1
ATOM 2872 O O . LEU A 1 366 ? -12.730 9.451 -34.179 1.00 95.56 366 LEU A O 1
ATOM 2876 N N . ILE A 1 367 ? -11.132 9.855 -35.720 1.00 96.56 367 ILE A N 1
ATOM 2877 C CA . ILE A 1 367 ? -9.974 9.507 -34.890 1.00 96.56 367 ILE A CA 1
ATOM 2878 C C . ILE A 1 367 ? -9.423 10.786 -34.250 1.00 96.56 367 ILE A C 1
ATOM 2880 O O . ILE A 1 367 ? -9.154 11.758 -34.953 1.00 96.56 367 ILE A O 1
ATOM 2884 N N . GLU A 1 368 ? -9.271 10.792 -32.926 1.00 94.25 368 GLU A N 1
ATOM 2885 C CA . GLU A 1 368 ? -8.580 11.848 -32.171 1.00 94.25 368 GLU A CA 1
ATOM 2886 C C . GLU A 1 368 ? -7.078 11.563 -32.093 1.00 94.25 368 GLU A C 1
ATOM 2888 O O . GLU A 1 368 ? -6.278 12.463 -32.315 1.00 94.25 368 GLU A O 1
ATOM 2893 N N . GLU A 1 369 ? -6.696 10.319 -31.800 1.00 94.88 369 GLU A N 1
ATOM 2894 C CA . GLU A 1 369 ? -5.305 9.956 -31.524 1.00 94.88 369 GLU A CA 1
ATOM 2895 C C . GLU A 1 369 ? -5.028 8.477 -31.828 1.00 94.88 369 GLU A C 1
ATOM 2897 O O . GLU A 1 369 ? -5.913 7.624 -31.713 1.00 94.88 369 GLU A O 1
ATOM 2902 N N . ILE A 1 370 ? -3.789 8.183 -32.220 1.00 95.19 370 ILE A N 1
ATOM 2903 C CA . ILE A 1 370 ? -3.230 6.841 -32.375 1.00 95.19 370 ILE A CA 1
ATOM 2904 C C . ILE A 1 370 ? -1.899 6.797 -31.626 1.00 95.19 370 ILE A C 1
ATOM 2906 O O . ILE A 1 370 ? -0.988 7.578 -31.917 1.00 95.19 370 ILE A O 1
ATOM 2910 N N . LEU A 1 371 ? -1.792 5.851 -30.699 1.00 93.81 371 LEU A N 1
ATOM 2911 C CA . LEU A 1 371 ? -0.574 5.512 -29.970 1.00 93.81 371 LEU A CA 1
ATOM 2912 C C . LEU A 1 371 ? -0.116 4.111 -30.379 1.00 93.81 371 LEU A C 1
ATOM 2914 O O . LEU A 1 371 ? -0.953 3.241 -30.628 1.00 93.81 371 LEU A O 1
ATOM 2918 N N . ILE A 1 372 ? 1.191 3.873 -30.422 1.00 93.06 372 ILE A N 1
ATOM 2919 C CA . ILE A 1 372 ? 1.758 2.527 -30.579 1.00 93.06 372 ILE A CA 1
ATOM 2920 C C . ILE A 1 372 ? 2.693 2.277 -29.405 1.00 93.06 372 ILE A C 1
ATOM 2922 O O . ILE A 1 372 ? 3.569 3.096 -29.125 1.00 93.06 372 ILE A O 1
ATOM 2926 N N . VAL A 1 373 ? 2.469 1.166 -28.706 1.00 90.19 373 VAL A N 1
ATOM 2927 C CA . VAL A 1 373 ? 3.156 0.830 -27.457 1.00 90.19 373 VAL A CA 1
ATOM 2928 C C . VAL A 1 373 ? 3.866 -0.513 -27.599 1.00 90.19 373 VAL A C 1
ATOM 2930 O O . VAL A 1 373 ? 3.272 -1.484 -28.073 1.00 90.19 373 VAL A O 1
ATOM 2933 N N . GLU A 1 374 ? 5.134 -0.557 -27.199 1.00 83.12 374 GLU A N 1
ATOM 2934 C CA . GLU A 1 374 ? 5.961 -1.769 -27.164 1.00 83.12 374 GLU A CA 1
ATOM 2935 C C . GLU A 1 374 ? 5.421 -2.779 -26.131 1.00 83.12 374 GLU A C 1
ATOM 2937 O O . GLU A 1 374 ? 4.764 -2.387 -25.162 1.00 83.12 374 GLU A O 1
ATOM 2942 N N . ASN A 1 375 ? 5.607 -4.086 -26.364 1.00 63.47 375 ASN A N 1
ATOM 2943 C CA . ASN A 1 375 ? 4.749 -5.132 -25.787 1.00 63.47 375 ASN A CA 1
ATOM 2944 C C . ASN A 1 375 ? 4.890 -5.371 -24.269 1.00 63.47 375 ASN A C 1
ATOM 2946 O O . ASN A 1 375 ? 5.466 -6.351 -23.800 1.00 63.47 375 ASN A O 1
ATOM 2950 N N . ILE A 1 376 ? 4.259 -4.502 -23.487 1.00 58.84 376 ILE A N 1
ATOM 2951 C CA . ILE A 1 376 ? 4.079 -4.624 -22.035 1.00 58.84 376 ILE A CA 1
ATOM 2952 C C . ILE A 1 376 ? 2.756 -5.317 -21.645 1.00 58.84 376 ILE A C 1
ATOM 2954 O O . ILE A 1 376 ? 2.424 -5.386 -20.459 1.00 58.84 376 ILE A O 1
ATOM 2958 N N . GLY A 1 377 ? 1.991 -5.815 -22.622 1.00 63.00 377 GLY A N 1
ATOM 2959 C CA . GLY A 1 377 ? 0.671 -6.423 -22.441 1.00 63.00 377 GLY A CA 1
ATOM 2960 C C . GLY A 1 377 ? -0.481 -5.418 -22.263 1.00 63.00 377 GLY A C 1
ATOM 2961 O O . GLY A 1 377 ? -0.345 -4.369 -21.628 1.00 63.00 377 GLY A O 1
ATOM 2962 N N . ILE A 1 378 ? -1.664 -5.779 -22.781 1.00 68.44 378 ILE A N 1
ATOM 2963 C CA . ILE A 1 378 ? -2.851 -4.900 -22.885 1.00 68.44 378 ILE A CA 1
ATOM 2964 C C . ILE A 1 378 ? -3.229 -4.248 -21.549 1.00 68.44 378 ILE A C 1
ATOM 2966 O O . ILE A 1 378 ? -3.560 -3.066 -21.522 1.00 68.44 378 ILE A O 1
ATOM 2970 N N . THR A 1 379 ? -3.151 -4.973 -20.432 1.00 66.56 379 THR A N 1
ATOM 2971 C CA . THR A 1 379 ? -3.503 -4.441 -19.104 1.00 66.56 379 THR A CA 1
ATOM 2972 C C . THR A 1 379 ? -2.566 -3.316 -18.652 1.00 66.56 379 THR A C 1
ATOM 2974 O O . THR A 1 379 ? -3.030 -2.337 -18.070 1.00 66.56 379 THR A O 1
ATOM 2977 N N . ARG A 1 380 ? -1.258 -3.404 -18.945 1.00 62.84 380 ARG A N 1
ATOM 2978 C CA . ARG A 1 380 ? -0.311 -2.317 -18.636 1.00 62.84 380 ARG A CA 1
ATOM 2979 C C . ARG A 1 380 ? -0.475 -1.153 -19.611 1.00 62.84 380 ARG A C 1
ATOM 2981 O O . ARG A 1 380 ? -0.448 -0.005 -19.180 1.00 62.84 380 ARG A O 1
ATOM 2988 N N . THR A 1 381 ? -0.719 -1.436 -20.891 1.00 62.34 381 THR A N 1
ATOM 2989 C CA . THR A 1 381 ? -0.978 -0.410 -21.913 1.00 62.34 381 THR A CA 1
ATOM 2990 C C . THR A 1 381 ? -2.261 0.380 -21.641 1.00 62.34 381 THR A C 1
ATOM 2992 O O . THR A 1 381 ? -2.273 1.595 -21.824 1.00 62.34 381 THR A O 1
ATOM 2995 N N . LYS A 1 382 ? -3.323 -0.268 -21.139 1.00 72.81 382 LYS A N 1
ATOM 2996 C CA . LYS A 1 382 ? -4.517 0.414 -20.613 1.00 72.81 382 LYS A CA 1
ATOM 2997 C C . LYS A 1 382 ? -4.144 1.389 -19.503 1.00 72.81 382 LYS A C 1
ATOM 2999 O O . LYS A 1 382 ? -4.392 2.578 -19.658 1.00 72.81 382 LYS A O 1
ATOM 3004 N N . GLY A 1 383 ? -3.430 0.917 -18.478 1.00 58.59 383 GLY A N 1
ATOM 3005 C CA . GLY A 1 383 ? -2.959 1.764 -17.379 1.00 58.59 383 GLY A CA 1
ATOM 3006 C C . GLY A 1 383 ? -2.103 2.959 -17.828 1.00 58.59 383 GLY A C 1
ATOM 3007 O O . GLY A 1 383 ? -2.323 4.069 -17.355 1.00 58.59 383 GLY A O 1
ATOM 3008 N N . LEU A 1 384 ? -1.173 2.781 -18.774 1.00 67.50 384 LEU A N 1
ATOM 3009 C CA . LEU A 1 384 ? -0.368 3.898 -19.296 1.00 67.50 384 LEU A CA 1
ATOM 3010 C C . LEU A 1 384 ? -1.205 4.992 -19.977 1.00 67.50 384 LEU A C 1
ATOM 3012 O O . LEU A 1 384 ? -0.824 6.158 -19.937 1.00 67.50 384 LEU A O 1
ATOM 3016 N N . ILE A 1 385 ? -2.309 4.620 -20.626 1.00 67.38 385 ILE A N 1
ATOM 3017 C CA . ILE A 1 385 ? -3.087 5.519 -21.491 1.00 67.38 385 ILE A CA 1
ATOM 3018 C C . ILE A 1 385 ? -4.294 6.111 -20.754 1.00 67.38 385 ILE A C 1
ATOM 3020 O O . ILE A 1 385 ? -4.658 7.259 -20.995 1.00 67.38 385 ILE A O 1
ATOM 3024 N N . GLU A 1 386 ? -4.901 5.360 -19.838 1.00 63.78 386 GLU A N 1
ATOM 3025 C CA . GLU A 1 386 ? -6.029 5.813 -19.014 1.00 63.78 386 GLU A CA 1
ATOM 3026 C C . GLU A 1 386 ? -5.569 6.733 -17.864 1.00 63.78 386 GLU A C 1
ATOM 3028 O O . GLU A 1 386 ? -6.327 7.608 -17.452 1.00 63.78 386 GLU A O 1
ATOM 3033 N N . TYR A 1 387 ? -4.311 6.614 -17.409 1.00 49.00 387 TYR A N 1
ATOM 3034 C CA . TYR A 1 387 ? -3.716 7.420 -16.326 1.00 49.00 387 TYR A CA 1
ATOM 3035 C C . TYR A 1 387 ? -2.522 8.284 -16.791 1.00 49.00 387 TYR A C 1
ATOM 3037 O O . TYR A 1 387 ? -1.563 8.481 -16.042 1.00 49.00 387 TYR A O 1
ATOM 3045 N N . GLY A 1 388 ? -2.544 8.742 -18.049 1.00 40.47 388 GLY A N 1
ATOM 3046 C CA . GLY A 1 388 ? -1.391 9.314 -18.760 1.00 40.47 388 GLY A CA 1
ATOM 3047 C C . GLY A 1 388 ? -0.537 10.315 -17.967 1.00 40.47 388 GLY A C 1
ATOM 3048 O O . GLY A 1 388 ? -1.033 11.355 -17.544 1.00 40.47 388 GLY A O 1
ATOM 3049 N N . PHE A 1 389 ? 0.754 9.986 -17.807 1.00 43.09 389 PHE A N 1
ATOM 3050 C CA . PHE A 1 389 ? 1.862 10.793 -17.257 1.00 43.09 389 PHE A CA 1
ATOM 3051 C C . PHE A 1 389 ? 1.507 11.940 -16.285 1.00 43.09 389 PHE A C 1
ATOM 3053 O O . PHE A 1 389 ? 2.036 13.046 -16.384 1.00 43.09 389 PHE A O 1
ATOM 3060 N N . SER A 1 390 ? 0.695 11.662 -15.265 1.00 27.91 390 SER A N 1
ATOM 3061 C CA . SER A 1 390 ? 0.702 12.451 -14.034 1.00 27.91 390 SER A CA 1
ATOM 3062 C C . SER A 1 390 ? 0.300 11.601 -12.844 1.00 27.91 390 SER A C 1
ATOM 3064 O O . SER A 1 390 ? -0.711 10.906 -12.841 1.00 27.91 390 SER A O 1
ATOM 3066 N N . THR A 1 391 ? 1.077 11.706 -11.773 1.00 40.03 391 THR A N 1
ATOM 3067 C CA . THR A 1 391 ? 0.612 11.304 -10.450 1.00 40.03 391 THR A CA 1
ATOM 3068 C C . THR A 1 391 ? -0.566 12.171 -10.004 1.00 40.03 391 THR A C 1
ATOM 3070 O O . THR A 1 391 ? -0.509 13.387 -10.172 1.00 40.03 391 THR A O 1
ATOM 3073 N N . ALA A 1 392 ? -1.499 11.536 -9.288 1.00 30.41 392 ALA A N 1
ATOM 3074 C CA . ALA A 1 392 ? -2.629 12.094 -8.533 1.00 30.41 392 ALA A CA 1
ATOM 3075 C C . ALA A 1 392 ? -3.982 12.217 -9.267 1.00 30.41 392 ALA A C 1
ATOM 3077 O O . ALA A 1 392 ? -4.084 12.773 -10.350 1.00 30.41 392 ALA A O 1
ATOM 3078 N N . GLU A 1 393 ? -5.003 11.744 -8.537 1.00 33.47 393 GLU A N 1
ATOM 3079 C CA . GLU A 1 393 ? -6.440 12.041 -8.649 1.00 33.47 393 GLU A CA 1
ATOM 3080 C C . GLU A 1 393 ? -7.230 11.400 -9.809 1.00 33.47 393 GLU A C 1
ATOM 3082 O O . GLU A 1 393 ? -7.420 11.966 -10.878 1.00 33.47 393 GLU A O 1
ATOM 3087 N N . ALA A 1 394 ? -7.800 10.222 -9.508 1.00 26.84 394 ALA A N 1
ATOM 3088 C CA . ALA A 1 394 ? -8.895 9.600 -10.253 1.00 26.84 394 ALA A CA 1
ATOM 3089 C C . ALA A 1 394 ? -10.054 9.207 -9.308 1.00 26.84 394 ALA A C 1
ATOM 3091 O O . ALA A 1 394 ? -10.124 8.093 -8.789 1.00 26.84 394 ALA A O 1
ATOM 3092 N N . ARG A 1 395 ? -10.962 10.161 -9.096 1.00 28.73 395 ARG A N 1
ATOM 3093 C CA . ARG A 1 395 ? -12.414 10.002 -8.885 1.00 28.73 395 ARG A CA 1
ATOM 3094 C C . ARG A 1 395 ? -13.050 11.170 -9.669 1.00 28.73 395 ARG A C 1
ATOM 3096 O O . ARG A 1 395 ? -12.408 12.209 -9.780 1.00 28.73 395 ARG A O 1
ATOM 3103 N N . ASP A 1 396 ? -14.196 11.062 -10.332 1.00 28.72 396 ASP A N 1
ATOM 3104 C CA . ASP A 1 396 ? -15.365 10.220 -10.061 1.00 28.72 396 ASP A CA 1
ATOM 3105 C C . ASP A 1 396 ? -15.894 9.469 -11.303 1.00 28.72 396 ASP A C 1
ATOM 3107 O O . ASP A 1 396 ? -15.787 9.949 -12.431 1.00 28.72 396 ASP A O 1
ATOM 3111 N N . ILE A 1 397 ? -16.563 8.332 -11.077 1.00 28.48 397 ILE A N 1
ATOM 3112 C CA . ILE A 1 397 ? -17.554 7.732 -11.991 1.00 28.48 397 ILE A CA 1
ATOM 3113 C C . ILE A 1 397 ? -18.772 7.347 -11.124 1.00 28.48 397 ILE A C 1
ATOM 3115 O O . ILE A 1 397 ? -18.570 6.783 -10.046 1.00 28.48 397 ILE A O 1
ATOM 3119 N N . PRO A 1 398 ? -20.018 7.676 -11.523 1.00 26.59 398 PRO A N 1
ATOM 3120 C CA . PRO A 1 398 ? -21.201 7.471 -10.685 1.00 26.59 398 PRO A CA 1
ATOM 3121 C C . PRO A 1 398 ? -21.630 5.992 -10.583 1.00 26.59 398 PRO A C 1
ATOM 3123 O O . PRO A 1 398 ? -21.342 5.199 -11.482 1.00 26.59 398 PRO A O 1
ATOM 3126 N N . PRO A 1 399 ? -22.359 5.614 -9.515 1.00 31.39 399 PRO A N 1
ATOM 3127 C CA . PRO A 1 399 ? -22.790 4.240 -9.293 1.00 31.39 399 PRO A CA 1
ATOM 3128 C C . PRO A 1 399 ? -24.088 3.911 -10.043 1.00 31.39 399 PRO A C 1
ATOM 3130 O O . PRO A 1 399 ? -25.156 4.392 -9.671 1.00 31.39 399 PRO A O 1
ATOM 3133 N N . SER A 1 400 ? -24.016 3.021 -11.035 1.00 31.84 400 SER A N 1
ATOM 3134 C CA . SER A 1 400 ? -25.134 2.138 -11.412 1.00 31.84 400 SER A CA 1
ATOM 3135 C C . SER A 1 400 ? -24.724 1.100 -12.461 1.00 31.84 400 SER A C 1
ATOM 3137 O O . SER A 1 400 ? -24.785 1.337 -13.662 1.00 31.84 400 SER A O 1
ATOM 3139 N N . LEU A 1 401 ? -24.368 -0.099 -11.997 1.00 24.45 401 LEU A N 1
ATOM 3140 C CA . LEU A 1 401 ? -24.606 -1.347 -12.727 1.00 24.45 401 LEU A CA 1
ATOM 3141 C C . LEU A 1 401 ? -24.650 -2.483 -11.702 1.00 24.45 401 LEU A C 1
ATOM 3143 O O . LEU A 1 401 ? -23.635 -3.060 -11.318 1.00 24.45 401 LEU A O 1
ATOM 3147 N N . SER A 1 402 ? -25.855 -2.746 -11.208 1.00 26.98 402 SER A N 1
ATOM 3148 C CA . SER A 1 402 ? -26.156 -3.834 -10.285 1.00 26.98 402 SER A CA 1
ATOM 3149 C C . SER A 1 402 ? -26.020 -5.183 -10.992 1.00 26.98 402 SER A C 1
ATOM 3151 O O . SER A 1 402 ? -26.984 -5.688 -11.566 1.00 26.98 402 SER A O 1
ATOM 3153 N N . PHE A 1 403 ? -24.835 -5.786 -10.927 1.00 25.77 403 PHE A N 1
ATOM 3154 C CA . PHE A 1 403 ? -24.693 -7.218 -11.165 1.00 25.77 403 PHE A CA 1
ATOM 3155 C C . PHE A 1 403 ? -25.026 -7.970 -9.880 1.00 25.77 403 PHE A C 1
ATOM 3157 O O . PHE A 1 403 ? -24.180 -8.160 -9.009 1.00 25.77 403 PHE A O 1
ATOM 3164 N N . GLY A 1 404 ? -26.285 -8.394 -9.774 1.00 29.73 404 GLY A N 1
ATOM 3165 C CA . GLY A 1 404 ? -26.665 -9.440 -8.837 1.00 29.73 404 GLY A CA 1
ATOM 3166 C C . GLY A 1 404 ? -26.014 -10.749 -9.273 1.00 29.73 404 GLY A C 1
ATOM 3167 O O . GLY A 1 404 ? -26.477 -11.382 -10.217 1.00 29.73 404 GLY A O 1
ATOM 3168 N N . LEU A 1 405 ? -24.936 -11.134 -8.595 1.00 26.30 405 LEU A N 1
ATOM 3169 C CA . LEU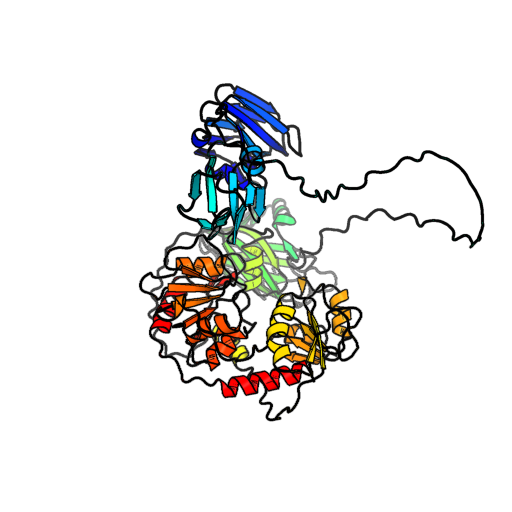 A 1 405 ? -24.334 -12.457 -8.697 1.00 26.30 405 LEU A CA 1
ATOM 3170 C C . LEU A 1 405 ? -24.520 -13.162 -7.358 1.00 26.30 405 LEU A C 1
ATOM 3172 O O . LEU A 1 405 ? -23.760 -12.953 -6.413 1.00 26.30 405 LEU A O 1
ATOM 3176 N N . SER A 1 406 ? -25.540 -14.014 -7.294 1.00 26.56 406 SER A N 1
ATOM 3177 C CA . SER A 1 406 ? -25.588 -15.093 -6.315 1.00 26.56 406 SER A CA 1
ATOM 3178 C C . SER A 1 406 ? -24.441 -16.056 -6.628 1.00 26.56 406 SER A C 1
ATOM 3180 O O . SER A 1 406 ? -24.539 -16.871 -7.547 1.00 26.56 406 SER A O 1
ATOM 3182 N N . LEU A 1 407 ? -23.330 -15.937 -5.904 1.00 28.39 407 LEU A N 1
ATOM 3183 C CA . LEU A 1 407 ? -22.232 -16.891 -6.012 1.00 28.39 407 LEU A CA 1
ATOM 3184 C C . LEU A 1 407 ? -22.625 -18.195 -5.311 1.00 28.39 407 LEU A C 1
ATOM 3186 O O . LEU A 1 407 ? -22.380 -18.365 -4.118 1.00 28.39 407 LEU A O 1
ATOM 3190 N N . ASN A 1 408 ? -23.204 -19.122 -6.077 1.00 26.02 408 ASN A N 1
ATOM 3191 C CA . ASN A 1 408 ? -23.117 -20.538 -5.738 1.00 26.02 408 ASN A CA 1
ATOM 3192 C C . ASN A 1 408 ? -21.645 -20.946 -5.872 1.00 26.02 408 ASN A 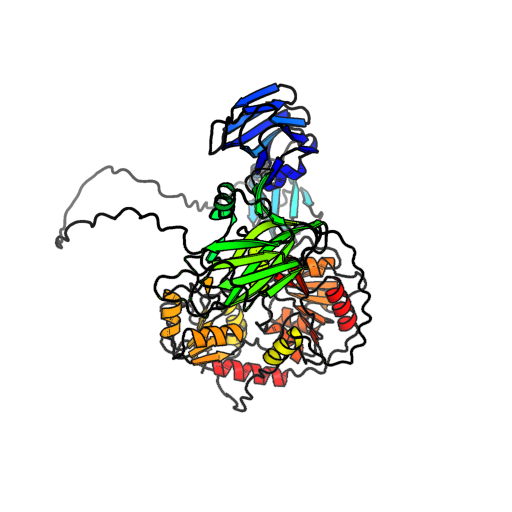C 1
ATOM 3194 O O . ASN A 1 408 ? -21.098 -21.028 -6.971 1.00 26.02 408 ASN A O 1
ATOM 3198 N N . LEU A 1 409 ? -21.001 -21.123 -4.722 1.00 34.62 409 LEU A N 1
ATOM 3199 C CA . LEU A 1 409 ? -19.645 -21.637 -4.589 1.00 34.62 409 LEU A CA 1
ATOM 3200 C C . LEU A 1 409 ? -19.666 -23.152 -4.812 1.00 34.62 409 LEU A C 1
ATOM 3202 O O . LEU A 1 409 ? -19.913 -23.866 -3.852 1.00 34.62 409 LEU A O 1
ATOM 3206 N N . ASP A 1 410 ? -19.411 -23.614 -6.039 1.00 31.09 410 ASP A N 1
ATOM 3207 C CA . ASP A 1 410 ? -19.046 -25.023 -6.305 1.00 31.09 410 ASP A CA 1
ATOM 3208 C C . ASP A 1 410 ? -18.309 -25.270 -7.646 1.00 31.09 410 ASP A C 1
ATOM 3210 O O . ASP A 1 410 ? -17.769 -26.356 -7.841 1.00 31.09 410 ASP A O 1
ATOM 3214 N N . ASP A 1 411 ? -18.214 -24.292 -8.562 1.00 33.69 411 ASP A N 1
ATOM 3215 C CA . ASP A 1 411 ? -17.506 -24.476 -9.845 1.00 33.69 411 ASP A CA 1
ATOM 3216 C C . ASP A 1 411 ? -16.051 -23.957 -9.781 1.00 33.69 411 ASP A C 1
ATOM 3218 O O . ASP A 1 411 ? -15.797 -22.750 -9.729 1.00 33.69 411 ASP A O 1
ATOM 3222 N N . ASP A 1 412 ? -15.073 -24.874 -9.790 1.00 35.62 412 ASP A N 1
ATOM 3223 C CA . ASP A 1 412 ? -13.621 -24.622 -9.622 1.00 35.62 412 ASP A CA 1
ATOM 3224 C C . ASP A 1 412 ? -12.964 -24.041 -10.907 1.00 35.62 412 ASP A C 1
ATOM 3226 O O . ASP A 1 412 ? -11.819 -24.338 -11.269 1.00 35.62 412 ASP A O 1
ATOM 3230 N N . THR A 1 413 ? -13.709 -23.219 -11.657 1.00 39.41 413 THR A N 1
ATOM 3231 C CA . THR A 1 413 ? -13.319 -22.707 -12.978 1.00 39.41 413 THR A CA 1
ATOM 3232 C C . THR A 1 413 ? -12.666 -21.321 -12.933 1.00 39.41 413 THR A C 1
ATOM 3234 O O . THR A 1 413 ? -13.320 -20.303 -12.721 1.00 39.41 413 THR A O 1
ATOM 3237 N N . PHE A 1 414 ? -11.382 -21.277 -13.299 1.00 41.94 414 PHE A N 1
ATOM 3238 C CA . PHE A 1 414 ? -10.751 -20.150 -14.007 1.00 41.94 414 PHE A CA 1
ATOM 3239 C C . PHE A 1 414 ? -10.748 -18.742 -13.362 1.00 41.94 414 PHE A C 1
ATOM 3241 O O . PHE A 1 414 ? -10.730 -17.750 -14.091 1.00 41.94 414 PHE A O 1
ATOM 3248 N N . ASP A 1 415 ? -10.597 -18.599 -12.039 1.00 46.69 415 ASP A N 1
ATOM 3249 C CA . ASP A 1 415 ? -10.037 -17.342 -11.499 1.00 46.69 415 ASP A CA 1
ATOM 3250 C C . ASP A 1 415 ? -8.490 -17.346 -11.617 1.00 46.69 415 ASP A C 1
ATOM 3252 O O . ASP A 1 415 ? -7.816 -18.076 -10.878 1.00 46.69 415 ASP A O 1
ATOM 3256 N N . PRO A 1 416 ? -7.874 -16.538 -12.510 1.00 46.00 416 PRO A N 1
ATOM 3257 C CA . PRO A 1 416 ? -6.419 -16.442 -12.620 1.00 46.00 416 PRO A CA 1
ATOM 3258 C C . PRO A 1 416 ? -5.763 -15.795 -11.389 1.00 46.00 416 PRO A C 1
ATOM 3260 O O . PRO A 1 416 ? -4.575 -16.026 -11.150 1.00 46.00 416 PRO A O 1
ATOM 3263 N N . ILE A 1 417 ? -6.501 -15.011 -10.592 1.00 45.78 417 ILE A N 1
ATOM 3264 C CA . ILE A 1 417 ? -6.025 -14.501 -9.299 1.00 45.78 417 ILE A CA 1
ATOM 3265 C C . ILE A 1 417 ? -5.919 -15.668 -8.320 1.00 45.78 417 ILE A C 1
ATOM 3267 O O . ILE A 1 417 ? -4.878 -15.810 -7.679 1.00 45.78 417 ILE A O 1
ATOM 3271 N N . TYR A 1 418 ? -6.938 -16.527 -8.248 1.00 49.56 418 TYR A N 1
ATOM 3272 C CA . TYR A 1 418 ? -6.918 -17.721 -7.405 1.00 49.56 418 TYR A CA 1
ATOM 3273 C C . TYR A 1 418 ? -5.847 -18.725 -7.849 1.00 49.56 418 TYR A C 1
ATOM 3275 O O . TYR A 1 418 ? -5.052 -19.153 -7.022 1.00 49.56 418 TYR A O 1
ATOM 3283 N N . GLN A 1 419 ? -5.729 -19.037 -9.145 1.00 54.97 419 GLN A N 1
ATOM 3284 C CA . GLN A 1 419 ? -4.682 -19.935 -9.665 1.00 54.97 419 GLN A CA 1
ATOM 3285 C C . GLN A 1 419 ? -3.267 -19.397 -9.417 1.00 54.97 419 GLN A C 1
ATOM 3287 O O . GLN A 1 419 ? -2.399 -20.127 -8.932 1.00 54.97 419 GLN A O 1
ATOM 3292 N N . GLY A 1 420 ? -3.035 -18.107 -9.689 1.00 52.56 420 GLY A N 1
ATOM 3293 C CA . GLY A 1 420 ? -1.769 -17.455 -9.365 1.00 52.56 420 GLY A CA 1
ATOM 3294 C C . GLY A 1 420 ? -1.483 -17.524 -7.867 1.00 52.56 420 GLY A C 1
ATOM 3295 O O . GLY A 1 420 ? -0.424 -17.970 -7.447 1.00 52.56 420 GLY A O 1
ATOM 3296 N N . ALA A 1 421 ? -2.444 -17.161 -7.027 1.00 50.06 421 ALA A N 1
ATOM 3297 C CA . ALA A 1 421 ? -2.239 -17.137 -5.588 1.00 50.06 421 ALA A CA 1
ATOM 3298 C C . ALA A 1 421 ? -2.120 -18.545 -4.958 1.00 50.06 421 ALA A C 1
ATOM 3300 O O . ALA A 1 421 ? -1.358 -18.716 -4.008 1.00 50.06 421 ALA A O 1
ATOM 3301 N N . LYS A 1 422 ? -2.755 -19.573 -5.539 1.00 55.84 422 LYS A N 1
ATOM 3302 C CA . LYS A 1 422 ? -2.581 -21.000 -5.207 1.00 55.84 422 LYS A CA 1
ATOM 3303 C C . LYS A 1 422 ? -1.180 -21.499 -5.578 1.00 55.84 422 LYS A C 1
ATOM 3305 O O . LYS A 1 422 ? -0.618 -22.317 -4.851 1.00 55.84 422 LYS A O 1
ATOM 3310 N N . SER A 1 423 ? -0.563 -20.984 -6.648 1.00 53.97 423 SER A N 1
ATOM 3311 C CA . SER A 1 423 ? 0.848 -21.277 -6.951 1.00 53.97 423 SER A CA 1
ATOM 3312 C C . SER A 1 423 ? 1.802 -20.645 -5.926 1.00 53.97 423 SER A C 1
ATOM 3314 O O . SER A 1 423 ? 2.748 -21.309 -5.507 1.00 53.97 423 SER A O 1
ATOM 3316 N N . PHE A 1 424 ? 1.501 -19.444 -5.412 1.00 52.50 424 PHE A N 1
ATOM 3317 C CA . PHE A 1 424 ? 2.229 -18.845 -4.280 1.00 52.50 424 PHE A CA 1
ATOM 3318 C C . PHE A 1 424 ? 2.003 -19.598 -2.953 1.00 52.50 424 PHE A C 1
ATOM 3320 O O . PHE A 1 424 ? 2.961 -19.830 -2.215 1.00 52.50 424 PHE A O 1
ATOM 3327 N N . ALA A 1 425 ? 0.771 -20.018 -2.645 1.00 49.88 425 ALA A N 1
ATOM 3328 C CA . ALA A 1 425 ? 0.427 -20.721 -1.402 1.00 49.88 425 ALA A CA 1
ATOM 3329 C C . ALA A 1 425 ? 1.048 -22.131 -1.301 1.00 49.88 425 ALA A C 1
ATOM 3331 O O . ALA A 1 425 ? 1.338 -22.605 -0.200 1.00 49.88 425 ALA A O 1
ATOM 3332 N N . LYS A 1 426 ? 1.315 -22.779 -2.445 1.00 49.03 426 LYS A N 1
ATOM 3333 C CA . LYS A 1 426 ? 1.992 -24.086 -2.543 1.00 49.03 426 LYS A CA 1
ATOM 3334 C C . LYS A 1 426 ? 3.469 -24.082 -2.129 1.00 49.03 426 LYS A C 1
ATOM 3336 O O . LYS A 1 426 ? 4.036 -25.163 -1.978 1.00 49.03 426 LYS A O 1
ATOM 3341 N N . TYR A 1 427 ? 4.097 -22.926 -1.896 1.00 48.06 427 TYR A N 1
ATOM 3342 C CA . TYR A 1 427 ? 5.454 -22.863 -1.335 1.00 48.06 427 TYR A CA 1
ATOM 3343 C C . TYR A 1 427 ? 5.440 -23.150 0.173 1.00 48.06 427 TYR A C 1
ATOM 3345 O O . TYR A 1 427 ? 5.553 -22.265 1.024 1.00 48.06 427 TYR A O 1
ATOM 3353 N N . VAL A 1 428 ? 5.287 -24.436 0.492 1.00 47.19 428 VAL A N 1
ATOM 3354 C CA . VAL A 1 428 ? 5.352 -24.983 1.850 1.00 47.19 428 VAL A CA 1
ATOM 3355 C C . VAL A 1 428 ? 6.749 -24.719 2.438 1.00 47.19 428 VAL A C 1
ATOM 3357 O O . VAL A 1 428 ? 7.747 -24.960 1.753 1.00 47.19 428 VAL A O 1
ATOM 3360 N N . PRO A 1 429 ? 6.868 -24.242 3.694 1.00 44.69 429 PRO A N 1
ATOM 3361 C CA . PRO A 1 429 ? 8.163 -24.146 4.359 1.00 44.69 429 PRO A CA 1
ATOM 3362 C C . PRO A 1 429 ? 8.822 -25.528 4.437 1.00 44.69 429 PRO A C 1
ATOM 3364 O O . PRO A 1 429 ? 8.165 -26.521 4.748 1.00 44.69 429 PRO A O 1
ATOM 3367 N N . ILE A 1 430 ? 10.124 -25.573 4.155 1.00 43.53 430 ILE A N 1
ATOM 3368 C CA . ILE A 1 430 ? 10.932 -26.797 4.156 1.00 43.53 430 ILE A CA 1
ATOM 3369 C C . ILE A 1 430 ? 10.739 -27.538 5.487 1.00 43.53 430 ILE A C 1
ATOM 3371 O O . ILE A 1 430 ? 10.870 -26.939 6.554 1.00 43.53 430 ILE A O 1
ATOM 3375 N N . LYS A 1 431 ? 10.446 -28.845 5.421 1.00 40.97 431 LYS A N 1
ATOM 3376 C CA . LYS A 1 431 ? 10.496 -29.736 6.586 1.00 40.97 431 LYS A CA 1
ATOM 3377 C C . LYS A 1 431 ? 11.956 -29.940 6.992 1.00 40.97 431 LYS A C 1
ATOM 3379 O O . LYS A 1 431 ? 12.592 -30.891 6.554 1.00 40.97 431 LYS A O 1
ATOM 3384 N N . THR A 1 432 ? 12.485 -29.054 7.820 1.00 45.00 432 THR A N 1
ATOM 3385 C CA . THR A 1 432 ? 13.720 -29.301 8.563 1.00 45.00 432 THR A CA 1
ATOM 3386 C C . THR A 1 432 ? 13.388 -30.198 9.754 1.00 45.00 432 THR A C 1
ATOM 3388 O O . THR A 1 432 ? 12.721 -29.781 10.697 1.00 45.00 432 THR A O 1
ATOM 3391 N N . THR A 1 433 ? 13.802 -31.462 9.667 1.00 44.94 433 THR A N 1
ATOM 3392 C CA . THR A 1 433 ? 13.663 -32.480 10.725 1.00 44.94 433 THR A CA 1
ATOM 3393 C C . THR A 1 433 ? 14.820 -32.469 11.725 1.00 44.94 433 THR A C 1
ATOM 3395 O O . THR A 1 433 ? 14.822 -33.259 12.661 1.00 44.94 433 THR A O 1
ATOM 3398 N N . GLU A 1 434 ? 15.805 -31.597 11.523 1.00 50.50 434 GLU A N 1
ATOM 3399 C CA . GLU A 1 434 ? 16.984 -31.472 12.374 1.00 50.50 434 GLU A CA 1
ATOM 3400 C C . GLU A 1 434 ? 16.649 -30.684 13.645 1.00 50.50 434 GLU A C 1
ATOM 3402 O O . GLU A 1 434 ? 16.253 -29.515 13.599 1.00 50.50 434 GLU A O 1
ATOM 3407 N N . THR A 1 435 ? 16.816 -31.337 14.793 1.00 53.59 435 THR A N 1
ATOM 3408 C CA . THR A 1 435 ? 16.852 -30.690 16.103 1.00 53.59 435 THR A CA 1
ATOM 3409 C C . THR A 1 435 ? 18.158 -29.915 16.224 1.00 53.59 435 THR A C 1
ATOM 3411 O O . THR A 1 435 ? 19.234 -30.500 16.297 1.00 53.59 435 THR A O 1
ATOM 3414 N N . VAL A 1 436 ? 18.064 -28.586 16.208 1.00 61.34 436 VAL A N 1
ATOM 3415 C CA . VAL A 1 436 ? 19.218 -27.699 16.374 1.00 61.34 436 VAL A CA 1
ATOM 3416 C C . VAL A 1 436 ? 19.327 -27.329 17.849 1.00 61.34 436 VAL A C 1
ATOM 3418 O O . VAL A 1 436 ? 18.599 -26.456 18.323 1.00 61.34 436 VAL A O 1
ATOM 3421 N N . ASP A 1 437 ? 20.219 -28.012 18.566 1.00 62.50 437 ASP A N 1
ATOM 3422 C CA . ASP A 1 437 ? 20.339 -27.905 20.028 1.00 62.50 437 ASP A CA 1
ATOM 3423 C C . ASP A 1 437 ? 20.832 -26.527 20.496 1.00 62.50 437 ASP A C 1
ATOM 3425 O O . ASP A 1 437 ? 20.452 -26.055 21.567 1.00 62.50 437 ASP A O 1
ATOM 3429 N N . THR A 1 438 ? 21.647 -25.846 19.683 1.00 78.75 438 THR A N 1
ATOM 3430 C CA . THR A 1 438 ? 22.079 -24.463 19.933 1.00 78.75 438 THR A CA 1
ATOM 3431 C C . THR A 1 438 ? 22.068 -23.636 18.652 1.00 78.75 438 THR A C 1
ATOM 3433 O O . THR A 1 438 ? 22.545 -24.061 17.603 1.00 78.75 438 THR A O 1
ATOM 3436 N N . ILE A 1 439 ? 21.522 -22.422 18.744 1.00 82.56 439 ILE A N 1
ATOM 3437 C CA . ILE A 1 439 ? 21.557 -21.416 17.679 1.00 82.56 439 ILE A CA 1
ATOM 3438 C C . ILE A 1 439 ? 22.526 -20.323 18.123 1.00 82.56 439 ILE A C 1
ATOM 3440 O O . ILE A 1 439 ? 22.241 -19.569 19.054 1.00 82.56 439 ILE A O 1
ATOM 3444 N N . SER A 1 440 ? 23.670 -20.258 17.451 1.00 85.81 440 SER A N 1
ATOM 3445 C CA . SER A 1 440 ? 24.732 -19.280 17.680 1.00 85.81 440 SER A CA 1
ATOM 3446 C C . SER A 1 440 ? 24.995 -18.463 16.414 1.00 85.81 440 SER A C 1
ATOM 3448 O O . SER A 1 440 ? 24.484 -18.767 15.334 1.00 85.81 440 SER A O 1
ATOM 3450 N N . GLY A 1 441 ? 25.764 -17.383 16.545 1.00 88.00 441 GLY A N 1
ATOM 3451 C CA . GLY A 1 441 ? 26.203 -16.573 15.409 1.00 88.00 441 GLY A CA 1
ATOM 3452 C C . GLY A 1 441 ? 26.230 -15.083 15.717 1.00 88.00 441 GLY A C 1
ATOM 3453 O O . GLY A 1 441 ? 26.006 -14.652 16.846 1.00 88.00 441 GLY A O 1
ATOM 3454 N N . SER A 1 442 ? 26.507 -14.272 14.697 1.00 92.00 442 SER A N 1
ATOM 3455 C CA . SER A 1 442 ? 26.460 -12.810 14.792 1.00 92.00 442 SER A CA 1
ATOM 3456 C C . SER A 1 442 ? 25.411 -12.235 13.850 1.00 92.00 442 SER A C 1
ATOM 3458 O O . SER A 1 442 ? 25.293 -12.669 12.705 1.00 92.00 442 SER A O 1
ATOM 3460 N N . VAL A 1 443 ? 24.662 -11.235 14.311 1.00 93.62 443 VAL A N 1
ATOM 3461 C CA . VAL A 1 443 ? 23.633 -10.560 13.508 1.00 93.62 443 VAL A CA 1
ATOM 3462 C C . VAL A 1 443 ? 23.680 -9.048 13.694 1.00 93.62 443 VAL A C 1
ATOM 3464 O O . VAL A 1 443 ? 23.764 -8.547 14.815 1.00 93.62 443 VAL A O 1
ATOM 3467 N N . ALA A 1 444 ? 23.597 -8.320 12.586 1.00 93.31 444 ALA A N 1
ATOM 3468 C CA . ALA A 1 444 ? 23.509 -6.866 12.531 1.00 93.31 444 ALA A CA 1
ATOM 3469 C C . ALA A 1 444 ? 22.222 -6.438 11.812 1.00 93.31 444 ALA A C 1
ATOM 3471 O O . ALA A 1 444 ? 21.646 -7.194 11.029 1.00 93.31 444 ALA A O 1
ATOM 3472 N N . THR A 1 445 ? 21.760 -5.215 12.070 1.00 92.00 445 THR A N 1
ATOM 3473 C CA . THR A 1 445 ? 20.589 -4.651 11.387 1.00 92.00 445 THR A CA 1
ATOM 3474 C C . THR A 1 445 ? 20.714 -3.147 11.197 1.00 92.00 445 THR A C 1
ATOM 3476 O O . THR A 1 445 ? 21.068 -2.435 12.136 1.00 92.00 445 THR A O 1
ATOM 3479 N N . THR A 1 446 ? 20.362 -2.646 10.011 1.00 87.94 446 THR A N 1
ATOM 3480 C CA . THR A 1 446 ? 20.226 -1.200 9.745 1.00 87.94 446 THR A CA 1
ATOM 3481 C C . THR A 1 446 ? 18.784 -0.699 9.836 1.00 87.94 446 THR A C 1
ATOM 3483 O O . THR A 1 446 ? 18.554 0.510 9.795 1.00 87.94 446 THR A O 1
ATOM 3486 N N . THR A 1 447 ? 17.796 -1.586 10.017 1.00 84.94 447 THR A N 1
ATOM 3487 C CA . THR A 1 447 ? 16.382 -1.199 10.159 1.00 84.94 447 THR A CA 1
ATOM 3488 C C . THR A 1 447 ? 15.885 -1.287 11.604 1.00 84.94 447 THR A C 1
ATOM 3490 O O . THR A 1 447 ? 16.220 -2.201 12.365 1.00 84.94 447 THR A O 1
ATOM 3493 N N . ILE A 1 448 ? 15.013 -0.339 11.975 1.00 80.88 448 ILE A N 1
ATOM 3494 C CA . ILE A 1 448 ? 14.290 -0.332 13.259 1.00 80.88 448 ILE A CA 1
ATOM 3495 C C . ILE A 1 448 ? 13.392 -1.577 13.375 1.00 80.88 448 ILE A C 1
ATOM 3497 O O . ILE A 1 448 ? 13.264 -2.143 14.460 1.00 80.88 448 ILE A O 1
ATOM 3501 N N . SER A 1 449 ? 12.805 -2.043 12.264 1.00 82.00 449 SER A N 1
ATOM 3502 C CA . SER A 1 449 ? 12.015 -3.282 12.216 1.00 82.00 449 SER A CA 1
ATOM 3503 C C . SER A 1 449 ? 12.869 -4.511 12.528 1.00 82.00 449 SER A C 1
ATOM 3505 O O . SER A 1 449 ? 12.459 -5.328 13.353 1.00 82.00 449 SER A O 1
ATOM 3507 N N . GLY A 1 450 ? 14.066 -4.616 11.941 1.00 87.94 450 GLY A N 1
ATOM 3508 C CA . GLY A 1 450 ? 15.028 -5.672 12.245 1.00 87.94 450 GLY A CA 1
ATOM 3509 C C . GLY A 1 450 ? 15.467 -5.655 13.708 1.00 87.94 450 GLY A C 1
ATOM 3510 O O . GLY A 1 450 ? 15.445 -6.698 14.354 1.00 87.94 450 GLY A O 1
ATOM 3511 N N . MET A 1 451 ? 15.747 -4.481 14.286 1.00 88.81 451 MET A N 1
ATOM 3512 C CA . MET A 1 451 ? 16.111 -4.373 15.709 1.00 88.81 451 MET A CA 1
ATOM 3513 C C . MET A 1 451 ? 14.937 -4.734 16.635 1.00 88.81 451 MET A C 1
ATOM 3515 O O . MET A 1 451 ? 15.107 -5.463 17.610 1.00 88.81 451 MET A O 1
ATOM 3519 N N . SER A 1 452 ? 13.717 -4.297 16.303 1.00 85.38 452 SER A N 1
ATOM 3520 C CA . SER A 1 452 ? 12.500 -4.686 17.028 1.00 85.38 452 SER A CA 1
ATOM 3521 C C . SER A 1 452 ? 12.240 -6.193 16.957 1.00 85.38 452 SER A C 1
ATOM 3523 O O . SER A 1 452 ? 11.684 -6.760 17.897 1.00 85.38 452 SER A O 1
ATOM 3525 N N . TRP A 1 453 ? 12.618 -6.855 15.862 1.00 89.00 453 TRP A N 1
ATOM 3526 C CA . TRP A 1 453 ? 12.558 -8.310 15.737 1.00 89.00 453 TRP A CA 1
ATOM 3527 C C . TRP A 1 453 ? 13.650 -9.000 16.567 1.00 89.00 453 TRP A C 1
ATOM 3529 O O . TRP A 1 453 ? 13.324 -9.871 17.372 1.00 89.00 453 TRP A O 1
ATOM 3539 N N . LEU A 1 454 ? 14.908 -8.558 16.461 1.00 90.56 454 LEU A N 1
ATOM 3540 C CA . LEU A 1 454 ? 16.033 -9.111 17.224 1.00 90.56 454 LEU A CA 1
ATOM 3541 C C . LEU A 1 454 ? 15.803 -9.053 18.733 1.00 90.56 454 LEU A C 1
ATOM 3543 O O . LEU A 1 454 ? 15.997 -10.064 19.396 1.00 90.56 454 LEU A O 1
ATOM 3547 N N . ASN A 1 455 ? 15.278 -7.945 19.262 1.00 88.75 455 ASN A N 1
ATOM 3548 C CA . ASN A 1 455 ? 14.956 -7.813 20.689 1.00 88.75 455 ASN A CA 1
ATOM 3549 C C . ASN A 1 455 ? 13.930 -8.847 21.204 1.00 88.75 455 ASN A C 1
ATOM 3551 O O . ASN A 1 455 ? 13.824 -9.039 22.411 1.00 88.75 455 ASN A O 1
ATOM 3555 N N . LYS A 1 456 ? 13.163 -9.499 20.316 1.00 89.50 456 LYS A N 1
ATOM 3556 C CA . LYS A 1 456 ? 12.247 -10.603 20.662 1.00 89.50 456 LYS A CA 1
ATOM 3557 C C . LYS A 1 456 ? 12.922 -11.973 20.556 1.00 89.50 456 LYS A C 1
ATOM 3559 O O . LYS A 1 456 ? 12.508 -12.898 21.240 1.00 89.50 456 LYS A O 1
ATOM 3564 N N . VAL A 1 457 ? 13.914 -12.103 19.675 1.00 89.94 457 VAL A N 1
ATOM 3565 C CA . VAL A 1 457 ? 14.542 -13.376 19.284 1.00 89.94 457 VAL A CA 1
ATOM 3566 C C . VAL A 1 457 ? 15.826 -13.657 20.063 1.00 89.94 457 VAL A C 1
ATOM 3568 O O . VAL A 1 457 ? 16.006 -14.774 20.534 1.00 89.94 457 VAL A O 1
ATOM 3571 N N . SER A 1 458 ? 16.697 -12.664 20.261 1.00 90.00 458 SER A N 1
ATOM 3572 C CA . SER A 1 458 ? 17.963 -12.856 20.979 1.00 90.00 458 SER A CA 1
ATOM 3573 C C . SER A 1 458 ? 17.817 -13.326 22.436 1.00 90.00 458 SER A C 1
ATOM 3575 O O . SER A 1 458 ? 18.679 -14.081 22.864 1.00 90.00 458 SER A O 1
ATOM 3577 N N . PRO A 1 459 ? 16.751 -13.005 23.207 1.00 89.69 459 PRO A N 1
ATOM 3578 C CA . PRO A 1 459 ? 16.575 -13.578 24.548 1.00 89.69 459 PRO A CA 1
ATOM 3579 C C . PRO A 1 459 ? 16.333 -15.098 24.564 1.00 89.69 459 PRO A C 1
ATOM 3581 O O . PRO A 1 459 ? 16.390 -15.702 25.629 1.00 89.69 459 PRO A O 1
ATOM 3584 N N . ILE A 1 460 ? 16.028 -15.707 23.412 1.00 88.94 460 ILE A N 1
ATOM 3585 C CA . ILE A 1 460 ? 15.747 -17.147 23.266 1.00 88.94 460 ILE A CA 1
ATOM 3586 C C . ILE A 1 460 ? 16.992 -17.909 22.791 1.00 88.94 460 ILE A C 1
ATOM 3588 O O . ILE A 1 460 ? 17.088 -19.116 22.989 1.00 88.94 460 ILE A O 1
ATOM 3592 N N . PHE A 1 461 ? 17.962 -17.203 22.208 1.00 90.88 461 PHE A N 1
ATOM 3593 C CA . PHE A 1 461 ? 19.216 -17.760 21.710 1.00 90.88 461 PHE A CA 1
ATOM 3594 C C . PHE A 1 461 ? 20.389 -17.034 22.392 1.00 90.88 461 PHE A C 1
ATOM 3596 O O . PHE A 1 461 ? 20.882 -16.048 21.844 1.00 90.88 461 PHE A O 1
ATOM 3603 N N . PRO A 1 462 ? 20.826 -17.475 23.591 1.00 87.12 462 PRO A N 1
ATOM 3604 C CA . PRO A 1 462 ? 21.872 -16.794 24.365 1.00 87.12 462 PRO A CA 1
ATOM 3605 C C . PRO A 1 462 ? 23.186 -16.596 23.595 1.00 87.12 462 PRO A C 1
ATOM 3607 O O . PRO A 1 462 ? 23.829 -15.558 23.731 1.00 87.12 462 PRO A O 1
ATOM 3610 N N . GLU A 1 463 ? 23.524 -17.546 22.719 1.00 90.62 463 GLU A N 1
ATOM 3611 C CA . GLU A 1 463 ? 24.725 -17.532 21.871 1.00 90.62 463 GLU A CA 1
ATOM 3612 C C . GLU A 1 463 ? 24.596 -16.645 20.611 1.00 90.62 463 GLU A C 1
ATOM 3614 O O . GLU A 1 463 ? 25.510 -16.586 19.780 1.00 90.62 463 GLU A O 1
ATOM 3619 N N . LEU A 1 464 ? 23.466 -15.947 20.426 1.00 91.44 464 LEU A N 1
ATOM 3620 C CA . LEU A 1 464 ? 23.245 -15.037 19.301 1.00 91.44 464 LEU A CA 1
ATOM 3621 C C . LEU A 1 464 ? 23.746 -13.621 19.622 1.00 91.44 464 LEU A C 1
ATOM 3623 O O . LEU A 1 464 ? 23.073 -12.807 20.265 1.00 91.44 464 LEU A O 1
ATOM 3627 N N . ARG A 1 465 ? 24.915 -13.271 19.085 1.00 91.56 465 ARG A N 1
ATOM 3628 C CA . ARG A 1 465 ? 25.540 -11.959 19.277 1.00 91.56 465 ARG A CA 1
ATOM 3629 C C . ARG A 1 465 ? 24.896 -10.885 18.394 1.00 91.56 465 ARG A C 1
ATOM 3631 O O . ARG A 1 465 ? 25.138 -10.814 17.189 1.00 91.56 465 ARG A O 1
ATOM 3638 N N . VAL A 1 466 ? 24.147 -9.968 19.009 1.00 91.50 466 VAL A N 1
ATOM 3639 C CA . VAL A 1 466 ? 23.619 -8.773 18.324 1.00 91.50 466 VAL A CA 1
ATOM 3640 C C . VAL A 1 466 ? 24.703 -7.695 18.207 1.00 91.50 466 VAL A C 1
ATOM 3642 O O . VAL A 1 466 ? 25.097 -7.063 19.192 1.00 91.50 466 VAL A O 1
ATOM 3645 N N . ILE A 1 467 ? 25.169 -7.449 16.984 1.00 90.75 467 ILE A N 1
ATOM 3646 C CA . ILE A 1 467 ? 26.154 -6.417 16.654 1.00 90.75 467 ILE A CA 1
ATOM 3647 C C . ILE A 1 467 ? 25.446 -5.064 16.509 1.00 90.75 467 ILE A C 1
ATOM 3649 O O . ILE A 1 467 ? 24.634 -4.852 15.611 1.00 90.75 467 ILE A O 1
ATOM 3653 N N . LYS A 1 468 ? 25.783 -4.127 17.405 1.00 84.69 468 LYS A N 1
ATOM 3654 C CA . LYS A 1 468 ? 25.247 -2.750 17.416 1.00 84.69 468 LYS A CA 1
ATOM 3655 C C . LYS A 1 468 ? 26.107 -1.739 16.648 1.00 84.69 468 LYS A C 1
ATOM 3657 O O . LYS A 1 468 ? 25.609 -0.677 16.297 1.00 84.69 468 LYS A O 1
ATOM 3662 N N . ASN A 1 469 ? 27.387 -2.042 16.421 1.00 80.56 469 ASN A N 1
ATOM 3663 C CA . ASN A 1 469 ? 28.317 -1.182 15.689 1.00 80.56 469 ASN A CA 1
ATOM 3664 C C . ASN A 1 469 ? 28.537 -1.752 14.283 1.00 80.56 469 ASN A C 1
ATOM 3666 O O . ASN A 1 469 ? 29.060 -2.856 14.145 1.00 80.56 469 ASN A O 1
ATOM 3670 N N . THR A 1 470 ? 28.173 -0.993 13.251 1.00 75.75 470 THR A N 1
ATOM 3671 C CA . THR A 1 470 ? 28.318 -1.380 11.838 1.00 75.75 470 THR A CA 1
ATOM 3672 C C . THR A 1 470 ? 29.760 -1.691 11.442 1.00 75.75 470 THR A C 1
ATOM 3674 O O . THR A 1 470 ? 29.983 -2.526 10.573 1.00 75.75 470 THR A O 1
ATOM 3677 N N . ASN A 1 471 ? 30.743 -1.093 12.119 1.00 76.19 471 ASN A N 1
ATOM 3678 C CA . ASN A 1 471 ? 32.165 -1.314 11.843 1.00 76.19 471 ASN A CA 1
ATOM 3679 C C . ASN A 1 471 ? 32.667 -2.685 12.338 1.00 76.19 471 ASN A C 1
ATOM 3681 O O . ASN A 1 471 ? 33.803 -3.051 12.060 1.00 76.19 471 ASN A O 1
ATOM 3685 N N . ALA A 1 472 ? 31.845 -3.429 13.087 1.00 75.81 472 ALA A N 1
ATOM 3686 C CA . ALA A 1 472 ? 32.157 -4.766 13.590 1.00 75.81 472 ALA A CA 1
ATOM 3687 C C . ALA A 1 472 ? 31.465 -5.891 12.793 1.00 75.81 472 ALA A C 1
ATOM 3689 O O . ALA A 1 472 ? 31.497 -7.042 13.226 1.00 75.81 472 ALA A O 1
ATOM 3690 N N . ILE A 1 473 ? 30.828 -5.583 11.656 1.00 80.50 473 ILE A N 1
ATOM 3691 C CA . ILE A 1 473 ? 30.224 -6.584 10.764 1.00 80.50 473 ILE A CA 1
ATOM 3692 C C . ILE A 1 473 ? 31.351 -7.379 10.087 1.00 80.50 473 ILE A C 1
ATOM 3694 O O . ILE A 1 473 ? 31.966 -6.926 9.126 1.00 80.50 473 ILE A O 1
ATOM 3698 N N . GLY A 1 474 ? 31.644 -8.561 10.632 1.00 74.88 474 GLY A N 1
ATOM 3699 C CA . GLY A 1 474 ? 32.582 -9.528 10.057 1.00 74.88 474 GLY A CA 1
ATOM 3700 C C . GLY A 1 474 ? 31.904 -10.474 9.061 1.00 74.88 474 GLY A C 1
ATOM 3701 O O . GLY A 1 474 ? 30.676 -10.545 9.014 1.00 74.88 474 GLY A O 1
ATOM 3702 N N . GLY A 1 475 ? 32.702 -11.244 8.311 1.00 70.38 475 GLY A N 1
ATOM 3703 C CA . GLY A 1 475 ? 32.239 -12.090 7.199 1.00 70.38 475 GLY A CA 1
ATOM 3704 C C . GLY A 1 475 ? 30.999 -12.941 7.500 1.00 70.38 475 GLY A C 1
ATOM 3705 O O . GLY A 1 475 ? 30.003 -12.814 6.796 1.00 70.38 475 GLY A O 1
ATOM 3706 N N . GLU A 1 476 ? 31.018 -13.735 8.575 1.00 81.94 476 GLU A N 1
ATOM 3707 C CA . GLU A 1 476 ? 29.925 -14.652 8.963 1.00 81.94 476 GLU A CA 1
ATOM 3708 C C . GLU A 1 476 ? 28.694 -13.967 9.603 1.00 81.94 476 GLU A C 1
ATOM 3710 O O . GLU A 1 476 ? 27.784 -14.637 10.089 1.00 81.94 476 GLU A O 1
ATOM 3715 N N . THR A 1 477 ? 28.639 -12.632 9.642 1.00 90.19 477 THR A N 1
ATOM 3716 C CA . THR A 1 477 ? 27.502 -11.900 10.225 1.00 90.19 477 THR A CA 1
ATOM 3717 C C . THR A 1 477 ? 26.278 -11.986 9.312 1.00 90.19 477 THR A C 1
ATOM 3719 O O . THR A 1 477 ? 26.373 -11.683 8.124 1.00 90.19 477 THR A O 1
ATOM 3722 N N . LEU A 1 478 ? 25.097 -12.292 9.860 1.00 93.56 478 LEU A N 1
ATOM 3723 C CA . LEU A 1 478 ? 23.837 -12.037 9.159 1.00 93.56 478 LEU A CA 1
ATOM 3724 C C . LEU A 1 478 ? 23.554 -10.530 9.151 1.00 93.56 478 LEU A C 1
ATOM 3726 O O . LEU A 1 478 ? 23.336 -9.933 10.206 1.00 93.56 478 LEU A O 1
ATOM 3730 N N . MET A 1 479 ? 23.490 -9.921 7.971 1.00 93.62 479 MET A N 1
ATOM 3731 C CA . MET A 1 479 ? 23.116 -8.516 7.814 1.00 93.62 479 MET A CA 1
ATOM 3732 C C . MET A 1 479 ? 21.635 -8.379 7.436 1.00 93.62 479 MET A C 1
ATOM 3734 O O . MET A 1 479 ? 21.224 -8.789 6.354 1.00 93.62 479 MET A O 1
ATOM 3738 N N . ILE A 1 480 ? 20.829 -7.782 8.316 1.00 92.69 480 ILE A N 1
ATOM 3739 C CA . ILE A 1 480 ? 19.410 -7.471 8.080 1.00 92.69 480 ILE A CA 1
ATOM 3740 C C . ILE A 1 480 ? 19.288 -6.017 7.608 1.00 92.69 480 ILE A C 1
ATOM 3742 O O . ILE A 1 480 ? 19.693 -5.091 8.313 1.00 92.69 480 ILE A O 1
ATOM 3746 N N . GLY A 1 481 ? 18.700 -5.777 6.438 1.00 89.69 481 GLY A N 1
ATOM 3747 C CA . GLY A 1 481 ? 18.566 -4.406 5.950 1.00 89.69 481 GLY A CA 1
ATOM 3748 C C . GLY A 1 481 ? 17.608 -4.214 4.784 1.00 89.69 481 GLY A C 1
ATOM 3749 O O . GLY A 1 481 ? 17.054 -5.160 4.230 1.00 89.69 481 GLY A O 1
ATOM 3750 N N . ARG A 1 482 ? 17.430 -2.948 4.405 1.00 86.69 482 ARG A N 1
ATOM 3751 C CA . ARG A 1 482 ? 16.744 -2.513 3.179 1.00 86.69 482 ARG A CA 1
ATOM 3752 C C . ARG A 1 482 ? 17.746 -1.903 2.193 1.00 86.69 482 ARG A C 1
ATOM 3754 O O . ARG A 1 482 ? 18.832 -1.497 2.612 1.00 86.69 482 ARG A O 1
ATOM 3761 N N . MET A 1 483 ? 17.333 -1.782 0.931 1.00 85.38 483 MET A N 1
ATOM 3762 C CA . MET A 1 483 ? 18.057 -1.038 -0.112 1.00 85.38 483 MET A CA 1
ATOM 3763 C C . MET A 1 483 ? 18.398 0.391 0.353 1.00 85.38 483 MET A C 1
ATOM 3765 O O . MET A 1 483 ? 17.662 0.986 1.149 1.00 85.38 483 MET A O 1
ATOM 3769 N N . GLY A 1 484 ? 19.538 0.916 -0.086 1.00 83.06 484 GLY A N 1
ATOM 3770 C CA . GLY A 1 484 ? 20.141 2.167 0.372 1.00 83.06 484 GLY A CA 1
ATOM 3771 C C . GLY A 1 484 ? 20.783 2.097 1.764 1.00 83.06 484 GLY A C 1
ATOM 3772 O O . GLY A 1 484 ? 21.307 3.099 2.246 1.00 83.06 484 GLY A O 1
ATOM 3773 N N . SER A 1 485 ? 20.727 0.947 2.447 1.00 86.06 485 SER A N 1
ATOM 3774 C CA . SER A 1 485 ? 21.323 0.747 3.777 1.00 86.06 485 SER A CA 1
ATOM 3775 C C . SER A 1 485 ? 21.865 -0.670 3.998 1.00 86.06 485 SER A C 1
ATOM 3777 O O . SER A 1 485 ? 21.960 -1.121 5.144 1.00 86.06 485 SER A O 1
ATOM 3779 N N . LEU A 1 486 ? 22.166 -1.405 2.925 1.00 88.81 486 LEU A N 1
ATOM 3780 C CA . LEU A 1 486 ? 22.852 -2.691 3.021 1.00 88.81 486 LEU A CA 1
ATOM 3781 C C . LEU A 1 486 ? 24.351 -2.468 3.247 1.00 88.81 486 LEU A C 1
ATOM 3783 O O . LEU A 1 486 ? 24.939 -1.525 2.724 1.00 88.81 486 LEU A O 1
ATOM 3787 N N . LEU A 1 487 ? 24.965 -3.352 4.030 1.00 90.12 487 LEU A N 1
ATOM 3788 C CA . LEU A 1 487 ? 26.406 -3.380 4.273 1.00 90.12 487 LEU A CA 1
ATOM 3789 C C . LEU A 1 487 ? 26.954 -4.749 3.837 1.00 90.12 487 LEU A C 1
ATOM 3791 O O . LEU A 1 487 ? 26.210 -5.731 3.930 1.00 90.12 487 LEU A O 1
ATOM 3795 N N . PRO A 1 488 ? 28.211 -4.839 3.359 1.00 91.56 488 PRO A N 1
ATOM 3796 C CA . PRO A 1 488 ? 28.813 -6.106 2.948 1.00 91.56 488 PRO A CA 1
ATOM 3797 C C . PRO A 1 488 ? 28.773 -7.162 4.059 1.00 91.56 488 PRO A C 1
ATOM 3799 O O . PRO A 1 488 ? 29.216 -6.909 5.178 1.00 91.56 488 PRO A O 1
ATOM 3802 N N . ALA A 1 489 ? 28.257 -8.347 3.735 1.00 92.88 489 ALA A N 1
ATOM 3803 C CA . ALA A 1 489 ? 28.214 -9.511 4.615 1.00 92.88 489 ALA A CA 1
ATOM 3804 C C . ALA A 1 489 ? 28.025 -10.790 3.786 1.00 92.88 489 ALA A C 1
ATOM 3806 O O . ALA A 1 489 ? 27.398 -10.753 2.726 1.00 92.88 489 ALA A O 1
ATOM 3807 N N . LYS A 1 490 ? 28.512 -11.940 4.272 1.00 91.56 490 LYS A N 1
ATOM 3808 C CA . LYS A 1 490 ? 28.375 -13.231 3.570 1.00 91.56 490 LYS A CA 1
ATOM 3809 C C . LYS A 1 490 ? 26.918 -13.691 3.475 1.00 91.56 490 LYS A C 1
ATOM 3811 O O . LYS A 1 490 ? 26.547 -14.318 2.483 1.00 91.56 490 LYS A O 1
ATOM 3816 N N . ARG A 1 491 ? 26.095 -13.373 4.484 1.00 93.75 491 ARG A N 1
ATOM 3817 C CA . ARG A 1 491 ? 24.648 -13.632 4.494 1.00 93.75 491 ARG A CA 1
ATOM 3818 C C . ARG A 1 491 ? 23.878 -12.323 4.663 1.00 93.75 491 ARG A C 1
ATOM 3820 O O . ARG A 1 491 ? 24.057 -11.625 5.660 1.00 93.75 491 ARG A O 1
ATOM 3827 N N . ILE A 1 492 ? 22.984 -12.013 3.727 1.00 94.19 492 ILE A N 1
ATOM 3828 C CA . ILE A 1 492 ? 22.145 -10.804 3.769 1.00 94.19 492 ILE A CA 1
ATOM 3829 C C . ILE A 1 492 ? 20.671 -11.206 3.793 1.00 94.19 492 ILE A C 1
ATOM 3831 O O . ILE A 1 492 ? 20.228 -12.004 2.975 1.00 94.19 492 ILE A O 1
ATOM 3835 N N . TRP A 1 493 ? 19.881 -10.634 4.699 1.00 93.38 493 TRP A N 1
ATOM 3836 C CA . TRP A 1 493 ? 18.425 -10.764 4.707 1.00 93.38 493 TRP A CA 1
ATOM 3837 C C . TRP A 1 493 ? 17.791 -9.413 4.347 1.00 93.38 493 TRP A C 1
ATOM 3839 O O . TRP A 1 493 ? 18.016 -8.407 5.026 1.00 93.38 493 TRP A O 1
ATOM 3849 N N . VAL A 1 494 ? 17.017 -9.383 3.260 1.00 89.75 494 VAL A N 1
ATOM 3850 C CA . VAL A 1 494 ? 16.496 -8.146 2.653 1.00 89.75 494 VAL A CA 1
ATOM 3851 C C . VAL A 1 494 ? 15.037 -7.906 3.067 1.00 89.75 494 VAL A C 1
ATOM 3853 O O . VAL A 1 494 ? 14.141 -8.632 2.629 1.00 89.75 494 VAL A O 1
ATOM 3856 N N . ASP A 1 495 ? 14.803 -6.852 3.865 1.00 76.31 495 ASP A N 1
ATOM 3857 C CA . ASP A 1 495 ? 13.486 -6.394 4.365 1.00 76.31 495 ASP A CA 1
ATOM 3858 C C . ASP A 1 495 ? 12.477 -6.196 3.228 1.00 76.31 495 ASP A C 1
ATOM 3860 O O . ASP A 1 495 ? 11.356 -6.707 3.279 1.00 76.31 495 ASP A O 1
ATOM 3864 N N . ALA A 1 496 ? 12.891 -5.460 2.199 1.00 71.06 496 ALA A N 1
ATOM 3865 C CA . ALA A 1 496 ? 12.133 -5.225 0.983 1.00 71.06 496 ALA A CA 1
ATOM 3866 C C . ALA A 1 496 ? 13.099 -4.930 -0.170 1.00 71.06 496 ALA A C 1
ATOM 3868 O O . ALA A 1 496 ? 14.098 -4.236 0.019 1.00 71.06 496 ALA A O 1
ATOM 3869 N N . PHE A 1 497 ? 12.782 -5.452 -1.353 1.00 70.62 497 PHE A N 1
ATOM 3870 C CA . PHE A 1 497 ? 13.499 -5.184 -2.593 1.00 70.62 497 PHE A CA 1
ATOM 3871 C C . PHE A 1 497 ? 12.524 -4.543 -3.579 1.00 70.62 497 PHE A C 1
ATOM 3873 O O . PHE A 1 497 ? 11.501 -5.141 -3.917 1.00 70.62 497 PHE A O 1
ATOM 3880 N N . PHE A 1 498 ? 12.843 -3.339 -4.042 1.00 68.56 498 PHE A N 1
ATOM 3881 C CA . PHE A 1 498 ? 12.096 -2.637 -5.078 1.00 68.56 498 PHE A CA 1
ATOM 3882 C C . PHE A 1 498 ? 13.068 -2.320 -6.207 1.00 68.56 498 PHE A C 1
ATOM 3884 O O . PHE A 1 498 ? 14.034 -1.598 -5.997 1.00 68.56 498 PHE A O 1
ATOM 3891 N N . GLU A 1 499 ? 12.823 -2.845 -7.409 1.00 64.25 499 GLU A N 1
ATOM 3892 C CA . GLU A 1 499 ? 13.754 -2.703 -8.543 1.00 64.25 499 GLU A CA 1
ATOM 3893 C C . GLU A 1 499 ? 14.080 -1.237 -8.867 1.00 64.25 499 GLU A C 1
ATOM 3895 O O . GLU A 1 499 ? 15.211 -0.910 -9.199 1.00 64.25 499 GLU A O 1
ATOM 3900 N N . LYS A 1 500 ? 13.098 -0.343 -8.698 1.00 62.34 500 LYS A N 1
ATOM 3901 C CA . LYS A 1 500 ? 13.236 1.105 -8.922 1.00 62.34 500 LYS A CA 1
ATOM 3902 C C . LYS A 1 500 ? 14.030 1.841 -7.836 1.00 62.34 500 LYS A C 1
ATOM 3904 O O . LYS A 1 500 ? 14.353 3.006 -8.025 1.00 62.34 500 LYS A O 1
ATOM 3909 N N . GLU A 1 501 ? 14.292 1.189 -6.706 1.00 59.06 501 GLU A N 1
ATOM 3910 C CA . GLU A 1 501 ? 15.068 1.717 -5.574 1.00 59.06 501 GLU A CA 1
ATOM 3911 C C . GLU A 1 501 ? 16.419 0.993 -5.428 1.00 59.06 501 GLU A C 1
ATOM 3913 O O . GLU A 1 501 ? 17.196 1.315 -4.534 1.00 59.06 501 GLU A O 1
ATOM 3918 N N . ALA A 1 502 ? 16.708 0.008 -6.288 1.00 62.22 502 ALA A N 1
ATOM 3919 C CA . ALA A 1 502 ? 17.965 -0.723 -6.284 1.00 62.22 502 ALA A CA 1
ATOM 3920 C C . ALA A 1 502 ? 19.065 0.118 -6.947 1.00 62.22 502 ALA A C 1
ATOM 3922 O O . ALA A 1 502 ? 19.163 0.176 -8.171 1.00 62.22 502 ALA A O 1
ATOM 3923 N N . ILE A 1 503 ? 19.893 0.766 -6.129 1.00 67.88 503 ILE A N 1
ATOM 3924 C CA . ILE A 1 503 ? 21.071 1.507 -6.592 1.00 67.88 503 ILE A CA 1
ATOM 3925 C C . ILE A 1 503 ? 22.188 0.496 -6.907 1.00 67.88 503 ILE A C 1
ATOM 3927 O O . ILE A 1 503 ? 22.302 -0.537 -6.239 1.00 67.88 503 ILE A O 1
ATOM 3931 N N . ASP A 1 504 ? 23.049 0.784 -7.888 1.00 77.94 504 ASP A N 1
ATOM 3932 C CA . ASP A 1 504 ? 24.170 -0.095 -8.268 1.00 77.94 504 ASP A CA 1
ATOM 3933 C C . ASP A 1 504 ? 25.076 -0.482 -7.087 1.00 77.94 504 ASP A C 1
ATOM 3935 O O . ASP A 1 504 ? 25.607 -1.593 -7.054 1.00 77.94 504 ASP A O 1
ATOM 3939 N N . SER A 1 505 ? 25.197 0.393 -6.082 1.00 81.31 505 SER A N 1
ATOM 3940 C CA . SER A 1 505 ? 25.900 0.126 -4.824 1.00 81.31 505 SER A CA 1
ATOM 3941 C C . SER A 1 505 ? 25.267 -1.005 -4.008 1.00 81.31 505 SER A C 1
ATOM 3943 O O . SER A 1 505 ? 25.987 -1.865 -3.507 1.00 81.31 505 SER A O 1
ATOM 3945 N N . ASP A 1 506 ? 23.935 -1.056 -3.898 1.00 86.19 506 ASP A N 1
ATOM 3946 C CA . ASP A 1 506 ? 23.252 -2.155 -3.203 1.00 86.19 506 ASP A CA 1
ATOM 3947 C C . ASP A 1 506 ? 23.370 -3.455 -3.997 1.00 86.19 506 ASP A C 1
ATOM 3949 O O . ASP A 1 506 ? 23.576 -4.518 -3.418 1.00 86.19 506 ASP A O 1
ATOM 3953 N N . LEU A 1 507 ? 23.280 -3.385 -5.330 1.00 88.94 507 LEU A N 1
ATOM 3954 C CA . LEU A 1 507 ? 23.494 -4.554 -6.183 1.00 88.94 507 LEU A CA 1
ATOM 3955 C C . LEU A 1 507 ? 24.936 -5.067 -6.076 1.00 88.94 507 LEU A C 1
ATOM 3957 O O . LEU A 1 507 ? 25.139 -6.275 -6.082 1.00 88.94 507 LEU A O 1
ATOM 3961 N N . ALA A 1 508 ? 25.937 -4.196 -5.926 1.00 90.00 508 ALA A N 1
ATOM 3962 C CA . ALA A 1 508 ? 27.315 -4.602 -5.647 1.00 90.00 508 ALA A CA 1
ATOM 3963 C C . ALA A 1 508 ? 27.458 -5.292 -4.275 1.00 90.00 508 ALA A C 1
ATOM 3965 O O . ALA A 1 508 ? 28.113 -6.329 -4.189 1.00 90.00 508 ALA A O 1
ATOM 3966 N N . VAL A 1 509 ? 26.798 -4.777 -3.231 1.00 91.94 509 VAL A N 1
ATOM 3967 C CA . VAL A 1 509 ? 26.745 -5.412 -1.898 1.00 91.94 509 VAL A CA 1
ATOM 3968 C C . VAL A 1 509 ? 26.032 -6.770 -1.938 1.00 91.94 509 VAL A C 1
ATOM 3970 O O . VAL A 1 509 ? 26.490 -7.728 -1.325 1.00 91.94 509 VAL A O 1
ATOM 3973 N N . LEU A 1 510 ? 24.936 -6.893 -2.689 1.00 93.75 510 LEU A N 1
ATOM 3974 C CA . LEU A 1 510 ? 24.215 -8.158 -2.843 1.00 93.75 510 LEU A CA 1
ATOM 3975 C C . LEU A 1 510 ? 24.994 -9.177 -3.695 1.00 93.75 510 LEU A C 1
ATOM 3977 O O . LEU A 1 510 ? 24.924 -10.369 -3.413 1.00 93.75 510 LEU A O 1
ATOM 3981 N N . ARG A 1 511 ? 25.773 -8.736 -4.696 1.00 94.12 511 ARG A N 1
ATOM 3982 C CA . ARG A 1 511 ? 26.658 -9.607 -5.500 1.00 94.12 511 ARG A CA 1
ATOM 3983 C C . ARG A 1 511 ? 27.807 -10.221 -4.696 1.00 94.12 511 ARG A C 1
ATOM 3985 O O . ARG A 1 511 ? 28.292 -11.273 -5.096 1.00 94.12 511 ARG A O 1
ATOM 3992 N N . SER A 1 512 ? 28.264 -9.577 -3.619 1.00 92.56 512 SER A N 1
ATOM 3993 C CA . SER A 1 512 ? 29.350 -10.096 -2.771 1.00 92.56 512 SER A CA 1
ATOM 3994 C C . SER A 1 512 ? 28.870 -10.991 -1.623 1.00 92.56 512 SER A C 1
ATOM 3996 O O . SER A 1 512 ? 29.692 -11.629 -0.964 1.00 92.56 512 SER A O 1
ATOM 3998 N N . ALA A 1 513 ? 27.556 -11.094 -1.401 1.00 94.25 513 ALA A N 1
ATOM 3999 C CA . ALA A 1 513 ? 26.984 -12.068 -0.481 1.00 94.25 513 ALA A CA 1
ATOM 4000 C C . ALA A 1 513 ? 27.050 -13.486 -1.074 1.00 94.25 513 ALA A C 1
ATOM 4002 O O . ALA A 1 513 ? 26.758 -13.699 -2.248 1.00 94.25 513 ALA A O 1
ATOM 4003 N N . ALA A 1 514 ? 27.357 -14.482 -0.241 1.00 92.50 514 ALA A N 1
ATOM 4004 C CA . ALA A 1 514 ? 27.244 -15.890 -0.620 1.00 92.50 514 ALA A CA 1
ATOM 4005 C C . ALA A 1 514 ? 25.778 -16.361 -0.610 1.00 92.50 514 ALA A C 1
ATOM 4007 O O . ALA A 1 514 ? 25.388 -17.222 -1.401 1.00 92.50 514 ALA A O 1
ATOM 4008 N N . GLN A 1 515 ? 24.959 -15.792 0.282 1.00 94.88 515 GLN A N 1
ATOM 4009 C CA . GLN A 1 515 ? 23.545 -16.131 0.419 1.00 94.88 515 GLN A CA 1
ATOM 4010 C C . GLN A 1 515 ? 22.696 -14.891 0.709 1.00 94.88 515 GLN A C 1
ATOM 4012 O O . GLN A 1 515 ? 23.017 -14.079 1.581 1.00 94.88 515 GLN A O 1
ATOM 4017 N N . ILE A 1 516 ? 21.576 -14.777 0.001 1.00 94.81 516 ILE A N 1
ATOM 4018 C CA . ILE A 1 516 ? 20.555 -13.756 0.220 1.00 94.81 516 ILE A CA 1
ATOM 4019 C C . ILE A 1 516 ? 19.263 -14.437 0.656 1.00 94.81 516 ILE A C 1
ATOM 4021 O O . ILE A 1 516 ? 18.812 -15.403 0.046 1.00 94.81 516 ILE A O 1
ATOM 4025 N N . PHE A 1 517 ? 18.624 -13.889 1.677 1.00 93.12 517 PHE A N 1
ATOM 4026 C CA . PHE A 1 517 ? 17.305 -14.290 2.130 1.00 93.12 517 PHE A CA 1
ATOM 4027 C C . PHE A 1 517 ? 16.287 -13.181 1.863 1.00 93.12 517 PHE A C 1
ATOM 4029 O O . PHE A 1 517 ? 16.576 -11.996 2.048 1.00 93.12 517 PHE A O 1
ATOM 4036 N N . SER A 1 518 ? 15.064 -13.551 1.485 1.00 89.25 518 SER A N 1
ATOM 4037 C CA . SER A 1 518 ? 13.947 -12.606 1.395 1.00 89.25 518 SER A CA 1
ATOM 4038 C C . SER A 1 518 ? 12.634 -13.240 1.876 1.00 89.25 518 SER A C 1
ATOM 4040 O O . SER A 1 518 ? 12.435 -14.440 1.681 1.00 89.25 518 SER A O 1
ATOM 4042 N N . PRO A 1 519 ? 11.705 -12.472 2.479 1.00 81.62 519 PRO A N 1
ATOM 4043 C CA . PRO A 1 519 ? 10.391 -12.969 2.906 1.00 81.62 519 PRO A CA 1
ATOM 4044 C C . PRO A 1 519 ? 9.333 -12.981 1.789 1.00 81.62 519 PRO A C 1
ATOM 4046 O O . PRO A 1 519 ? 8.188 -13.347 2.046 1.00 81.62 519 PRO A O 1
ATOM 4049 N N . SER A 1 520 ? 9.683 -12.535 0.580 1.00 79.06 520 SER A N 1
ATOM 4050 C CA . SER A 1 520 ? 8.786 -12.398 -0.574 1.00 79.06 520 SER A CA 1
ATOM 4051 C C . SER A 1 520 ? 9.285 -13.270 -1.720 1.00 79.06 520 SER A C 1
ATOM 4053 O O . SER A 1 520 ? 10.411 -13.081 -2.176 1.00 79.06 520 SER A O 1
ATOM 4055 N N . LEU A 1 521 ? 8.445 -14.181 -2.227 1.00 76.19 521 LEU A N 1
ATOM 4056 C CA . LEU A 1 521 ? 8.817 -15.043 -3.357 1.00 76.19 521 LEU A CA 1
ATOM 4057 C C . LEU A 1 521 ? 9.126 -14.223 -4.620 1.00 76.19 521 LEU A C 1
ATOM 4059 O O . LEU A 1 521 ? 10.152 -14.435 -5.248 1.00 76.19 521 LEU A O 1
ATOM 4063 N N . LEU A 1 522 ? 8.324 -13.191 -4.905 1.00 77.12 522 LEU A N 1
ATOM 4064 C CA . LEU A 1 522 ? 8.579 -12.263 -6.014 1.00 77.12 522 LEU A CA 1
ATOM 4065 C C . LEU A 1 522 ? 9.950 -11.578 -5.893 1.00 77.12 522 LEU A C 1
ATOM 4067 O O . LEU A 1 522 ? 10.621 -11.365 -6.899 1.00 77.12 522 LEU A O 1
ATOM 4071 N N . ASN A 1 523 ? 10.387 -11.256 -4.669 1.00 83.50 523 ASN A N 1
ATOM 4072 C CA . ASN A 1 523 ? 11.715 -10.685 -4.450 1.00 83.50 523 ASN A CA 1
ATOM 4073 C C . ASN A 1 523 ? 12.797 -11.750 -4.653 1.00 83.50 523 ASN A C 1
ATOM 4075 O O . ASN A 1 523 ? 13.834 -11.425 -5.212 1.00 83.50 523 ASN A O 1
ATOM 4079 N N . VAL A 1 524 ? 12.566 -13.003 -4.239 1.00 86.25 524 VAL A N 1
ATOM 4080 C CA . VAL A 1 524 ? 13.481 -14.127 -4.502 1.00 86.25 524 VAL A CA 1
ATOM 4081 C C . VAL A 1 524 ? 13.668 -14.331 -6.005 1.00 86.25 524 VAL A C 1
ATOM 4083 O O . VAL A 1 524 ? 14.806 -14.377 -6.461 1.00 86.25 524 VAL A O 1
ATOM 4086 N N . ASP A 1 525 ? 12.588 -14.392 -6.781 1.00 84.56 525 ASP A N 1
ATOM 4087 C CA . ASP A 1 525 ? 12.646 -14.616 -8.232 1.00 84.56 525 ASP A CA 1
ATOM 4088 C C . ASP A 1 525 ? 13.335 -13.452 -8.964 1.00 84.56 525 ASP A C 1
ATOM 4090 O O . ASP A 1 525 ? 14.178 -13.656 -9.841 1.00 84.56 525 ASP A O 1
ATOM 4094 N N . LEU A 1 526 ? 13.034 -12.217 -8.555 1.00 85.75 526 LEU A N 1
ATOM 4095 C CA . LEU A 1 526 ? 13.661 -11.009 -9.089 1.00 85.75 526 LEU A CA 1
ATOM 4096 C C . LEU A 1 526 ? 15.145 -10.895 -8.702 1.00 85.75 526 LEU A C 1
ATOM 4098 O O . LEU A 1 526 ? 15.971 -10.528 -9.531 1.00 85.75 526 LEU A O 1
ATOM 4102 N N . LEU A 1 527 ? 15.513 -11.246 -7.470 1.00 89.19 527 LEU A N 1
ATOM 4103 C CA . LEU A 1 527 ? 16.912 -11.297 -7.045 1.00 89.19 527 LEU A CA 1
ATOM 4104 C C . LEU A 1 527 ? 17.674 -12.386 -7.809 1.00 89.19 527 LEU A C 1
ATOM 4106 O O . LEU A 1 527 ? 18.765 -12.105 -8.287 1.00 89.19 527 LEU A O 1
ATOM 4110 N N . LYS A 1 528 ? 17.095 -13.579 -8.015 1.00 91.50 528 LYS A N 1
ATOM 4111 C CA . LYS A 1 528 ? 17.701 -14.642 -8.843 1.00 91.50 528 LYS A CA 1
ATOM 4112 C C . LYS A 1 528 ? 17.954 -14.189 -10.279 1.00 91.50 528 LYS A C 1
ATOM 4114 O O . LYS A 1 528 ? 19.020 -14.474 -10.814 1.00 91.50 528 LYS A O 1
ATOM 4119 N N . SER A 1 529 ? 17.020 -13.461 -10.895 1.00 88.62 529 SER A N 1
ATOM 4120 C CA . SER A 1 529 ? 17.203 -12.974 -12.272 1.00 88.62 529 SER A CA 1
ATOM 4121 C C . SER A 1 529 ? 18.278 -11.886 -12.394 1.00 88.62 529 SER A C 1
ATOM 4123 O O . SER A 1 529 ? 18.930 -11.787 -13.432 1.00 88.62 529 SER A O 1
ATOM 4125 N N . LYS A 1 530 ? 18.509 -11.092 -11.337 1.00 89.12 530 LYS A N 1
ATOM 4126 C CA . LYS A 1 530 ? 19.558 -10.053 -11.286 1.00 89.12 530 LYS A CA 1
ATOM 4127 C C . LYS A 1 530 ? 20.915 -10.568 -10.789 1.00 89.12 530 LYS A C 1
ATOM 4129 O O . LYS A 1 530 ? 21.939 -9.956 -11.091 1.00 89.12 530 LYS A O 1
ATOM 4134 N N . LEU A 1 531 ? 20.922 -11.644 -10.002 1.00 92.50 531 LEU A N 1
ATOM 4135 C CA . LEU A 1 531 ? 22.071 -12.182 -9.265 1.00 92.50 531 LEU A CA 1
ATOM 4136 C C . LEU A 1 531 ? 22.165 -13.713 -9.454 1.00 92.50 531 LEU A C 1
ATOM 4138 O O . LEU A 1 531 ? 22.100 -14.453 -8.472 1.00 92.50 531 LEU A O 1
ATOM 4142 N N . PRO A 1 532 ? 22.324 -14.217 -10.694 1.00 89.56 532 PRO A N 1
ATOM 4143 C CA . PRO A 1 532 ? 22.213 -15.651 -10.999 1.00 89.56 532 PRO A CA 1
ATOM 4144 C C . PRO A 1 532 ? 23.247 -16.531 -10.277 1.00 89.56 532 PRO A C 1
ATOM 4146 O O . PRO A 1 532 ? 23.010 -17.720 -10.086 1.00 89.56 532 PRO A O 1
ATOM 4149 N N . ASN A 1 533 ? 24.367 -15.944 -9.845 1.00 92.56 533 ASN A N 1
ATOM 4150 C CA . ASN A 1 533 ? 25.461 -16.640 -9.164 1.00 92.56 533 ASN A CA 1
ATOM 4151 C C . ASN A 1 533 ? 25.363 -16.588 -7.625 1.00 92.56 533 ASN A C 1
ATOM 4153 O O . ASN A 1 533 ? 26.236 -17.127 -6.949 1.00 92.56 533 ASN A O 1
ATOM 4157 N N . VAL A 1 534 ? 24.342 -15.932 -7.058 1.00 94.25 534 VAL A N 1
ATOM 4158 C CA . VAL A 1 534 ? 24.148 -15.817 -5.603 1.00 94.25 534 VAL A CA 1
ATOM 4159 C C . VAL A 1 534 ? 23.014 -16.738 -5.159 1.00 94.25 534 VAL A C 1
ATOM 4161 O O . VAL A 1 534 ? 21.952 -16.786 -5.783 1.00 94.25 534 VAL A O 1
ATOM 4164 N N . LYS A 1 535 ? 23.194 -17.461 -4.048 1.00 95.38 535 LYS A N 1
ATOM 4165 C CA . LYS A 1 535 ? 22.140 -18.322 -3.499 1.00 95.38 535 LYS A CA 1
ATOM 4166 C C . LYS A 1 535 ? 21.027 -17.463 -2.894 1.00 95.38 535 LYS A C 1
ATOM 4168 O O . LYS A 1 535 ? 21.200 -16.916 -1.809 1.00 95.38 535 LYS A O 1
ATOM 4173 N N . VAL A 1 536 ? 19.877 -17.366 -3.563 1.00 93.62 536 VAL A N 1
ATOM 4174 C CA . VAL A 1 536 ? 18.715 -16.613 -3.057 1.00 93.62 536 VAL A CA 1
ATOM 4175 C C . VAL A 1 536 ? 17.618 -17.544 -2.541 1.00 93.62 536 VAL A C 1
ATOM 4177 O O . VAL A 1 536 ? 17.049 -18.339 -3.294 1.00 93.62 536 VAL A O 1
ATOM 4180 N N . ASP A 1 537 ? 17.281 -17.387 -1.264 1.00 90.06 537 ASP A N 1
ATOM 4181 C CA . ASP A 1 537 ? 16.375 -18.244 -0.507 1.00 90.06 537 ASP A CA 1
ATOM 4182 C C . ASP A 1 537 ? 15.132 -17.498 0.009 1.00 90.06 537 ASP A C 1
ATOM 4184 O O . ASP A 1 537 ? 15.212 -16.399 0.565 1.00 90.06 537 ASP A O 1
ATOM 4188 N N . LEU A 1 538 ? 13.965 -18.147 -0.085 1.00 84.75 538 LEU A N 1
ATOM 4189 C CA . LEU A 1 538 ? 12.764 -17.711 0.629 1.00 84.75 538 LEU A CA 1
ATOM 4190 C C . LEU A 1 538 ? 12.922 -18.039 2.121 1.00 84.75 538 LEU A C 1
ATOM 4192 O O . LEU A 1 538 ? 13.035 -19.213 2.494 1.00 84.75 538 LEU A O 1
ATOM 4196 N N . CYS A 1 539 ? 12.912 -17.013 2.971 1.00 84.88 539 CYS A N 1
ATOM 4197 C CA . CYS A 1 539 ? 12.919 -17.160 4.424 1.00 84.88 539 CYS A CA 1
ATOM 4198 C C . CYS A 1 539 ? 12.179 -15.995 5.101 1.00 84.88 539 CYS A C 1
ATOM 4200 O O . CYS A 1 539 ? 12.588 -14.832 5.026 1.00 84.88 539 CYS A O 1
ATOM 4202 N N . THR A 1 540 ? 11.074 -16.309 5.777 1.00 80.31 540 THR A N 1
ATOM 4203 C CA . THR A 1 540 ? 10.361 -15.368 6.647 1.00 80.31 540 THR A CA 1
ATOM 4204 C C . THR A 1 540 ? 11.162 -15.110 7.928 1.00 80.31 540 THR A C 1
ATOM 4206 O O . THR A 1 540 ? 11.943 -15.950 8.360 1.00 80.31 540 THR A O 1
ATOM 4209 N N . ARG A 1 541 ? 10.949 -13.959 8.578 1.00 83.06 541 ARG A N 1
ATOM 4210 C CA . ARG A 1 541 ? 11.403 -13.716 9.962 1.00 83.06 541 ARG A CA 1
ATOM 4211 C C . ARG A 1 541 ? 10.314 -14.195 10.926 1.00 83.06 541 ARG A C 1
ATOM 4213 O O . ARG A 1 541 ? 9.389 -13.416 11.154 1.00 83.06 541 ARG A O 1
ATOM 4220 N N . PRO A 1 542 ? 10.340 -15.425 11.467 1.00 82.50 542 PRO A N 1
ATOM 4221 C CA . PRO A 1 542 ? 9.316 -15.866 12.413 1.00 82.50 542 PRO A CA 1
ATOM 4222 C C . PRO A 1 542 ? 9.437 -15.069 13.723 1.00 82.50 542 PRO A C 1
ATOM 4224 O O . PRO A 1 542 ? 10.520 -14.598 14.066 1.00 82.50 542 PRO A O 1
ATOM 4227 N N . VAL A 1 543 ? 8.348 -14.904 14.468 1.00 90.69 543 VAL A N 1
ATOM 4228 C CA . VAL A 1 543 ? 8.371 -14.275 15.802 1.00 90.69 543 VAL A CA 1
ATOM 4229 C C . VAL A 1 543 ? 8.102 -15.355 16.848 1.00 90.69 543 VAL A C 1
ATOM 4231 O O . VAL A 1 543 ? 7.283 -16.221 16.588 1.00 90.69 543 VAL A O 1
ATOM 4234 N N . PRO A 1 544 ? 8.768 -15.375 18.007 1.00 92.56 544 PRO A N 1
ATOM 4235 C CA . PRO A 1 544 ? 8.671 -16.516 18.915 1.00 92.56 544 PRO A CA 1
ATOM 4236 C C . PRO A 1 544 ? 7.326 -16.582 19.635 1.00 92.56 544 PRO A C 1
ATOM 4238 O O . PRO A 1 544 ? 6.817 -15.559 20.091 1.00 92.56 544 PRO A O 1
ATOM 4241 N N . TYR A 1 545 ? 6.775 -17.779 19.831 1.00 93.19 545 TYR A N 1
ATOM 4242 C CA . TYR A 1 545 ? 5.668 -17.944 20.772 1.00 93.19 545 TYR A CA 1
ATOM 4243 C C . TYR A 1 545 ? 6.208 -17.995 22.207 1.00 93.19 545 TYR A C 1
ATOM 4245 O O . TYR A 1 545 ? 6.821 -18.985 22.604 1.00 93.19 545 TYR A O 1
ATOM 4253 N N . ILE A 1 546 ? 5.959 -16.932 22.972 1.00 91.88 546 ILE A N 1
ATOM 4254 C CA . ILE A 1 546 ? 6.205 -16.862 24.420 1.00 91.88 546 ILE A CA 1
ATOM 4255 C C . ILE A 1 546 ? 4.870 -16.787 25.169 1.00 91.88 546 ILE A C 1
ATOM 4257 O O . ILE A 1 546 ? 3.835 -16.496 24.568 1.00 91.88 546 ILE A O 1
ATOM 4261 N N . THR A 1 547 ? 4.884 -17.026 26.481 1.00 92.12 547 THR A N 1
ATOM 4262 C CA . THR A 1 547 ? 3.685 -16.925 27.327 1.00 92.12 547 THR A CA 1
ATOM 4263 C C . THR A 1 547 ? 3.073 -15.518 27.240 1.00 92.12 547 THR A C 1
ATOM 4265 O O . THR A 1 547 ? 3.752 -14.547 27.584 1.00 92.12 547 THR A O 1
ATOM 4268 N N . PRO A 1 548 ? 1.807 -15.372 26.800 1.00 95.56 548 PRO A N 1
ATOM 4269 C CA . PRO A 1 548 ? 1.144 -14.074 26.750 1.00 95.56 548 PRO A CA 1
ATOM 4270 C C . PRO A 1 548 ? 0.964 -13.467 28.145 1.00 95.56 548 PRO A C 1
ATOM 4272 O O . PRO A 1 548 ? 0.601 -14.172 29.086 1.00 95.56 548 PRO A O 1
ATOM 4275 N N . LYS A 1 549 ? 1.146 -12.150 28.271 1.00 96.62 549 LYS A N 1
ATOM 4276 C CA . LYS A 1 549 ? 0.915 -11.411 29.520 1.00 96.62 549 LYS A CA 1
ATOM 4277 C C . LYS A 1 549 ? -0.406 -10.658 29.446 1.00 96.62 549 LYS A C 1
ATOM 4279 O O . LYS A 1 549 ? -0.678 -9.982 28.457 1.00 96.62 549 LYS A O 1
ATOM 4284 N N . SER A 1 550 ? -1.221 -10.784 30.492 1.00 95.81 550 SER A N 1
ATOM 4285 C CA . SER A 1 550 ? -2.578 -10.241 30.472 1.00 95.81 550 SER A CA 1
ATOM 4286 C C . SER A 1 550 ? -2.619 -8.721 30.324 1.00 95.81 550 SER A C 1
ATOM 4288 O O . SER A 1 550 ? -1.780 -7.999 30.868 1.00 95.81 550 SER A O 1
ATOM 4290 N N . VAL A 1 551 ? -3.630 -8.240 29.599 1.00 96.31 551 VAL A N 1
ATOM 4291 C CA . VAL A 1 551 ? -3.929 -6.817 29.427 1.00 96.31 551 VAL A CA 1
ATOM 4292 C C . VAL A 1 551 ? -5.328 -6.564 30.003 1.00 96.31 551 VAL A C 1
ATOM 4294 O O . VAL A 1 551 ? -6.307 -6.781 29.285 1.00 96.31 551 VAL A O 1
ATOM 4297 N N . PRO A 1 552 ? -5.456 -6.089 31.261 1.00 95.38 552 PRO A N 1
ATOM 4298 C CA . PRO A 1 552 ? -6.729 -6.059 31.996 1.00 95.38 552 PRO A CA 1
ATOM 4299 C C . PRO A 1 552 ? -7.901 -5.400 31.256 1.00 95.38 552 PRO A C 1
ATOM 4301 O O . PRO A 1 552 ? -9.031 -5.874 31.313 1.00 95.38 552 PRO A O 1
ATOM 4304 N N . TYR A 1 553 ? -7.635 -4.351 30.470 1.00 94.56 553 TYR A N 1
ATOM 4305 C CA . TYR A 1 553 ? -8.654 -3.670 29.660 1.00 94.56 553 TYR A CA 1
ATOM 4306 C C . TYR A 1 553 ? -9.374 -4.585 28.647 1.00 94.56 553 TYR A C 1
ATOM 4308 O O . TYR A 1 553 ? -10.499 -4.271 28.249 1.00 94.56 553 TYR A O 1
ATOM 4316 N N . PHE A 1 554 ? -8.730 -5.673 28.214 1.00 96.31 554 PHE A N 1
ATOM 4317 C CA . PHE A 1 554 ? -9.201 -6.604 27.184 1.00 96.31 554 PHE A CA 1
ATOM 4318 C C . PHE A 1 554 ? -9.604 -7.986 27.723 1.00 96.31 554 PHE A C 1
ATOM 4320 O O . PHE A 1 554 ? -10.127 -8.781 26.950 1.00 96.31 554 PHE A O 1
ATOM 4327 N N . GLU A 1 555 ? -9.393 -8.289 29.011 1.00 93.56 555 GLU A N 1
ATOM 4328 C CA . GLU A 1 555 ? -9.679 -9.618 29.590 1.00 93.56 555 GLU A CA 1
ATOM 4329 C C . GLU A 1 555 ? -11.130 -10.064 29.384 1.00 93.56 555 GLU A C 1
ATOM 4331 O O . GLU A 1 555 ? -11.374 -11.201 28.988 1.00 93.56 555 GLU A O 1
ATOM 4336 N N . ASN A 1 556 ? -12.070 -9.139 29.595 1.00 92.00 556 ASN A N 1
ATOM 4337 C CA . ASN A 1 556 ? -13.513 -9.383 29.559 1.00 92.00 556 ASN A CA 1
ATOM 4338 C C . ASN A 1 556 ? -14.190 -8.673 28.374 1.00 92.00 556 ASN A C 1
ATOM 4340 O O . ASN A 1 556 ? -15.313 -8.183 28.497 1.00 92.00 556 ASN A O 1
ATOM 4344 N N . LYS A 1 557 ? -13.492 -8.532 27.238 1.00 94.19 557 LYS A N 1
ATOM 4345 C CA . LYS A 1 557 ? -14.032 -7.880 26.035 1.00 94.19 557 LYS A CA 1
ATOM 4346 C C . LYS A 1 557 ? -13.949 -8.787 24.827 1.00 94.19 557 LYS A C 1
ATOM 4348 O O . LYS A 1 557 ? -12.916 -9.393 24.565 1.00 94.19 557 LYS A O 1
ATOM 4353 N N . GLU A 1 558 ? -15.009 -8.782 24.031 1.00 95.56 558 GLU A N 1
ATOM 4354 C CA . GLU A 1 558 ? -14.960 -9.316 22.677 1.00 95.56 558 GLU A CA 1
ATOM 4355 C C . GLU A 1 558 ? -14.432 -8.237 21.728 1.00 95.56 558 GLU A C 1
ATOM 4357 O O . GLU A 1 558 ? -14.941 -7.113 21.691 1.00 95.56 558 GLU A O 1
ATOM 4362 N N . PHE A 1 559 ? -13.388 -8.568 20.967 1.00 97.81 559 PHE A N 1
ATOM 4363 C CA . PHE A 1 559 ? -12.783 -7.657 20.002 1.00 97.81 559 PHE A CA 1
ATOM 4364 C C . PHE A 1 559 ? -12.215 -8.398 18.789 1.00 97.81 559 PHE A C 1
ATOM 4366 O O . PHE A 1 559 ? -11.733 -9.528 18.901 1.00 97.81 559 PHE A O 1
ATOM 4373 N N . ALA A 1 560 ? -12.231 -7.734 17.637 1.00 98.00 560 ALA A N 1
ATOM 4374 C CA . ALA A 1 560 ? -11.416 -8.091 16.482 1.00 98.00 560 ALA A CA 1
ATOM 4375 C C . ALA A 1 560 ? -10.077 -7.344 16.567 1.00 98.00 560 ALA A C 1
ATOM 4377 O O . ALA A 1 560 ? -10.034 -6.209 17.043 1.00 98.00 560 ALA A O 1
ATOM 4378 N N . LEU A 1 561 ? -8.982 -7.948 16.112 1.00 97.56 561 LEU A N 1
ATOM 4379 C CA . LEU A 1 561 ? -7.660 -7.314 16.101 1.00 97.56 561 LEU A CA 1
ATOM 4380 C C . LEU A 1 561 ? -7.304 -6.865 14.681 1.00 97.56 561 LEU A C 1
ATOM 4382 O O . LEU A 1 561 ? -7.283 -7.680 13.766 1.00 97.56 561 LEU A O 1
ATOM 4386 N N . CYS A 1 562 ? -6.978 -5.592 14.484 1.00 95.62 562 CYS A N 1
ATOM 4387 C CA . CYS A 1 562 ? -6.531 -5.056 13.199 1.00 95.62 562 CYS A CA 1
ATOM 4388 C C . CYS A 1 562 ? -5.123 -4.469 13.335 1.00 95.62 562 CYS A C 1
ATOM 4390 O O . CYS A 1 562 ? -4.834 -3.754 14.294 1.00 95.62 562 CYS A O 1
ATOM 4392 N N . PHE A 1 563 ? -4.252 -4.717 12.358 1.00 90.69 563 PHE A N 1
ATOM 4393 C CA . PHE A 1 563 ? -2.945 -4.058 12.280 1.00 90.69 563 PHE A CA 1
ATOM 4394 C C . PHE A 1 563 ? -3.011 -2.841 11.355 1.00 90.69 563 PHE A C 1
ATOM 4396 O O . PHE A 1 563 ? -3.501 -2.936 10.230 1.00 90.69 563 PHE A O 1
ATOM 4403 N N . HIS A 1 564 ? -2.474 -1.701 11.789 1.00 88.88 564 HIS A N 1
ATOM 4404 C CA . HIS A 1 564 ? -2.340 -0.530 10.929 1.00 88.88 564 HIS A CA 1
ATOM 4405 C C . HIS A 1 564 ? -1.295 -0.796 9.829 1.00 88.88 564 HIS A C 1
ATOM 4407 O O . HIS A 1 564 ? -0.089 -0.800 10.078 1.00 88.88 564 HIS A O 1
ATOM 4413 N N . ARG A 1 565 ? -1.757 -1.052 8.597 1.00 78.88 565 ARG A N 1
ATOM 4414 C CA . ARG A 1 565 ? -0.902 -1.319 7.416 1.00 78.88 565 ARG A CA 1
ATOM 4415 C C . ARG A 1 565 ? -0.696 -0.112 6.497 1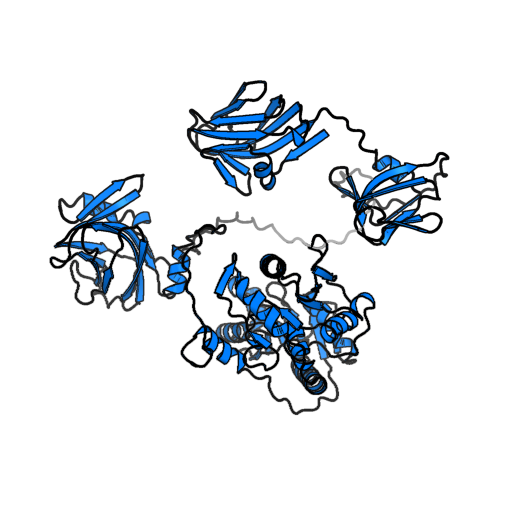.00 78.88 565 ARG A C 1
ATOM 4417 O O . ARG A 1 565 ? 0.080 -0.191 5.550 1.00 78.88 565 ARG A O 1
ATOM 4424 N N . GLY A 1 566 ? -1.393 0.985 6.769 1.00 79.12 566 GLY A N 1
ATOM 4425 C CA . GLY A 1 566 ? -1.432 2.187 5.940 1.00 79.12 566 GLY A CA 1
ATOM 4426 C C . GLY A 1 566 ? -2.750 2.932 6.136 1.00 79.12 566 GLY A C 1
ATOM 4427 O O . GLY A 1 566 ? -3.752 2.332 6.530 1.00 79.12 566 GLY A O 1
ATOM 4428 N N . HIS A 1 567 ? -2.755 4.244 5.896 1.00 81.25 567 HIS A N 1
ATOM 4429 C CA . HIS A 1 567 ? -3.916 5.091 6.188 1.00 81.25 567 HIS A CA 1
ATOM 4430 C C . HIS A 1 567 ? -5.156 4.695 5.369 1.00 81.25 567 HIS A C 1
ATOM 4432 O O . HIS A 1 567 ? -6.218 4.486 5.945 1.00 81.25 567 HIS A O 1
ATOM 4438 N N . GLU A 1 568 ? -5.009 4.497 4.056 1.00 80.31 568 GLU A N 1
ATOM 4439 C CA . GLU A 1 568 ? -6.119 4.182 3.143 1.00 80.31 568 GLU A CA 1
ATOM 4440 C C . GLU A 1 568 ? -6.805 2.843 3.465 1.00 80.31 568 GLU A C 1
ATOM 4442 O O . GLU A 1 568 ? -8.028 2.796 3.612 1.00 80.31 568 GLU A O 1
ATOM 4447 N N . SER A 1 569 ? -6.035 1.758 3.625 1.00 81.69 569 SER A N 1
ATOM 4448 C CA . SER A 1 569 ? -6.587 0.431 3.936 1.00 81.69 569 SER A CA 1
ATOM 4449 C C . SER A 1 569 ? -7.216 0.389 5.328 1.00 81.69 569 SER A C 1
ATOM 4451 O O . SER A 1 569 ? -8.328 -0.112 5.482 1.00 81.69 569 SER A O 1
ATOM 4453 N N . THR A 1 570 ? -6.560 0.987 6.326 1.00 88.62 570 THR A N 1
ATOM 4454 C CA . THR A 1 570 ? -7.086 1.054 7.699 1.00 88.62 570 THR A CA 1
ATOM 4455 C C . THR A 1 570 ? -8.372 1.875 7.761 1.00 88.62 570 THR A C 1
ATOM 4457 O O . THR A 1 570 ? -9.348 1.436 8.362 1.00 88.62 570 THR A O 1
ATOM 4460 N N . TYR A 1 571 ? -8.418 3.039 7.106 1.00 87.62 571 TYR A N 1
ATOM 4461 C CA . TYR A 1 571 ? -9.613 3.881 7.099 1.00 87.62 571 TYR A CA 1
ATOM 4462 C C . TYR A 1 571 ? -10.780 3.224 6.350 1.00 87.62 571 TYR A C 1
ATOM 4464 O O . TYR A 1 571 ? -11.920 3.331 6.800 1.00 87.62 571 TYR A O 1
ATOM 4472 N N . ARG A 1 572 ? -10.521 2.473 5.265 1.00 85.94 572 ARG A N 1
ATOM 4473 C CA . ARG A 1 572 ? -11.554 1.633 4.632 1.00 85.94 572 ARG A CA 1
ATOM 4474 C C . ARG A 1 572 ? -12.099 0.587 5.604 1.00 85.94 572 ARG A C 1
ATOM 4476 O O . ARG A 1 572 ? -13.313 0.481 5.715 1.00 85.94 572 ARG A O 1
ATOM 4483 N N . ILE A 1 573 ? -11.234 -0.149 6.303 1.00 92.06 573 ILE A N 1
ATOM 4484 C CA . ILE A 1 573 ? -11.651 -1.165 7.283 1.00 92.06 573 ILE A CA 1
ATOM 4485 C C . ILE A 1 573 ? -12.522 -0.536 8.387 1.00 92.06 573 ILE A C 1
ATOM 4487 O O . ILE A 1 573 ? -13.572 -1.080 8.713 1.00 92.06 573 ILE A O 1
ATOM 4491 N N . ILE A 1 574 ? -12.142 0.639 8.905 1.00 92.94 574 ILE A N 1
ATOM 4492 C CA . ILE A 1 574 ? -12.927 1.380 9.910 1.00 92.94 574 ILE A CA 1
ATOM 4493 C C . ILE A 1 574 ? -14.277 1.836 9.339 1.00 92.94 574 ILE A C 1
ATOM 4495 O O . ILE A 1 574 ? -15.303 1.666 9.991 1.00 92.94 574 ILE A O 1
ATOM 4499 N N . LYS A 1 575 ? -14.306 2.389 8.118 1.00 89.88 575 LYS A N 1
ATOM 4500 C CA . LYS A 1 575 ? -15.551 2.827 7.461 1.00 89.88 575 LYS A CA 1
ATOM 4501 C C . LYS A 1 575 ? -16.491 1.654 7.146 1.00 89.88 575 LYS A C 1
ATOM 4503 O O . LYS A 1 575 ? -17.703 1.835 7.145 1.00 89.88 575 LYS A O 1
ATOM 4508 N N . ALA A 1 576 ? -15.937 0.473 6.883 1.00 89.06 576 ALA A N 1
ATOM 4509 C CA . ALA A 1 576 ? -16.676 -0.766 6.670 1.00 89.06 576 ALA A CA 1
ATOM 4510 C C . ALA A 1 576 ? -17.200 -1.397 7.976 1.00 89.06 576 ALA A C 1
ATOM 4512 O O . ALA A 1 576 ? -17.912 -2.396 7.920 1.00 89.06 576 ALA A O 1
ATOM 4513 N N . TRP A 1 577 ? -16.830 -0.880 9.153 1.00 94.25 577 TRP A N 1
ATOM 4514 C CA . TRP A 1 577 ? -17.073 -1.585 10.409 1.00 94.25 577 TRP A CA 1
ATOM 4515 C C . TRP A 1 577 ? -18.524 -1.478 10.887 1.00 94.25 577 TRP A C 1
ATOM 4517 O O . TRP A 1 577 ? -18.965 -0.426 11.350 1.00 94.25 577 TRP A O 1
ATOM 4527 N N . ASN A 1 578 ? -19.256 -2.592 10.820 1.00 89.06 578 ASN A N 1
ATOM 4528 C CA . ASN A 1 578 ? -20.602 -2.707 11.377 1.00 89.06 578 ASN A CA 1
ATOM 4529 C C . ASN A 1 578 ? -20.549 -2.625 12.923 1.00 89.06 578 ASN A C 1
ATOM 4531 O O . ASN A 1 578 ? -19.849 -3.434 13.532 1.00 89.06 578 ASN A O 1
ATOM 4535 N N . PRO A 1 579 ? -21.305 -1.723 13.585 1.00 89.19 579 PRO A N 1
ATOM 4536 C CA . PRO A 1 579 ? -21.395 -1.655 15.049 1.00 89.19 579 PRO A CA 1
ATOM 4537 C C . PRO A 1 579 ? -21.884 -2.933 15.752 1.00 89.19 579 PRO A C 1
ATOM 4539 O O . PRO A 1 579 ? -21.712 -3.047 16.962 1.00 89.19 579 PRO A O 1
ATOM 4542 N N . GLN A 1 580 ? -22.493 -3.879 15.027 1.00 90.50 580 GLN A N 1
ATOM 4543 C CA . GLN A 1 580 ? -22.887 -5.198 15.546 1.00 90.50 580 GLN A CA 1
ATOM 4544 C C . GLN A 1 580 ? -21.710 -6.184 15.668 1.00 90.50 580 GLN A C 1
ATOM 4546 O O . GLN A 1 580 ? -21.840 -7.212 16.330 1.00 90.50 580 GLN A O 1
ATOM 4551 N N . LEU A 1 581 ? -20.571 -5.902 15.026 1.00 94.50 581 LEU A N 1
ATOM 4552 C CA . LEU A 1 581 ? -19.347 -6.690 15.176 1.00 94.50 581 LEU A CA 1
ATOM 4553 C C . LEU A 1 581 ? -18.632 -6.339 16.495 1.00 94.50 581 LEU A C 1
ATOM 4555 O O . LEU A 1 581 ? -18.801 -5.233 17.017 1.00 94.50 581 LEU A O 1
ATOM 4559 N N . PRO A 1 582 ? -17.761 -7.227 17.013 1.00 96.19 582 PRO A N 1
ATOM 4560 C CA . PRO A 1 582 ? -16.886 -6.908 18.137 1.00 96.19 582 PRO A CA 1
ATOM 4561 C C . PRO A 1 582 ? -16.090 -5.614 17.908 1.00 96.19 582 PRO A C 1
ATOM 4563 O O . PRO A 1 582 ? -15.755 -5.266 16.771 1.00 96.19 582 PRO A O 1
ATOM 4566 N N . LYS A 1 583 ? -15.726 -4.903 18.984 1.00 96.69 583 LYS A N 1
ATOM 4567 C CA . LYS A 1 583 ? -14.915 -3.679 18.853 1.00 96.69 583 LYS A CA 1
ATOM 4568 C C . LYS A 1 583 ? -13.567 -3.984 18.195 1.00 96.69 583 LYS A C 1
ATOM 4570 O O . LYS A 1 583 ? -12.986 -5.043 18.408 1.00 96.69 583 LYS A O 1
ATOM 4575 N N . MET A 1 584 ? -13.037 -3.050 17.418 1.00 97.25 584 MET A N 1
ATOM 4576 C CA . MET A 1 584 ? -11.771 -3.223 16.711 1.00 97.25 584 MET A CA 1
ATOM 4577 C C . MET A 1 584 ? -10.590 -2.734 17.549 1.00 97.25 584 MET A C 1
ATOM 4579 O O . MET A 1 584 ? -10.369 -1.532 17.661 1.00 97.25 584 MET A O 1
ATOM 4583 N N . ALA A 1 585 ? -9.781 -3.640 18.088 1.00 97.19 585 ALA A N 1
ATOM 4584 C CA . ALA A 1 585 ? -8.468 -3.304 18.629 1.00 97.19 585 ALA A CA 1
ATOM 4585 C C . ALA A 1 585 ? -7.506 -2.988 17.470 1.00 97.19 585 ALA A C 1
ATOM 4587 O O . ALA A 1 585 ? -7.065 -3.894 16.764 1.00 97.19 585 ALA A O 1
ATOM 4588 N N . LEU A 1 586 ? -7.195 -1.710 17.247 1.00 96.12 586 LEU A N 1
ATOM 4589 C CA . LEU A 1 586 ? -6.364 -1.259 16.128 1.00 96.12 586 LEU A CA 1
ATOM 4590 C C . LEU A 1 586 ? -4.926 -0.986 16.587 1.00 96.12 586 LEU A C 1
ATOM 4592 O O . LEU A 1 586 ? -4.641 0.048 17.191 1.00 96.12 586 LEU A O 1
ATOM 4596 N N . VAL A 1 587 ? -4.017 -1.911 16.281 1.00 92.94 587 VAL A N 1
ATOM 4597 C CA . VAL A 1 587 ? -2.598 -1.853 16.657 1.00 92.94 587 VAL A CA 1
ATOM 4598 C C . VAL A 1 587 ? -1.822 -0.919 15.734 1.00 92.94 587 VAL A C 1
ATOM 4600 O O . VAL A 1 587 ? -1.816 -1.094 14.516 1.00 92.94 587 VAL A O 1
ATOM 4603 N N . GLY A 1 588 ? -1.104 0.026 16.335 1.00 87.31 588 GLY A N 1
ATOM 4604 C CA . GLY A 1 588 ? -0.265 1.005 15.649 1.00 87.31 588 GLY A CA 1
ATOM 4605 C C . GLY A 1 588 ? -0.994 2.281 15.241 1.00 87.31 588 GLY A C 1
ATOM 4606 O O . GLY A 1 588 ? -0.642 2.887 14.232 1.00 87.31 588 GLY A O 1
ATOM 4607 N N . ALA A 1 589 ? -2.012 2.680 16.006 1.00 82.31 589 ALA A N 1
ATOM 4608 C CA . ALA A 1 589 ? -2.812 3.870 15.747 1.00 82.31 589 ALA A CA 1
ATOM 4609 C C . ALA A 1 589 ? -3.001 4.721 17.014 1.00 82.31 589 ALA A C 1
ATOM 4611 O O . ALA A 1 589 ? -3.005 4.203 18.132 1.00 82.31 589 ALA A O 1
ATOM 4612 N N . ARG A 1 590 ? -3.162 6.044 16.850 1.00 77.75 590 ARG A N 1
ATOM 4613 C CA . ARG A 1 590 ? -3.246 7.002 17.966 1.00 77.75 590 ARG A CA 1
ATOM 4614 C C . ARG A 1 590 ? -4.318 8.078 17.735 1.00 77.75 590 ARG A C 1
ATOM 4616 O O . ARG A 1 590 ? -4.122 8.949 16.897 1.00 77.75 590 ARG A O 1
ATOM 4623 N N . GLY A 1 591 ? -5.373 8.057 18.556 1.00 75.69 591 GLY A N 1
ATOM 4624 C CA . GLY A 1 591 ? -6.395 9.113 18.659 1.00 75.69 591 GLY A CA 1
ATOM 4625 C C . GLY A 1 591 ? -7.362 9.236 17.470 1.00 75.69 591 GLY A C 1
ATOM 4626 O O . GLY A 1 591 ? -7.085 8.749 16.383 1.00 75.69 591 GLY A O 1
ATOM 4627 N N . GLY A 1 592 ? -8.500 9.909 17.685 1.00 76.75 592 GLY A N 1
ATOM 4628 C CA . GLY A 1 592 ? -9.401 10.336 16.603 1.00 76.75 592 GLY A CA 1
ATOM 4629 C C . GLY A 1 592 ? -10.153 9.221 15.862 1.00 76.75 592 GLY A C 1
ATOM 4630 O O . GLY A 1 592 ? -10.338 9.330 14.653 1.00 76.75 592 GLY A O 1
ATOM 4631 N N . PHE A 1 593 ? -10.584 8.164 16.558 1.00 89.19 593 PHE A N 1
ATOM 4632 C CA . PHE A 1 593 ? -11.366 7.068 15.968 1.00 89.19 593 PHE A CA 1
ATOM 4633 C C . PHE A 1 593 ? -12.793 6.991 16.538 1.00 89.19 593 PHE A C 1
ATOM 4635 O O . PHE A 1 593 ? -13.000 7.439 17.665 1.00 89.19 593 PHE A O 1
ATOM 4642 N N . PRO A 1 594 ? -13.763 6.413 15.797 1.00 90.31 594 PRO A N 1
ATOM 4643 C CA . PRO A 1 594 ? -15.106 6.137 16.315 1.00 90.31 594 PRO A CA 1
ATOM 4644 C C . PRO A 1 594 ? -15.089 5.158 17.498 1.00 90.31 594 PRO A C 1
ATOM 4646 O O . PRO A 1 594 ? -14.189 4.326 17.596 1.00 90.31 594 PRO A O 1
ATOM 4649 N N . ASP A 1 595 ? -16.139 5.164 18.325 1.00 91.19 595 ASP A N 1
ATOM 4650 C CA . ASP A 1 595 ? -16.261 4.311 19.526 1.00 91.19 595 ASP A CA 1
ATOM 4651 C C . ASP A 1 595 ? -16.231 2.797 19.254 1.00 91.19 595 ASP A C 1
ATOM 4653 O O . ASP A 1 595 ? -16.057 1.992 20.178 1.00 91.19 595 ASP A O 1
ATOM 4657 N N . THR A 1 596 ? -16.404 2.383 17.999 1.00 94.06 596 THR A N 1
ATOM 4658 C CA . THR A 1 596 ? -16.227 0.999 17.543 1.00 94.06 596 THR A CA 1
ATOM 4659 C C . THR A 1 596 ? -14.758 0.564 17.503 1.00 94.06 596 THR A C 1
ATOM 4661 O O . THR A 1 596 ? -14.489 -0.635 17.430 1.00 94.06 596 THR A O 1
ATOM 4664 N N . VAL A 1 597 ? -13.805 1.497 17.596 1.00 95.62 597 VAL A N 1
ATOM 4665 C CA . VAL A 1 597 ? -12.358 1.262 17.519 1.00 95.62 597 VAL A CA 1
ATOM 4666 C C . VAL A 1 597 ? -11.689 1.555 18.863 1.00 95.62 597 VAL A C 1
ATOM 4668 O O . VAL A 1 597 ? -11.869 2.606 19.470 1.00 95.62 597 VAL A O 1
ATOM 4671 N N . ILE A 1 598 ? -10.849 0.627 19.308 1.00 95.12 598 ILE A N 1
ATOM 4672 C CA . ILE A 1 598 ? -9.975 0.751 20.472 1.00 95.12 598 ILE A CA 1
ATOM 4673 C C . ILE A 1 598 ? -8.543 0.942 19.939 1.00 95.12 598 ILE A C 1
ATOM 4675 O O . ILE A 1 598 ? -7.937 -0.033 19.486 1.00 95.12 598 ILE A O 1
ATOM 4679 N N . PRO A 1 599 ? -7.974 2.161 19.951 1.00 94.06 599 PRO A N 1
ATOM 4680 C CA . PRO A 1 599 ? -6.605 2.376 19.491 1.00 94.06 599 PRO A CA 1
ATOM 4681 C C . PRO A 1 599 ? -5.598 1.714 20.440 1.00 94.06 599 PRO A C 1
ATOM 4683 O O . PRO A 1 599 ? -5.633 1.919 21.654 1.00 94.06 599 PRO A O 1
ATOM 4686 N N . VAL A 1 600 ? -4.669 0.944 19.875 1.00 93.19 600 VAL A N 1
ATOM 4687 C CA . VAL A 1 600 ? -3.581 0.269 20.589 1.00 93.19 600 VAL A CA 1
ATOM 4688 C C . VAL A 1 600 ? -2.244 0.814 20.083 1.00 93.19 600 VAL A C 1
ATOM 4690 O O . VAL A 1 600 ? -1.967 0.825 18.885 1.00 93.19 600 VAL A O 1
ATOM 4693 N N . ASN A 1 601 ? -1.402 1.269 21.011 1.00 85.75 601 ASN A N 1
ATOM 4694 C CA . ASN A 1 601 ? -0.103 1.884 20.728 1.00 85.75 601 ASN A CA 1
ATOM 4695 C C . ASN A 1 601 ? 0.852 0.906 20.007 1.00 85.75 601 ASN A C 1
ATOM 4697 O O . ASN A 1 601 ? 0.937 -0.264 20.386 1.00 85.75 601 ASN A O 1
ATOM 4701 N N . GLU A 1 602 ? 1.607 1.379 19.009 1.00 77.56 602 GLU A N 1
ATOM 4702 C CA . GLU A 1 602 ? 2.607 0.571 18.288 1.00 77.56 602 GLU A CA 1
ATOM 4703 C C . GLU A 1 602 ? 3.723 0.003 19.188 1.00 77.56 602 GLU A C 1
ATOM 4705 O O . GLU A 1 602 ? 4.348 -0.994 18.832 1.00 77.56 602 GLU A O 1
ATOM 4710 N N . TYR A 1 603 ? 3.969 0.616 20.350 1.00 82.31 603 TYR A N 1
ATOM 4711 C CA . TYR A 1 603 ? 4.987 0.202 21.320 1.00 82.31 603 TYR A CA 1
ATOM 4712 C C . TYR A 1 603 ? 4.453 -0.749 22.404 1.00 82.31 603 TYR A C 1
ATOM 4714 O O . TYR A 1 603 ? 5.085 -0.896 23.451 1.00 82.31 603 TYR A O 1
ATOM 4722 N N . MET A 1 604 ? 3.290 -1.378 22.199 1.00 88.69 604 MET A N 1
ATOM 4723 C CA . MET A 1 604 ? 2.795 -2.413 23.110 1.00 88.69 604 MET A CA 1
ATOM 4724 C C . MET A 1 604 ? 3.853 -3.528 23.291 1.00 88.69 604 MET A C 1
ATOM 4726 O O . MET A 1 604 ? 4.372 -4.024 22.286 1.00 88.69 604 MET A O 1
ATOM 4730 N N . PRO A 1 605 ? 4.164 -3.950 24.539 1.00 91.50 605 PRO A N 1
ATOM 4731 C CA . PRO A 1 605 ? 5.069 -5.069 24.799 1.00 91.50 605 PRO A CA 1
ATOM 4732 C C . PRO A 1 605 ? 4.656 -6.332 24.042 1.00 91.50 605 PRO A C 1
ATOM 4734 O O . PRO A 1 605 ? 3.468 -6.571 23.807 1.00 91.50 605 PRO A O 1
ATOM 4737 N N . TYR A 1 606 ? 5.629 -7.145 23.640 1.00 92.69 606 TYR A N 1
ATOM 4738 C CA . TYR A 1 606 ? 5.379 -8.263 22.731 1.00 92.69 606 TYR A CA 1
ATOM 4739 C C . TYR A 1 606 ? 4.466 -9.322 23.363 1.00 92.69 606 TYR A C 1
ATOM 4741 O O . TYR A 1 606 ? 3.515 -9.775 22.733 1.00 92.69 606 TYR A O 1
ATOM 4749 N N . GLU A 1 607 ? 4.687 -9.628 24.635 1.00 94.44 607 GLU A N 1
ATOM 4750 C CA . GLU A 1 607 ? 3.869 -10.499 25.473 1.00 94.44 607 GLU A CA 1
ATOM 4751 C C . GLU A 1 607 ? 2.415 -10.005 25.623 1.00 94.44 607 GLU A C 1
ATOM 4753 O O . GLU A 1 607 ? 1.490 -10.819 25.661 1.00 94.44 607 GLU A O 1
ATOM 4758 N N . ASN A 1 608 ? 2.192 -8.685 25.617 1.00 95.75 608 ASN A N 1
ATOM 4759 C CA . ASN A 1 608 ? 0.858 -8.075 25.645 1.00 95.75 608 ASN A CA 1
ATOM 4760 C C . ASN A 1 608 ? 0.188 -8.135 24.259 1.00 95.75 608 ASN A C 1
ATOM 4762 O O . ASN A 1 608 ? -1.010 -8.391 24.156 1.00 95.75 608 ASN A O 1
ATOM 4766 N N . LEU A 1 609 ? 0.951 -7.950 23.176 1.00 95.12 609 LEU A N 1
ATOM 4767 C CA . LEU A 1 609 ? 0.443 -8.120 21.810 1.00 95.12 609 LEU A CA 1
ATOM 4768 C C . LEU A 1 609 ? 0.068 -9.585 21.534 1.00 95.12 609 LEU A C 1
ATOM 4770 O O . LEU A 1 609 ? -0.967 -9.848 20.922 1.00 95.12 609 LEU A O 1
ATOM 4774 N N . LEU A 1 610 ? 0.854 -10.541 22.038 1.00 95.75 610 LEU A N 1
ATOM 4775 C CA . LEU A 1 610 ? 0.500 -11.962 22.022 1.00 95.75 610 LEU A CA 1
ATOM 4776 C C . LEU A 1 610 ? -0.774 -12.252 22.816 1.00 95.75 610 LEU A C 1
ATOM 4778 O O . LEU A 1 610 ? -1.529 -13.141 22.429 1.00 95.75 610 LEU A O 1
ATOM 4782 N N . PHE A 1 611 ? -1.055 -11.507 23.887 1.00 97.12 611 PHE A N 1
ATOM 4783 C CA . PHE A 1 611 ? -2.327 -11.620 24.597 1.00 97.12 611 PHE A CA 1
ATOM 4784 C C . PHE A 1 611 ? -3.493 -11.110 23.747 1.00 97.12 611 PHE A C 1
ATOM 4786 O O . PHE A 1 611 ? -4.504 -11.798 23.645 1.00 97.12 611 PHE A O 1
ATOM 4793 N N . LEU A 1 612 ? -3.344 -9.982 23.046 1.00 97.50 612 LEU A N 1
ATOM 4794 C CA . LEU A 1 612 ? -4.383 -9.517 22.119 1.00 97.50 612 LEU A CA 1
ATOM 4795 C C . LEU A 1 612 ? -4.637 -10.519 20.985 1.00 97.50 612 LEU A C 1
ATOM 4797 O O . LEU A 1 612 ? -5.788 -10.856 20.719 1.00 97.50 612 LEU A O 1
ATOM 4801 N N . ILE A 1 613 ? -3.578 -11.052 20.369 1.00 96.62 613 ILE A N 1
ATOM 4802 C CA . ILE A 1 613 ? -3.670 -12.125 19.364 1.00 96.62 613 ILE A CA 1
ATOM 4803 C C . ILE A 1 613 ? -4.343 -13.366 19.968 1.00 96.62 613 ILE A C 1
ATOM 4805 O O . ILE A 1 613 ? -5.195 -13.979 19.332 1.00 96.62 613 ILE A O 1
ATOM 4809 N N . SER A 1 614 ? -4.007 -13.734 21.210 1.00 95.38 614 SER A N 1
ATOM 4810 C CA . SER A 1 614 ? -4.572 -14.918 21.861 1.00 95.38 614 SER A CA 1
ATOM 4811 C C . SER A 1 614 ? -6.016 -14.751 22.337 1.00 95.38 614 SER A C 1
ATOM 4813 O O . SER A 1 614 ? -6.672 -15.775 22.529 1.00 95.38 614 SER A O 1
ATOM 4815 N N . LYS A 1 615 ? -6.528 -13.526 22.500 1.00 96.75 615 LYS A N 1
ATOM 4816 C CA . LYS A 1 615 ? -7.880 -13.253 23.024 1.00 96.75 615 LYS A CA 1
ATOM 4817 C C . LYS A 1 615 ? -8.865 -12.663 22.014 1.00 96.75 615 LYS A C 1
ATOM 4819 O O . LYS A 1 615 ? -10.063 -12.731 22.266 1.00 96.75 615 LYS A O 1
ATOM 4824 N N . CYS A 1 616 ? -8.402 -12.126 20.885 1.00 97.75 616 CYS A N 1
ATOM 4825 C CA . CYS A 1 616 ? -9.297 -11.627 19.842 1.00 97.75 616 CYS A CA 1
ATOM 4826 C C . CYS A 1 616 ? -10.191 -12.736 19.257 1.00 97.75 616 CYS A C 1
ATOM 4828 O O . CYS A 1 616 ? -9.811 -13.910 19.216 1.00 97.75 616 CYS A O 1
ATOM 4830 N N . LYS A 1 617 ? -11.377 -12.349 18.774 1.00 97.19 617 LYS A N 1
ATOM 4831 C CA . LYS A 1 617 ? -12.292 -13.230 18.031 1.00 97.19 617 LYS A CA 1
ATOM 4832 C C . LYS A 1 617 ? -11.704 -13.620 16.679 1.00 97.19 617 LYS A C 1
ATOM 4834 O O . LYS A 1 617 ? -11.751 -14.783 16.304 1.00 97.19 617 LYS A O 1
ATOM 4839 N N . PHE A 1 618 ? -11.140 -12.640 15.977 1.00 97.75 618 PHE A N 1
ATOM 4840 C CA . PHE A 1 618 ? -10.469 -12.805 14.692 1.00 97.75 618 PHE A CA 1
ATOM 4841 C C . PHE A 1 618 ? -9.483 -11.659 14.434 1.00 97.75 618 PHE A C 1
ATOM 4843 O O . PHE A 1 618 ? -9.561 -10.599 15.067 1.00 97.75 618 PHE A O 1
ATOM 4850 N N . ILE A 1 619 ? -8.564 -11.869 13.491 1.00 97.06 619 ILE A N 1
ATOM 4851 C CA . ILE A 1 619 ? -7.586 -10.873 13.032 1.00 97.06 619 ILE A CA 1
ATOM 4852 C C . ILE A 1 619 ? -7.951 -10.370 11.639 1.00 97.06 619 ILE A C 1
ATOM 4854 O O . ILE A 1 619 ? -8.366 -11.146 10.784 1.00 97.06 619 ILE A O 1
ATOM 4858 N N . ILE A 1 620 ? -7.713 -9.085 11.391 1.00 95.00 620 ILE A N 1
ATOM 4859 C CA . ILE A 1 620 ? -7.758 -8.460 10.071 1.00 95.00 620 ILE A CA 1
ATOM 4860 C C . ILE A 1 620 ? -6.361 -7.974 9.705 1.00 95.00 620 ILE A C 1
ATOM 4862 O O . ILE A 1 620 ? -5.757 -7.160 10.410 1.00 95.00 620 ILE A O 1
ATOM 4866 N N . ASP A 1 621 ? -5.867 -8.440 8.564 1.00 90.44 621 ASP A N 1
ATOM 4867 C CA . ASP A 1 621 ? -4.643 -7.933 7.960 1.00 90.44 621 ASP A CA 1
ATOM 4868 C C . ASP A 1 621 ? -4.824 -7.786 6.449 1.00 90.44 621 ASP A C 1
ATOM 4870 O O . ASP A 1 621 ? -4.777 -8.764 5.706 1.00 90.44 621 ASP A O 1
ATOM 4874 N N . ILE A 1 622 ? -5.021 -6.555 5.981 1.00 88.19 622 ILE A N 1
ATOM 4875 C CA . ILE A 1 622 ? -5.083 -6.224 4.552 1.00 88.19 622 ILE A CA 1
ATOM 4876 C C . ILE A 1 622 ? -3.773 -5.510 4.188 1.00 88.19 622 ILE A C 1
ATOM 4878 O O . ILE A 1 622 ? -3.702 -4.276 4.249 1.00 88.19 622 ILE A O 1
ATOM 4882 N N . PRO A 1 623 ? -2.696 -6.257 3.875 1.00 80.12 623 PRO A N 1
ATOM 4883 C CA . PRO A 1 623 ? -1.403 -5.668 3.581 1.00 80.12 623 PRO A CA 1
ATOM 4884 C C . PRO A 1 623 ? -1.373 -5.042 2.185 1.00 80.12 623 PRO A C 1
ATOM 4886 O O . PRO A 1 623 ? -1.937 -5.561 1.223 1.00 80.12 623 PRO A O 1
ATOM 4889 N N . THR A 1 624 ? -0.594 -3.968 2.066 1.00 71.50 624 THR A N 1
ATOM 4890 C CA . THR A 1 624 ? -0.185 -3.357 0.792 1.00 71.50 624 THR A CA 1
ATOM 4891 C C . THR A 1 624 ? 0.470 -4.365 -0.164 1.00 71.50 624 THR A C 1
ATOM 4893 O O . THR A 1 624 ? 0.232 -4.321 -1.369 1.00 71.50 624 THR A O 1
ATOM 4896 N N . TYR A 1 625 ? 1.269 -5.294 0.372 1.00 72.50 625 TYR A N 1
ATOM 4897 C CA . TYR A 1 625 ? 1.995 -6.316 -0.384 1.00 72.50 625 TYR A CA 1
ATOM 4898 C C . TYR A 1 625 ? 1.495 -7.714 0.004 1.00 72.50 625 TYR A C 1
ATOM 4900 O O . TYR A 1 625 ? 1.612 -8.131 1.155 1.00 72.50 625 TYR A O 1
ATOM 4908 N N . ARG A 1 626 ? 0.921 -8.443 -0.958 1.00 74.81 626 ARG A N 1
ATOM 4909 C CA . ARG A 1 626 ? 0.179 -9.708 -0.735 1.00 74.81 626 ARG A CA 1
ATOM 4910 C C . ARG A 1 626 ? 1.049 -10.961 -0.747 1.00 74.81 626 ARG A C 1
ATOM 4912 O O . ARG A 1 626 ? 0.604 -12.034 -0.369 1.00 74.81 626 ARG A O 1
ATOM 4919 N N . ASN A 1 627 ? 2.271 -10.797 -1.228 1.00 70.44 627 ASN A N 1
ATOM 4920 C CA . ASN A 1 627 ? 3.345 -11.776 -1.341 1.00 70.44 627 ASN A CA 1
ATOM 4921 C C . ASN A 1 627 ? 4.297 -11.760 -0.130 1.00 70.44 627 ASN A C 1
ATOM 4923 O O . ASN A 1 627 ? 5.215 -12.571 -0.070 1.00 70.44 627 ASN A O 1
ATOM 4927 N N . TYR A 1 628 ? 4.110 -10.829 0.812 1.00 71.19 628 TYR A N 1
ATOM 4928 C CA . TYR A 1 628 ? 4.892 -10.722 2.042 1.00 71.19 628 TYR A CA 1
ATOM 4929 C C . TYR A 1 628 ? 4.121 -11.373 3.193 1.00 71.19 628 TYR A C 1
ATOM 4931 O O . TYR A 1 628 ? 3.142 -10.800 3.670 1.00 71.19 628 TYR A O 1
ATOM 4939 N N . ASN A 1 629 ? 4.528 -12.554 3.659 1.00 71.81 629 ASN A N 1
ATOM 4940 C CA . ASN A 1 629 ? 3.871 -13.161 4.818 1.00 71.81 629 ASN A CA 1
ATOM 4941 C C . ASN A 1 629 ? 4.271 -12.426 6.112 1.00 71.81 629 ASN A C 1
ATOM 4943 O O . ASN A 1 629 ? 5.456 -12.312 6.436 1.00 71.81 629 ASN A O 1
ATOM 4947 N N . SER A 1 630 ? 3.289 -11.949 6.882 1.00 77.56 630 SER A N 1
ATOM 4948 C CA . SER A 1 630 ? 3.556 -11.383 8.201 1.00 77.56 630 SER A CA 1
ATOM 4949 C C . SER A 1 630 ? 3.721 -12.495 9.233 1.00 77.56 630 SER A C 1
ATOM 4951 O O . SER A 1 630 ? 2.827 -13.310 9.430 1.00 77.56 630 SER A O 1
ATOM 4953 N N . ALA A 1 631 ? 4.829 -12.474 9.972 1.00 83.12 631 ALA A N 1
ATOM 4954 C CA . ALA A 1 631 ? 5.105 -13.432 11.044 1.00 83.12 631 ALA A CA 1
ATOM 4955 C C . ALA A 1 631 ? 3.984 -13.528 12.098 1.00 83.12 631 ALA A C 1
ATOM 4957 O O . ALA A 1 631 ? 3.758 -14.595 12.659 1.00 83.12 631 ALA A O 1
ATOM 4958 N N . PHE A 1 632 ? 3.260 -12.425 12.326 1.00 88.75 632 PHE A N 1
ATOM 4959 C CA . PHE A 1 632 ? 2.089 -12.383 13.200 1.00 88.75 632 PHE A CA 1
ATOM 4960 C C . PHE A 1 632 ? 0.877 -13.135 12.634 1.00 88.75 632 PHE A C 1
ATOM 4962 O O . PHE A 1 632 ? 0.149 -13.737 13.415 1.00 88.75 632 PHE A O 1
ATOM 4969 N N . LEU A 1 633 ? 0.671 -13.147 11.309 1.00 88.44 633 LEU A N 1
ATOM 4970 C CA . LEU A 1 633 ? -0.375 -13.961 10.676 1.00 88.44 633 LEU A CA 1
ATOM 4971 C C . LEU A 1 633 ? -0.034 -15.446 10.737 1.00 88.44 633 LEU A C 1
ATOM 4973 O O . LEU A 1 633 ? -0.881 -16.255 11.101 1.00 88.44 633 LEU A O 1
ATOM 4977 N N . ASP A 1 634 ? 1.211 -15.799 10.419 1.00 88.12 634 ASP A N 1
ATOM 4978 C CA . ASP A 1 634 ? 1.693 -17.176 10.522 1.00 88.12 634 ASP A CA 1
ATOM 4979 C C . ASP A 1 634 ? 1.566 -17.698 11.961 1.00 88.12 634 ASP A C 1
ATOM 4981 O O . ASP A 1 634 ? 1.037 -18.786 12.180 1.00 88.12 634 ASP A O 1
ATOM 4985 N N . LEU A 1 635 ? 1.950 -16.892 12.956 1.00 91.69 635 LEU A N 1
ATOM 4986 C CA . LEU A 1 635 ? 1.748 -17.230 14.362 1.00 91.69 635 LEU A CA 1
ATOM 4987 C C . LEU A 1 635 ? 0.259 -17.357 14.722 1.00 91.69 635 LEU A C 1
ATOM 4989 O O . LEU A 1 635 ? -0.140 -18.357 15.314 1.00 91.69 635 LEU A O 1
ATOM 4993 N N . ALA A 1 636 ? -0.577 -16.385 14.349 1.00 93.81 636 ALA A N 1
ATOM 4994 C CA . ALA A 1 636 ? -2.007 -16.405 14.656 1.00 93.81 636 ALA A CA 1
ATOM 4995 C C . ALA A 1 636 ? -2.731 -17.617 14.046 1.00 93.81 636 ALA A C 1
ATOM 4997 O O . ALA A 1 636 ? -3.565 -18.228 14.718 1.00 93.81 636 ALA A O 1
ATOM 4998 N N . HIS A 1 637 ? -2.344 -18.021 12.830 1.00 92.69 637 HIS A N 1
ATOM 4999 C CA . HIS A 1 637 ? -2.829 -19.234 12.173 1.00 92.69 637 HIS A CA 1
ATOM 5000 C C . HIS A 1 637 ? -2.541 -20.468 13.040 1.00 92.69 637 HIS A C 1
ATOM 5002 O O . HIS A 1 637 ? -3.456 -21.236 13.334 1.00 92.69 637 HIS A O 1
ATOM 5008 N N . HIS A 1 638 ? -1.309 -20.610 13.542 1.00 92.12 638 HIS A N 1
ATOM 5009 C CA . HIS A 1 638 ? -0.937 -21.709 14.441 1.00 92.12 638 HIS A CA 1
ATOM 5010 C C . HIS A 1 638 ? -1.528 -21.568 15.855 1.00 92.12 638 HIS A C 1
ATOM 5012 O O . HIS A 1 638 ? -1.699 -22.568 16.542 1.00 92.12 638 HIS A O 1
ATOM 5018 N N . MET A 1 639 ? -1.911 -20.367 16.295 1.00 94.50 639 MET A N 1
ATOM 5019 C CA . MET A 1 639 ? -2.713 -20.145 17.511 1.00 94.50 639 MET A CA 1
ATOM 5020 C C . MET A 1 639 ? -4.222 -20.402 17.295 1.00 94.50 639 MET A C 1
ATOM 5022 O O . MET A 1 639 ? -5.039 -20.083 18.168 1.00 94.50 639 MET A O 1
ATOM 5026 N N . GLY A 1 640 ? -4.596 -20.946 16.130 1.00 95.25 640 GLY A N 1
ATOM 5027 C CA . GLY A 1 640 ? -5.961 -21.322 15.762 1.00 95.25 640 GLY A CA 1
ATOM 5028 C C . GLY A 1 640 ? -6.918 -20.148 15.553 1.00 95.25 640 GLY A C 1
ATOM 5029 O O . GLY A 1 640 ? -8.118 -20.367 15.398 1.00 95.25 640 GLY A O 1
ATOM 5030 N N . VAL A 1 641 ? -6.411 -18.912 15.565 1.00 96.81 641 VAL A N 1
ATOM 5031 C CA . VAL A 1 641 ? -7.211 -17.682 15.483 1.00 96.81 641 VAL A CA 1
ATOM 5032 C C . VAL A 1 641 ? -7.774 -17.534 14.066 1.00 96.81 641 VAL A C 1
ATOM 5034 O O . VAL A 1 641 ? -7.005 -17.698 13.119 1.00 96.81 641 VAL A O 1
ATOM 5037 N N . PRO A 1 642 ? -9.070 -17.221 13.887 1.00 97.50 642 PRO A N 1
ATOM 5038 C CA . PRO A 1 642 ? -9.615 -16.871 12.581 1.00 97.50 642 PRO A CA 1
ATOM 5039 C C . PRO A 1 642 ? -8.937 -15.624 11.989 1.00 97.50 642 PRO A C 1
ATOM 5041 O O . PRO A 1 642 ? -8.742 -14.624 12.684 1.00 97.50 642 PRO A O 1
ATOM 5044 N N . ILE A 1 643 ? -8.571 -15.663 10.708 1.00 96.44 643 ILE A N 1
ATOM 5045 C CA . ILE A 1 643 ? -7.847 -14.578 10.022 1.00 96.44 643 ILE A CA 1
ATOM 5046 C C . ILE A 1 643 ? -8.605 -14.133 8.773 1.00 96.44 643 ILE A C 1
ATOM 5048 O O . ILE A 1 643 ? -8.968 -14.949 7.936 1.00 96.44 643 ILE A O 1
ATOM 5052 N N . ILE A 1 644 ? -8.743 -12.826 8.588 1.00 95.44 644 ILE A N 1
ATOM 5053 C CA . ILE A 1 644 ? -9.195 -12.192 7.348 1.00 95.44 644 ILE A CA 1
ATOM 5054 C C . ILE A 1 644 ? -7.989 -11.520 6.699 1.00 95.44 644 ILE A C 1
ATOM 5056 O O . ILE A 1 644 ? -7.347 -10.667 7.322 1.00 95.44 644 ILE A O 1
ATOM 5060 N N . SER A 1 645 ? -7.667 -11.868 5.451 1.00 92.75 645 SER A N 1
ATOM 5061 C CA . SER A 1 645 ? -6.546 -11.231 4.755 1.00 92.75 645 SER A CA 1
ATOM 5062 C C . SER A 1 645 ? -6.651 -11.252 3.233 1.00 92.75 645 SER A C 1
ATOM 5064 O O . SER A 1 645 ? -7.198 -12.175 2.645 1.00 92.75 645 SER A O 1
ATOM 5066 N N . SER A 1 646 ? -6.058 -10.251 2.580 1.00 88.25 646 SER A N 1
ATOM 5067 C CA . SER A 1 646 ? -5.797 -10.235 1.130 1.00 88.25 646 SER A CA 1
ATOM 5068 C C . SER A 1 646 ? -4.420 -10.816 0.756 1.00 88.25 646 SER A C 1
ATOM 5070 O O . SER A 1 646 ? -3.980 -10.705 -0.393 1.00 88.25 646 SER A O 1
ATOM 5072 N N . ASN A 1 647 ? -3.704 -11.404 1.722 1.00 85.50 647 ASN A N 1
ATOM 5073 C CA . ASN A 1 647 ? -2.398 -12.026 1.529 1.00 85.50 647 ASN A CA 1
ATOM 5074 C C . ASN A 1 647 ? -2.519 -13.434 0.931 1.00 85.50 647 ASN A C 1
ATOM 5076 O O . ASN A 1 647 ? -3.353 -14.224 1.360 1.00 85.50 647 ASN A O 1
ATOM 5080 N N . TRP A 1 648 ? -1.650 -13.795 -0.009 1.00 80.00 648 TRP A N 1
ATOM 5081 C CA . TRP A 1 648 ? -1.692 -15.114 -0.646 1.00 80.00 648 TRP A CA 1
ATOM 5082 C C . TRP A 1 648 ? -1.308 -16.260 0.301 1.00 80.00 648 TRP A C 1
ATOM 5084 O O . TRP A 1 648 ? -1.728 -17.390 0.082 1.00 80.00 648 TRP A O 1
ATOM 5094 N N . PHE A 1 649 ? -0.590 -15.982 1.396 1.00 78.75 649 PHE A N 1
ATOM 5095 C CA . PHE A 1 649 ? -0.266 -16.982 2.421 1.00 78.75 649 PHE A CA 1
ATOM 5096 C C . PHE A 1 649 ? -1.503 -17.612 3.088 1.00 78.75 649 PHE A C 1
ATOM 5098 O O . PHE A 1 649 ? -1.426 -18.749 3.557 1.00 78.75 649 PHE A O 1
ATOM 5105 N N . VAL A 1 650 ? -2.625 -16.884 3.162 1.00 84.69 650 VAL A N 1
ATOM 5106 C CA . VAL A 1 650 ? -3.824 -17.359 3.874 1.00 84.69 650 VAL A CA 1
ATOM 5107 C C . VAL A 1 650 ? -4.760 -18.207 3.009 1.00 84.69 650 VAL A C 1
ATOM 5109 O O . VAL A 1 650 ? -5.766 -18.704 3.510 1.00 84.69 650 VAL A O 1
ATOM 5112 N N . ILE A 1 651 ? -4.441 -18.378 1.726 1.00 79.69 651 ILE A N 1
ATOM 5113 C CA . ILE A 1 651 ? -5.195 -19.240 0.812 1.00 79.69 651 ILE A CA 1
ATOM 5114 C C . ILE A 1 651 ? -4.982 -20.703 1.211 1.00 79.69 651 ILE A C 1
ATOM 5116 O O . ILE A 1 651 ? -3.913 -21.085 1.692 1.00 79.69 651 ILE A O 1
ATOM 5120 N N . ASP A 1 652 ? -6.039 -21.501 1.063 1.00 79.56 652 ASP A N 1
ATOM 5121 C CA . ASP A 1 652 ? -6.108 -22.910 1.465 1.00 79.56 652 ASP A CA 1
ATOM 5122 C C . ASP A 1 652 ? -5.824 -23.159 2.971 1.00 79.56 652 ASP A C 1
ATOM 5124 O O . ASP A 1 652 ? -5.456 -24.265 3.372 1.00 79.56 652 ASP A O 1
ATOM 5128 N N . LYS A 1 653 ? -5.996 -22.144 3.838 1.00 85.81 653 LYS A N 1
ATOM 5129 C CA . LYS A 1 653 ? -5.930 -22.285 5.306 1.00 85.81 653 LYS A CA 1
ATOM 5130 C C . LYS A 1 653 ? -7.330 -22.385 5.911 1.00 85.81 653 LYS A C 1
ATOM 5132 O O . LYS A 1 653 ? -8.177 -21.527 5.692 1.00 85.81 653 LYS A O 1
ATOM 5137 N N . ASP A 1 654 ? -7.550 -23.405 6.736 1.00 87.06 654 ASP A N 1
ATOM 5138 C CA . ASP A 1 654 ? -8.868 -23.817 7.243 1.00 87.06 654 ASP A CA 1
ATOM 5139 C C . ASP A 1 654 ? -9.469 -22.919 8.344 1.00 87.06 654 ASP A C 1
ATOM 5141 O O . ASP A 1 654 ? -10.601 -23.149 8.778 1.00 87.06 654 ASP A O 1
ATOM 5145 N N . ASN A 1 655 ? -8.716 -21.921 8.809 1.00 92.25 655 ASN A N 1
ATOM 5146 C CA . ASN A 1 655 ? -9.151 -20.839 9.697 1.00 92.25 655 ASN A CA 1
ATOM 5147 C C . ASN A 1 655 ? -8.969 -19.446 9.075 1.00 92.25 655 ASN A C 1
ATOM 5149 O O . ASN A 1 655 ? -8.911 -18.451 9.798 1.00 92.25 655 ASN A O 1
ATOM 5153 N N . CYS A 1 656 ? -8.847 -19.356 7.752 1.00 93.88 656 CYS A N 1
ATOM 5154 C CA . CYS A 1 656 ? -8.653 -18.084 7.074 1.00 93.88 656 CYS A CA 1
ATOM 5155 C C . CYS A 1 656 ? -9.765 -17.783 6.073 1.00 93.88 656 CYS A C 1
ATOM 5157 O O . CYS A 1 656 ? -10.327 -18.666 5.432 1.00 93.88 656 CYS A O 1
ATOM 5159 N N . ILE A 1 657 ? -10.021 -16.493 5.895 1.00 94.56 657 ILE A N 1
ATOM 5160 C CA . ILE A 1 657 ? -10.881 -15.938 4.862 1.00 94.56 657 ILE A CA 1
ATOM 5161 C C . ILE A 1 657 ? -10.001 -15.063 3.977 1.00 94.56 657 ILE A C 1
ATOM 5163 O O . ILE A 1 657 ? -9.550 -13.986 4.380 1.00 94.56 657 ILE A O 1
ATOM 5167 N N . PHE A 1 658 ? -9.734 -15.553 2.768 1.00 91.50 658 PHE A N 1
ATOM 5168 C CA . PHE A 1 658 ? -9.050 -14.771 1.751 1.00 91.50 658 PHE A CA 1
ATOM 5169 C C . PHE A 1 658 ? -10.016 -13.750 1.144 1.00 91.50 658 PHE A C 1
ATOM 5171 O O . PHE A 1 658 ? -11.081 -14.119 0.650 1.00 91.50 658 PHE A O 1
ATOM 5178 N N . LEU A 1 659 ? -9.639 -12.471 1.164 1.00 90.75 659 LEU A N 1
ATOM 5179 C CA . LEU A 1 659 ? -10.394 -11.403 0.515 1.00 90.75 659 LEU A CA 1
ATOM 5180 C C . LEU A 1 659 ? -9.741 -11.037 -0.823 1.00 90.75 659 LEU A C 1
ATOM 5182 O O . LEU A 1 659 ? -8.682 -10.392 -0.812 1.00 90.75 659 LEU A O 1
ATOM 5186 N N . PRO A 1 660 ? -10.346 -11.403 -1.973 1.00 79.75 660 PRO A N 1
ATOM 5187 C CA . PRO A 1 660 ? -9.816 -11.033 -3.273 1.00 79.75 660 PRO A CA 1
ATOM 5188 C C . PRO A 1 660 ? -9.842 -9.499 -3.425 1.00 79.75 660 PRO A C 1
ATOM 5190 O O . PRO A 1 660 ? -10.874 -8.853 -3.230 1.00 79.75 660 PRO A O 1
ATOM 5193 N N . PRO A 1 661 ? -8.700 -8.878 -3.744 1.00 74.75 661 PRO A N 1
ATOM 5194 C CA . PRO A 1 661 ? -8.585 -7.432 -3.857 1.00 74.75 661 PRO A CA 1
ATOM 5195 C C . PRO A 1 661 ? -8.966 -6.965 -5.265 1.00 74.75 661 PRO A C 1
ATOM 5197 O O . PRO A 1 661 ? -8.180 -7.080 -6.211 1.00 74.75 661 PRO A O 1
ATOM 5200 N N . VAL A 1 662 ? -10.183 -6.438 -5.362 1.00 71.94 662 VAL A N 1
ATOM 5201 C CA . VAL A 1 662 ? -10.910 -6.149 -6.607 1.00 71.94 662 VAL A CA 1
ATOM 5202 C C . VAL A 1 662 ? -11.001 -4.659 -6.959 1.00 71.94 662 VAL A C 1
ATOM 5204 O O . VAL A 1 662 ? -11.359 -4.332 -8.084 1.00 71.94 662 VAL A O 1
ATOM 5207 N N . GLU A 1 663 ? -10.637 -3.753 -6.047 1.00 58.41 663 GLU A N 1
ATOM 5208 C CA . GLU A 1 663 ? -10.655 -2.303 -6.281 1.00 58.41 663 GLU A CA 1
ATOM 5209 C C . GLU A 1 663 ? -9.261 -1.677 -6.199 1.00 58.41 663 GLU A C 1
ATOM 5211 O O . GLU A 1 663 ? -8.434 -2.072 -5.378 1.00 58.41 663 GLU A O 1
ATOM 5216 N N . ASP A 1 664 ? -9.025 -0.632 -6.991 1.00 54.91 664 ASP A N 1
ATOM 5217 C CA . ASP A 1 664 ? -7.842 0.220 -6.881 1.00 54.91 664 ASP A CA 1
ATOM 5218 C C . ASP A 1 664 ? -8.158 1.459 -6.016 1.00 54.91 664 ASP A C 1
ATOM 5220 O O . ASP A 1 664 ? -8.957 2.322 -6.382 1.00 54.91 664 ASP A O 1
ATOM 5224 N N . ILE A 1 665 ? -7.521 1.554 -4.844 1.00 43.91 665 ILE A N 1
ATOM 5225 C CA . ILE A 1 665 ? -7.550 2.723 -3.956 1.00 43.91 665 ILE A CA 1
ATOM 5226 C C . ILE A 1 665 ? -6.197 3.428 -4.083 1.00 43.91 665 ILE A C 1
ATOM 5228 O O . ILE A 1 665 ? -5.189 2.951 -3.566 1.00 43.91 665 ILE A O 1
ATOM 5232 N N . GLY A 1 666 ? -6.140 4.548 -4.803 1.00 56.94 666 GLY A N 1
ATOM 5233 C CA . GLY A 1 666 ? -4.879 5.261 -5.024 1.00 56.94 666 GLY A CA 1
ATOM 5234 C C . GLY A 1 666 ? -3.880 4.412 -5.822 1.00 56.94 666 GLY A C 1
ATOM 5235 O O . GLY A 1 666 ? -4.082 4.173 -7.008 1.00 56.94 666 GLY A O 1
ATOM 5236 N N . LYS A 1 667 ? -2.795 3.961 -5.178 1.00 49.22 667 LYS A N 1
ATOM 5237 C CA . LYS A 1 667 ? -1.834 2.983 -5.745 1.00 49.22 667 LYS A CA 1
ATOM 5238 C C . LYS A 1 667 ? -1.992 1.571 -5.157 1.00 49.22 667 LYS A C 1
ATOM 5240 O O . LYS A 1 667 ? -1.205 0.683 -5.482 1.00 49.22 667 LYS A O 1
ATOM 5245 N N . LEU A 1 668 ? -2.952 1.374 -4.256 1.00 52.12 668 LEU A N 1
ATOM 5246 C CA . LEU A 1 668 ? -3.144 0.160 -3.472 1.00 52.12 668 LEU A CA 1
ATOM 5247 C C . LEU A 1 668 ? -4.367 -0.607 -3.960 1.00 52.12 668 LEU A C 1
ATOM 5249 O O . LEU A 1 668 ? -5.504 -0.159 -3.845 1.00 52.12 668 LEU A O 1
ATOM 5253 N N . LYS A 1 669 ? -4.130 -1.815 -4.459 1.00 69.44 669 LYS A N 1
ATOM 5254 C CA . LYS A 1 669 ? -5.186 -2.697 -4.946 1.00 69.44 669 LYS A CA 1
ATOM 5255 C C . LYS A 1 669 ? -5.724 -3.530 -3.769 1.00 69.44 669 LYS A C 1
ATOM 5257 O O . LYS A 1 669 ? -4.984 -4.345 -3.208 1.00 69.44 669 LYS A O 1
ATOM 5262 N N . SER A 1 670 ? -6.978 -3.310 -3.381 1.00 74.19 670 SER A N 1
ATOM 5263 C CA . SER A 1 670 ? -7.574 -3.629 -2.071 1.00 74.19 670 SER A CA 1
ATOM 5264 C C . SER A 1 670 ? -8.951 -4.319 -2.203 1.00 74.19 670 SER A C 1
ATOM 5266 O O . SER A 1 670 ? -9.601 -4.168 -3.238 1.00 74.19 670 SER A O 1
ATOM 5268 N N . PRO A 1 671 ? -9.435 -5.080 -1.199 1.00 84.00 671 PRO A N 1
ATOM 5269 C CA . PRO A 1 671 ? -10.813 -5.587 -1.176 1.00 84.00 671 PRO A CA 1
ATOM 5270 C C . PRO A 1 671 ? -11.863 -4.465 -1.116 1.00 84.00 671 PRO A C 1
ATOM 5272 O O . PRO A 1 671 ? -11.582 -3.371 -0.610 1.00 84.00 671 PRO A O 1
ATOM 5275 N N . THR A 1 672 ? -13.078 -4.740 -1.605 1.00 85.12 672 THR A N 1
ATOM 5276 C CA . THR A 1 672 ? -14.238 -3.840 -1.459 1.00 85.12 672 THR A CA 1
ATOM 5277 C C . THR A 1 672 ? -14.653 -3.679 0.007 1.00 85.12 672 THR A C 1
ATOM 5279 O O . THR A 1 672 ? -14.273 -4.470 0.873 1.00 85.12 672 THR A O 1
ATOM 5282 N N . THR A 1 673 ? -15.461 -2.657 0.291 1.00 86.56 673 THR A N 1
ATOM 5283 C CA . THR A 1 673 ? -16.117 -2.481 1.600 1.00 86.56 673 THR A CA 1
ATOM 5284 C C . THR A 1 673 ? -16.983 -3.700 1.934 1.00 86.56 673 THR A C 1
ATOM 5286 O O . THR A 1 673 ? -16.935 -4.223 3.044 1.00 86.56 673 THR A O 1
ATOM 5289 N N . GLU A 1 674 ? -17.715 -4.196 0.942 1.00 88.62 674 GLU A N 1
ATOM 5290 C CA . GLU A 1 674 ? -18.668 -5.298 1.026 1.00 88.62 674 GLU A CA 1
ATOM 5291 C C . GLU A 1 674 ? -17.955 -6.624 1.330 1.00 88.62 674 GLU A C 1
ATOM 5293 O O . GLU A 1 674 ? -18.392 -7.366 2.206 1.00 88.62 674 GLU A O 1
ATOM 5298 N N . ALA A 1 675 ? -16.806 -6.889 0.694 1.00 90.25 675 ALA A N 1
ATOM 5299 C CA . ALA A 1 675 ? -15.984 -8.068 0.975 1.00 90.25 675 ALA A CA 1
ATOM 5300 C C . ALA A 1 675 ? -15.368 -8.031 2.385 1.00 90.25 675 ALA A C 1
ATOM 5302 O O . ALA A 1 675 ? -15.208 -9.074 3.018 1.00 90.25 675 ALA A O 1
ATOM 5303 N N . ILE A 1 676 ? -15.039 -6.841 2.902 1.00 92.00 676 ILE A N 1
ATOM 5304 C CA . ILE A 1 676 ? -14.569 -6.676 4.287 1.00 92.00 676 ILE A CA 1
ATOM 5305 C C . ILE A 1 676 ? -15.703 -6.972 5.278 1.00 92.00 676 ILE A C 1
ATOM 5307 O O . ILE A 1 676 ? -15.461 -7.651 6.274 1.00 92.00 676 ILE A O 1
ATOM 5311 N N . ILE A 1 677 ? -16.929 -6.518 4.993 1.00 92.38 677 ILE A N 1
ATOM 5312 C CA . ILE A 1 677 ? -18.118 -6.788 5.819 1.00 92.38 677 ILE A CA 1
ATOM 5313 C C . ILE A 1 677 ? -18.465 -8.284 5.814 1.00 92.38 677 ILE A C 1
ATOM 5315 O O . ILE A 1 677 ? -18.613 -8.868 6.887 1.00 92.38 677 ILE A O 1
ATOM 5319 N N . ASP A 1 678 ? -18.545 -8.919 4.639 1.00 93.56 678 ASP A N 1
ATOM 5320 C CA . ASP A 1 678 ? -18.781 -10.367 4.513 1.00 93.56 678 ASP A CA 1
ATOM 5321 C C . ASP A 1 678 ? -17.722 -11.172 5.278 1.00 93.56 678 ASP A C 1
ATOM 5323 O O . ASP A 1 678 ? -18.050 -11.988 6.143 1.00 93.56 678 ASP A O 1
ATOM 5327 N N . GLY A 1 679 ? -16.442 -10.878 5.029 1.00 94.69 679 GLY A N 1
ATOM 5328 C CA . GLY A 1 679 ? -15.332 -11.526 5.717 1.00 94.69 679 GLY A CA 1
ATOM 5329 C C . GLY A 1 679 ? -15.404 -11.363 7.234 1.00 94.69 679 GLY A C 1
ATOM 5330 O O . GLY A 1 679 ? -15.175 -12.331 7.957 1.00 94.69 679 GLY A O 1
ATOM 5331 N N . ALA A 1 680 ? -15.759 -10.174 7.731 1.00 95.81 680 ALA A N 1
ATOM 5332 C CA . ALA A 1 680 ? -15.894 -9.910 9.162 1.00 95.81 680 ALA A CA 1
ATOM 5333 C C . ALA A 1 680 ? -17.055 -10.688 9.794 1.00 95.81 680 ALA A C 1
ATOM 5335 O O . ALA A 1 680 ? -16.863 -11.322 10.832 1.00 95.81 680 ALA A O 1
ATOM 5336 N N . ASN A 1 681 ? -18.223 -10.718 9.148 1.00 95.44 681 ASN A N 1
ATOM 5337 C CA . ASN A 1 681 ? -19.374 -11.499 9.609 1.00 95.44 681 ASN A CA 1
ATOM 5338 C C . ASN A 1 681 ? -19.055 -13.004 9.643 1.00 95.44 681 ASN A C 1
ATOM 5340 O O . ASN A 1 681 ? -19.339 -13.687 10.629 1.00 95.44 681 ASN A O 1
ATOM 5344 N N . ARG A 1 682 ? -18.412 -13.525 8.592 1.00 95.88 682 ARG A N 1
ATOM 5345 C CA . ARG A 1 682 ? -18.011 -14.937 8.495 1.00 95.88 682 ARG A CA 1
ATOM 5346 C C . ARG A 1 682 ? -16.940 -15.311 9.519 1.00 95.88 682 ARG A C 1
ATOM 5348 O O . ARG A 1 682 ? -17.053 -16.366 10.136 1.00 95.88 682 ARG A O 1
ATOM 5355 N N . ALA A 1 683 ? -15.935 -14.462 9.743 1.00 95.94 683 ALA A N 1
ATOM 5356 C CA . ALA A 1 683 ? -14.896 -14.712 10.745 1.00 95.94 683 ALA A CA 1
ATOM 5357 C C . ALA A 1 683 ? -15.429 -14.617 12.180 1.00 95.94 683 ALA A C 1
ATOM 5359 O O . ALA A 1 683 ? -14.997 -15.384 13.034 1.00 95.94 683 ALA A O 1
ATOM 5360 N N . ASN A 1 684 ? -16.389 -13.725 12.446 1.00 96.00 684 ASN A N 1
ATOM 5361 C CA . ASN A 1 684 ? -17.029 -13.607 13.756 1.00 96.00 684 ASN A CA 1
ATOM 5362 C C . ASN A 1 684 ? -17.762 -14.894 14.175 1.00 96.00 684 ASN A C 1
ATOM 5364 O O . ASN A 1 684 ? -17.772 -15.245 15.352 1.00 96.00 684 ASN A O 1
ATOM 5368 N N . ASN A 1 685 ? -18.331 -15.605 13.198 1.00 94.94 685 ASN A N 1
ATOM 5369 C CA . ASN A 1 685 ? -19.015 -16.885 13.389 1.00 94.94 685 ASN A CA 1
ATOM 5370 C C . ASN A 1 685 ? -18.083 -18.103 13.222 1.00 94.94 685 ASN A C 1
ATOM 5372 O O . ASN A 1 685 ? -18.523 -19.241 13.387 1.00 94.94 685 ASN A O 1
ATOM 5376 N N . MET A 1 686 ? -16.804 -17.899 12.883 1.00 95.31 686 MET A N 1
ATOM 5377 C CA . MET A 1 686 ? -15.853 -18.989 12.673 1.00 95.31 686 MET A CA 1
ATOM 5378 C C . MET A 1 686 ? -15.331 -19.506 14.024 1.00 95.31 686 MET A C 1
ATOM 5380 O O . MET A 1 686 ? -14.734 -18.738 14.783 1.00 95.31 686 MET A O 1
ATOM 5384 N N . PRO A 1 687 ? -15.488 -20.805 14.342 1.00 93.44 687 PRO A N 1
ATOM 5385 C CA . PRO A 1 687 ? -14.943 -21.358 15.572 1.00 93.44 687 PRO A CA 1
ATOM 5386 C C . PRO A 1 687 ? -13.414 -21.344 15.525 1.00 93.44 687 PRO A C 1
ATOM 5388 O O . PRO A 1 687 ? -12.791 -21.680 14.512 1.00 93.44 687 PRO A O 1
ATOM 5391 N N . ARG A 1 688 ? -12.797 -20.997 16.655 1.00 94.56 688 ARG A N 1
ATOM 5392 C CA . ARG A 1 688 ? -11.345 -21.069 16.812 1.00 94.56 688 ARG A CA 1
ATOM 5393 C C . ARG A 1 688 ? -10.876 -22.520 16.682 1.00 94.56 688 ARG A C 1
ATOM 5395 O O . ARG A 1 688 ? -11.456 -23.415 17.292 1.00 94.56 688 ARG A O 1
ATOM 5402 N N . LYS A 1 689 ? -9.806 -22.754 15.922 1.00 93.44 689 LYS A N 1
ATOM 5403 C CA . LYS A 1 689 ? -9.198 -24.087 15.791 1.00 93.44 689 LYS A CA 1
ATOM 5404 C C . LYS A 1 689 ? -8.318 -24.414 16.999 1.00 93.44 689 LYS A C 1
ATOM 5406 O O . LYS A 1 689 ? -7.846 -23.520 17.702 1.00 93.44 689 LYS A O 1
ATOM 5411 N N . ASN A 1 690 ? -8.033 -25.702 17.188 1.00 91.00 690 ASN A N 1
ATOM 5412 C CA . ASN A 1 690 ? -7.053 -26.159 18.171 1.00 91.00 690 ASN A CA 1
ATOM 5413 C C . ASN A 1 690 ? -5.676 -25.551 17.870 1.00 91.00 690 ASN A C 1
ATOM 5415 O O . ASN A 1 690 ? -5.183 -25.636 16.742 1.00 91.00 690 ASN A O 1
ATOM 5419 N N . ALA A 1 691 ? -5.055 -24.951 18.886 1.00 90.44 691 ALA A N 1
ATOM 5420 C CA . ALA A 1 691 ? -3.743 -24.339 18.754 1.00 90.44 691 ALA A CA 1
ATOM 5421 C C . ALA A 1 691 ? -2.663 -25.403 18.484 1.00 90.44 691 ALA A C 1
ATOM 5423 O O . ALA A 1 691 ? -2.579 -26.421 19.166 1.00 90.44 691 ALA A O 1
ATOM 5424 N N . ARG A 1 692 ? -1.809 -25.137 17.496 1.00 90.75 692 ARG A N 1
ATOM 5425 C CA . ARG A 1 692 ? -0.647 -25.943 17.092 1.00 90.75 692 ARG A CA 1
ATOM 5426 C C . ARG A 1 692 ? 0.651 -25.211 17.445 1.00 90.75 692 ARG A C 1
ATOM 5428 O O . ARG A 1 692 ? 1.588 -25.142 16.648 1.00 90.75 692 ARG A O 1
ATOM 5435 N N . THR A 1 693 ? 0.695 -24.618 18.638 1.00 88.00 693 THR A N 1
ATOM 5436 C CA . THR A 1 693 ? 1.804 -23.765 19.097 1.00 88.00 693 THR A CA 1
ATOM 5437 C C . THR A 1 693 ? 3.148 -24.479 19.100 1.00 88.00 693 THR A C 1
ATOM 5439 O O . THR A 1 693 ? 4.154 -23.843 18.813 1.00 88.00 693 THR A O 1
ATOM 5442 N N . ASP A 1 694 ? 3.192 -25.787 19.352 1.00 86.88 694 ASP A N 1
ATOM 5443 C CA . ASP A 1 694 ? 4.458 -26.530 19.385 1.00 86.88 694 ASP A CA 1
ATOM 5444 C C . ASP A 1 694 ? 5.001 -26.831 17.982 1.00 86.88 694 ASP A C 1
ATOM 5446 O O . ASP A 1 694 ? 6.205 -26.717 17.756 1.00 86.88 694 ASP A O 1
ATOM 5450 N N . GLN A 1 695 ? 4.121 -27.054 16.996 1.00 87.94 695 GLN A N 1
ATOM 5451 C CA . GLN A 1 695 ? 4.513 -27.074 15.579 1.00 87.94 695 GLN A CA 1
ATOM 5452 C C . GLN A 1 695 ? 5.094 -25.717 15.157 1.00 87.94 695 GLN A C 1
ATOM 5454 O O . GLN A 1 695 ? 6.089 -25.655 14.434 1.00 87.94 695 GLN A O 1
ATOM 5459 N N . TYR A 1 696 ? 4.512 -24.619 15.653 1.00 89.38 696 TYR A N 1
ATOM 5460 C CA . TYR A 1 696 ? 5.036 -23.281 15.402 1.00 89.38 696 TYR A CA 1
ATOM 5461 C C . TYR A 1 696 ? 6.377 -23.018 16.102 1.00 89.38 696 TYR A C 1
ATOM 5463 O O . TYR A 1 696 ? 7.262 -22.433 15.485 1.00 89.38 696 TYR A O 1
ATOM 5471 N N . LYS A 1 697 ? 6.576 -23.476 17.348 1.00 89.50 697 LYS A N 1
ATOM 5472 C CA . LYS A 1 697 ? 7.879 -23.399 18.040 1.00 89.50 697 LYS A CA 1
ATOM 5473 C C . LYS A 1 697 ? 8.965 -24.136 17.252 1.00 89.50 697 LYS A C 1
ATOM 5475 O O . LYS A 1 697 ? 10.019 -23.555 17.010 1.00 89.50 697 LYS A O 1
ATOM 5480 N N . ALA A 1 698 ? 8.693 -25.359 16.790 1.00 86.50 698 ALA A N 1
ATOM 5481 C CA . ALA A 1 698 ? 9.625 -26.119 15.955 1.00 86.50 698 ALA A CA 1
ATOM 5482 C C . ALA A 1 698 ? 9.955 -25.374 14.647 1.00 86.50 698 ALA A C 1
ATOM 5484 O O . ALA A 1 698 ? 11.123 -25.184 14.310 1.00 86.50 698 ALA A O 1
ATOM 5485 N N . LYS A 1 699 ? 8.932 -24.847 13.957 1.00 85.94 699 LYS A N 1
ATOM 5486 C CA . LYS A 1 699 ? 9.101 -24.009 12.759 1.00 85.94 699 LYS A CA 1
ATOM 5487 C C . LYS A 1 699 ? 9.920 -22.741 13.033 1.00 85.94 699 LYS A C 1
ATOM 5489 O O . LYS A 1 699 ? 10.740 -22.366 12.195 1.00 85.94 699 LYS A O 1
ATOM 5494 N N . PHE A 1 700 ? 9.702 -22.082 14.173 1.00 89.00 700 PHE A N 1
ATOM 5495 C CA . PHE A 1 700 ? 10.457 -20.907 14.613 1.00 89.00 700 PHE A CA 1
ATOM 5496 C C . PHE A 1 700 ? 11.937 -21.254 14.803 1.00 89.00 700 PHE A C 1
ATOM 5498 O O . PHE A 1 700 ? 12.768 -20.615 14.166 1.00 89.00 700 PHE A O 1
ATOM 5505 N N . ILE A 1 701 ? 12.253 -22.303 15.575 1.00 87.44 701 ILE A N 1
ATOM 5506 C CA . ILE A 1 701 ? 13.631 -22.774 15.798 1.00 87.44 701 ILE A CA 1
ATOM 5507 C C . ILE A 1 701 ? 14.307 -23.068 14.460 1.00 87.44 701 ILE A C 1
ATOM 5509 O O . ILE A 1 701 ? 15.341 -22.481 14.158 1.00 87.44 701 ILE A O 1
ATOM 5513 N N . ALA A 1 702 ? 13.702 -23.899 13.611 1.00 84.75 702 ALA A N 1
ATOM 5514 C CA . ALA A 1 702 ? 14.350 -24.337 12.379 1.00 84.75 702 ALA A CA 1
ATOM 5515 C C . ALA A 1 702 ? 14.494 -23.214 11.327 1.00 84.75 702 ALA A C 1
ATOM 5517 O O . ALA A 1 702 ? 15.464 -23.180 10.569 1.00 84.75 702 ALA A O 1
ATOM 5518 N N . SER A 1 703 ? 13.566 -22.250 11.304 1.00 84.81 703 SER A N 1
ATOM 5519 C CA . SER A 1 703 ? 13.693 -21.047 10.468 1.00 84.81 703 SER A CA 1
ATOM 5520 C C . SER A 1 703 ? 14.749 -20.079 11.013 1.00 84.81 703 SER A C 1
ATOM 5522 O O . SER A 1 703 ? 15.444 -19.441 10.228 1.00 84.81 703 SER A O 1
ATOM 5524 N N . SER A 1 704 ? 14.897 -19.972 12.337 1.00 87.69 704 SER A N 1
ATOM 5525 C CA . SER A 1 704 ? 15.958 -19.188 12.975 1.00 87.69 704 SER A CA 1
ATOM 5526 C C . SER A 1 704 ? 17.333 -19.820 12.776 1.00 87.69 704 SER A C 1
ATOM 5528 O O . SER A 1 704 ? 18.262 -19.100 12.423 1.00 87.69 704 SER A O 1
ATOM 5530 N N . ALA A 1 705 ? 17.456 -21.144 12.901 1.00 86.00 705 ALA A N 1
ATOM 5531 C CA . ALA A 1 705 ? 18.683 -21.875 12.600 1.00 86.00 705 ALA A CA 1
ATOM 5532 C C . ALA A 1 705 ? 19.178 -21.535 11.189 1.00 86.00 705 ALA A C 1
ATOM 5534 O O . ALA A 1 705 ? 20.279 -21.025 11.051 1.00 86.00 705 ALA A O 1
ATOM 5535 N N . ARG A 1 706 ? 18.314 -21.648 10.170 1.00 86.06 706 ARG A N 1
ATOM 5536 C CA . ARG A 1 706 ? 18.633 -21.302 8.770 1.00 86.06 706 ARG A CA 1
ATOM 5537 C C . ARG A 1 706 ? 19.056 -19.839 8.536 1.00 86.06 706 ARG A C 1
ATOM 5539 O O . ARG A 1 706 ? 19.632 -19.535 7.496 1.00 86.06 706 ARG A O 1
ATOM 5546 N N . LEU A 1 707 ? 18.721 -18.915 9.440 1.00 86.81 707 LEU A N 1
ATOM 5547 C CA . LEU A 1 707 ? 19.139 -17.509 9.356 1.00 86.81 707 LEU A CA 1
ATOM 5548 C C . LEU A 1 707 ? 20.488 -17.256 10.043 1.00 86.81 707 LEU A C 1
ATOM 5550 O O . LEU A 1 707 ? 21.216 -16.343 9.641 1.00 86.81 707 LEU A O 1
ATOM 5554 N N . PHE A 1 708 ? 20.802 -18.011 11.096 1.00 86.31 708 PHE A N 1
ATOM 5555 C CA . PHE A 1 708 ? 21.931 -17.750 11.993 1.00 86.31 708 PHE A CA 1
ATOM 5556 C C . PHE A 1 708 ? 23.117 -18.708 11.791 1.00 86.31 708 PHE A C 1
ATOM 5558 O O . PHE A 1 708 ? 24.260 -18.258 11.918 1.00 86.31 708 PHE A O 1
ATOM 5565 N N . ILE A 1 709 ? 22.851 -19.934 11.341 1.00 81.25 709 ILE A N 1
ATOM 5566 C CA . ILE A 1 709 ? 23.799 -20.984 10.940 1.00 81.25 709 ILE A CA 1
ATOM 5567 C C . ILE A 1 709 ? 23.859 -21.025 9.405 1.00 81.25 709 ILE A C 1
ATOM 5569 O O . ILE A 1 709 ? 24.955 -20.767 8.860 1.00 81.25 709 ILE A O 1
#

Sequence (709 aa):
MKIEILPNELKKYTVSSKSCVFQKDGIRIGPRFGRITFDLSEINATKCDLHFKRISGDGKTTIKSENTIDAIVVSKVSQTFSIHIRNEVYITREIGKGEVVLSSITAHSNKEENMPNWREIIKRCSKYKCIRMVGGQLFASSGGFIEDNNTIKKISTNPPGMFTREENRIKFLGSCEILDIHMGGKDPISVSSPYAHREKPGPNISTSVERPVNSIKIANVPNQIPFPLPTQQDQSQMNNSIVFNSTALNAFAKFGQIKNKLVKPIRSNNKNYLLIRKGARCSLSLSEIQDNSEYIVVIKAKKLNGNGKLWLTFASKENDFTDRVGAVLSGNISNKYITLRTKTCKYGQFHKLNISMEDTCSGEVLIEEILIVENIGITRTKGLIEYGFSTAEARDIPPSLSFGLSLNLDDDTFDPIYQGAKSFAKYVPIKTTETVDTISGSVATTTISGMSWLNKVSPIFPELRVIKNTNAIGGETLMIGRMGSLLPAKRIWVDAFFEKEAIDSDLAVLRSAAQIFSPSLLNVDLLKSKLPNVKVDLCTRPVPYITPKSVPYFENKEFALCFHRGHESTYRIIKAWNPQLPKMALVGARGGFPDTVIPVNEYMPYENLLFLISKCKFIIDIPTYRNYNSAFLDLAHHMGVPIISSNWFVIDKDNCIFLPPVEDIGKLKSPTTEAIIDGANRANNMPRKNARTDQYKAKFIASSARLFI